Protein AF-A0A7R8WWC3-F1 (afdb_monomer)

Sequence (445 aa):
MGGKGGFPLTADELEEKLATRLFAPCGGEQRESSGWVAPLGREAEALVHSVNGYILLTMAHQERLLPASVIKDELDERVAEIQERESRKVGGKEKKDLREQIEFELLPRAFTRTRKLDAWIDLNDQWLIINTSSPTQAERFTGQLRKTIDSLPVVTPETDSSPVSLMTQWLSEGVLPLPFELGEECELLSQDEAQSVAVFKKHELMAEEVQSNLSHGKLVSKLQLIWDDKISFVLTEDLQIKRLKFLDVFDDQLDEHDPQSHAEKMDIEFTLMTGEVSNLLTNLFDCFKSQEEDMKFLTGLCAAALLTAGSAVLADEVWDSNTGRVVYEAEMGPTAVWTYGSAQDPGVIYVPGLAKVYQNRGSYRGYWAKDKAKKACATQRPGVVGRMTNYWGYFDITFIDKDFPSRWEARWSYCDGEYEELKVEAKPVLGGQPAQATPAPAPAK

Nearest PDB structures (foldseek):
  2owy-assembly1_B  TM=9.518E-01  e=1.307E-26  Pseudomonas aeruginosa PAO1
  2owl-assembly1_B  TM=9.299E-01  e=2.965E-26  Escherichia coli

pLDDT: mean 85.16, std 18.26, range [25.27, 98.56]

Foldseek 3Di:
DPDDPFPPDDLVRLQVLLVVFAWDDADLQGQKTKGWDPPLDDPDPGQWDDDPQKIKHKMKMKGFPDDPVNLVVVLVVVQVVCCVVVVDHQDPVNSVVSSVVSCSVCSSVTDMDMDMKMWMARRVVGDIGTPDLDPVVVCVVQVRSCVRVVDDPDDQDDFQDQPQVLLLCCLLVVDDPPPKHFDFWWWWFAPDPVRDIDITHNHDSNDPVNNVSVVVRTITQKTWMDHPVFWIFIAGSSRGTHPIDGDDVLVVQLVVVPDPDSSSSVVSVCVVVVVVVVVVVVVVRVSRYDPPPVVVVVVPPVVPPPDDDDDDDDFPWWKQKPQGIKTQDDDDVQWTKIWGDDPVWIKIKIWGNCPPQFAQFFKTKIKMATQDDPDFAPAWFQIDVGDTGSWMWMKIKGWPDGGPPTKIKIWIDTHDDDTDPDIMTIDIDDDDDDDDDDDDDDDDD

Radius of gyration: 31.36 Å; Cα contacts (8 Å, |Δi|>4): 712; chains: 1; bounding box: 75×52×105 Å

Organism: NCBI:txid163714

InterPro domains:
  IPR007476 Putative exonuclease, RdgC [NF001464] (7-294)
  IPR007476 Putative exonuclease, RdgC [PF04381] (7-289)
  IPR007476 Putative exonuclease, RdgC [PTHR38103] (9-293)

Secondary structure (DSSP, 8-state):
----------HHHHHHHHHTTB--PPPTT-SEEEEEE-TT-SS---SEEEETTEEEEEEEEEEE---HHHHHHHHHHHHHHHHHHHSSPPPHHHHHHHHHHHHHHHGGGSPEEEEEEEEEEETTTTEEEES-S-HHHHHHHHHHHHHHHS-----PPP-SS-HHHHHHHHHHHT---TTEEEEEEEEEEESSTT--EEEEESS-TTSHHHHHHHHTTEEEEEEEEEETTTEEEEEETT--EEEEEE-THHHHHHHHT--SSHHHHHHHHHHHHHHHHHHHHHHHHHTTS-TTGGGTTHHHHTTSSSS---------EEEEETTEEEEEEEEETTEEEEEEEETTEEEEEEEET-TT--SS--EEEEEEEESS-SS--SS-EE-GGG-EESEEEEEEEEESSSSSS--EEEEEBSBTSPBPS--EEEEE-----PPPPPPPPPPP-

Structure (mmCIF, N/CA/C/O backbone):
data_AF-A0A7R8WWC3-F1
#
_entry.id   AF-A0A7R8WWC3-F1
#
loop_
_atom_site.group_PDB
_atom_site.id
_atom_site.type_symbol
_atom_site.label_atom_id
_atom_site.label_alt_id
_atom_site.label_comp_id
_atom_site.label_asym_id
_atom_site.label_entity_id
_atom_site.label_seq_id
_atom_site.pdbx_PDB_ins_code
_atom_site.Cartn_x
_atom_site.Cartn_y
_atom_site.Cartn_z
_atom_site.occupancy
_atom_site.B_iso_or_equiv
_atom_site.auth_seq_id
_atom_site.auth_comp_id
_atom_site.auth_asym_id
_atom_site.auth_atom_id
_atom_site.pdbx_PDB_model_num
ATOM 1 N N . MET A 1 1 ? 19.901 -17.961 -3.941 1.00 35.88 1 MET A N 1
ATOM 2 C CA . MET A 1 1 ? 19.300 -19.249 -3.513 1.00 35.88 1 MET A CA 1
ATOM 3 C C . MET A 1 1 ? 19.283 -19.305 -1.988 1.00 35.88 1 MET A C 1
ATOM 5 O O . MET A 1 1 ? 20.239 -19.771 -1.383 1.00 35.88 1 MET A O 1
ATOM 9 N N . GLY A 1 2 ? 18.206 -18.795 -1.391 1.00 29.70 2 GLY A N 1
ATOM 10 C CA . GLY A 1 2 ? 17.779 -19.009 -0.005 1.00 29.70 2 GLY A CA 1
ATOM 11 C C . GLY A 1 2 ? 16.299 -19.414 -0.059 1.00 29.70 2 GLY A C 1
ATOM 12 O O . GLY A 1 2 ? 15.600 -18.971 -0.964 1.00 29.70 2 GLY A O 1
ATOM 13 N N . GLY A 1 3 ? 15.881 -20.357 0.787 1.00 31.77 3 GLY A N 1
ATOM 14 C CA . GLY A 1 3 ? 14.695 -21.220 0.641 1.00 31.77 3 GLY A CA 1
ATOM 15 C C . GLY A 1 3 ? 13.410 -20.595 0.077 1.00 31.77 3 GLY A C 1
ATOM 16 O O . GLY A 1 3 ? 12.758 -19.803 0.746 1.00 31.77 3 GLY A O 1
ATOM 17 N N . LYS A 1 4 ? 12.986 -21.059 -1.109 1.00 42.94 4 LYS A N 1
ATOM 18 C CA . LYS A 1 4 ? 11.622 -20.876 -1.632 1.00 42.94 4 LYS A CA 1
ATOM 19 C C . LYS A 1 4 ? 10.654 -21.767 -0.843 1.00 42.94 4 LYS A C 1
ATOM 21 O O . LYS A 1 4 ? 10.415 -22.910 -1.223 1.00 42.94 4 LYS A O 1
ATOM 26 N N . GLY A 1 5 ? 10.136 -21.264 0.271 1.00 52.03 5 GLY A N 1
ATOM 27 C CA . GLY A 1 5 ? 8.898 -21.770 0.857 1.00 52.03 5 GLY A CA 1
ATOM 28 C C . GLY A 1 5 ? 7.745 -21.000 0.234 1.00 52.03 5 GLY A C 1
ATOM 29 O O . GLY A 1 5 ? 7.438 -19.913 0.706 1.00 52.03 5 GLY A O 1
ATOM 30 N N . GLY A 1 6 ? 7.176 -21.513 -0.859 1.00 70.81 6 GLY A N 1
ATOM 31 C CA . GLY A 1 6 ? 5.965 -20.923 -1.429 1.00 70.81 6 GLY A CA 1
ATOM 32 C C . GLY A 1 6 ? 4.787 -21.028 -0.454 1.00 70.81 6 GLY A C 1
ATOM 33 O O . GLY A 1 6 ? 4.840 -21.819 0.493 1.00 70.81 6 GLY A O 1
ATOM 34 N N . PHE A 1 7 ? 3.731 -20.246 -0.675 1.00 85.94 7 PHE A N 1
ATOM 35 C CA . PHE A 1 7 ? 2.501 -20.332 0.101 1.00 85.94 7 PHE A CA 1
ATOM 36 C C . PHE A 1 7 ? 2.025 -21.796 0.132 1.00 85.94 7 PHE A C 1
ATOM 38 O O . PHE A 1 7 ? 1.838 -22.398 -0.926 1.00 85.94 7 PHE A O 1
ATOM 45 N N . PRO A 1 8 ? 1.903 -22.410 1.322 1.00 84.12 8 PRO A N 1
ATOM 46 C CA . PRO A 1 8 ? 1.924 -23.866 1.431 1.00 84.12 8 PRO A CA 1
ATOM 47 C C . PRO A 1 8 ? 0.564 -24.527 1.203 1.00 84.12 8 PRO A C 1
ATOM 49 O O . PRO A 1 8 ? 0.500 -25.752 1.225 1.00 84.12 8 PRO A O 1
ATOM 52 N N . LEU A 1 9 ? -0.508 -23.744 1.054 1.00 90.19 9 LEU A N 1
ATOM 53 C CA . LEU A 1 9 ? -1.877 -24.247 0.959 1.00 90.19 9 LEU A CA 1
ATOM 54 C C . LEU A 1 9 ? -2.425 -24.063 -0.452 1.00 90.19 9 LEU A C 1
ATOM 56 O O . LEU A 1 9 ? -2.251 -23.012 -1.070 1.00 90.19 9 LEU A O 1
ATOM 60 N N . THR A 1 10 ? -3.142 -25.076 -0.919 1.00 91.81 10 THR A N 1
ATOM 61 C CA . THR A 1 10 ? -4.015 -24.975 -2.091 1.00 91.81 10 THR A CA 1
ATOM 62 C C . THR A 1 10 ? -5.259 -24.133 -1.781 1.00 91.81 10 THR A C 1
ATOM 64 O O . THR A 1 10 ? -5.566 -23.860 -0.619 1.00 91.81 10 THR A O 1
ATOM 67 N N . ALA A 1 11 ? -5.995 -23.720 -2.820 1.00 92.88 11 ALA A N 1
ATOM 68 C CA . ALA A 1 11 ? -7.245 -22.976 -2.653 1.00 92.88 11 ALA A CA 1
ATOM 69 C C . ALA A 1 11 ? -8.277 -23.755 -1.813 1.00 92.88 11 ALA A C 1
ATOM 71 O O . ALA A 1 11 ? -8.872 -23.174 -0.911 1.00 92.88 11 ALA A O 1
ATOM 72 N N . ASP A 1 12 ? -8.415 -25.065 -2.041 1.00 94.25 12 ASP A N 1
ATOM 73 C CA . ASP A 1 12 ? -9.359 -25.923 -1.310 1.00 94.25 12 ASP A CA 1
ATOM 74 C C . ASP A 1 12 ? -8.968 -26.082 0.170 1.00 94.25 12 ASP A C 1
ATOM 76 O O . ASP A 1 12 ? -9.800 -25.934 1.063 1.00 94.25 12 ASP A O 1
ATOM 80 N N . GLU A 1 13 ? -7.685 -26.315 0.467 1.00 95.62 13 GLU A N 1
ATOM 81 C CA . GLU A 1 13 ? -7.206 -26.388 1.857 1.00 95.62 13 GLU A CA 1
ATOM 82 C C . GLU A 1 13 ? -7.369 -25.046 2.580 1.00 95.62 13 GLU A C 1
ATOM 84 O O . GLU A 1 13 ? -7.665 -24.996 3.777 1.00 95.62 13 GLU A O 1
ATOM 89 N N . LEU A 1 14 ? -7.159 -23.940 1.862 1.00 96.38 14 LEU A N 1
ATOM 90 C CA . LEU A 1 14 ? -7.368 -22.609 2.403 1.00 96.38 14 LEU A CA 1
ATOM 91 C C . LEU A 1 14 ? -8.855 -22.366 2.690 1.00 96.38 14 LEU A C 1
ATOM 93 O O . LEU A 1 14 ? -9.165 -21.910 3.787 1.00 96.38 14 LEU A O 1
ATOM 97 N N . GLU A 1 15 ? -9.759 -22.727 1.777 1.00 97.00 15 GLU A N 1
ATOM 98 C CA . GLU A 1 15 ? -11.217 -22.668 1.962 1.00 97.00 15 GLU A CA 1
ATOM 99 C C . GLU A 1 15 ? -11.642 -23.382 3.255 1.00 97.00 15 GLU A C 1
ATOM 101 O O . GLU A 1 15 ? -12.293 -22.784 4.119 1.00 97.00 15 GLU A O 1
ATOM 106 N N . GLU A 1 16 ? -11.190 -24.627 3.450 1.00 97.25 16 GLU A N 1
ATOM 107 C CA . GLU A 1 16 ? -11.473 -25.409 4.659 1.00 97.25 16 GLU A CA 1
ATOM 108 C C . GLU A 1 16 ? -10.988 -24.702 5.931 1.00 97.25 16 GLU A C 1
ATOM 110 O O . GLU A 1 16 ? -11.708 -24.633 6.934 1.00 97.25 16 GLU A O 1
ATOM 115 N N . LYS A 1 17 ? -9.777 -24.130 5.903 1.00 97.44 17 LYS A N 1
ATOM 116 C CA . LYS A 1 17 ? -9.239 -23.391 7.050 1.00 97.44 17 LYS A CA 1
ATOM 117 C C . LYS A 1 17 ? -10.018 -22.104 7.318 1.00 97.44 17 LYS A C 1
ATOM 119 O O . LYS A 1 17 ? -10.328 -21.828 8.481 1.00 97.44 17 LYS A O 1
ATOM 124 N N . LEU A 1 18 ? -10.369 -21.327 6.292 1.00 97.44 18 LEU A N 1
ATOM 125 C CA . LEU A 1 18 ? -11.155 -20.093 6.434 1.00 97.44 18 LEU A CA 1
ATOM 126 C C . LEU A 1 18 ? -12.541 -20.375 7.026 1.00 97.44 18 LEU A C 1
ATOM 128 O O . LEU A 1 18 ? -12.992 -19.624 7.899 1.00 97.44 18 LEU A O 1
ATOM 132 N N . ALA A 1 19 ? -13.172 -21.491 6.647 1.00 97.00 19 ALA A N 1
ATOM 133 C CA . ALA A 1 19 ? -14.474 -21.908 7.167 1.00 97.00 19 ALA A CA 1
ATOM 134 C C . ALA A 1 19 ? -14.482 -22.121 8.695 1.00 97.00 19 ALA A C 1
ATOM 136 O O . ALA A 1 19 ? -15.516 -21.960 9.345 1.00 97.00 19 ALA A O 1
ATOM 137 N N . THR A 1 20 ? -13.326 -22.390 9.316 1.00 97.00 20 THR A N 1
ATOM 138 C CA . THR A 1 20 ? -13.211 -22.499 10.785 1.00 97.00 20 THR A CA 1
ATOM 139 C C . THR A 1 20 ? -13.344 -21.158 11.518 1.00 97.00 20 THR A C 1
ATOM 141 O O . THR A 1 20 ? -13.541 -21.129 12.736 1.00 97.00 20 THR A O 1
ATOM 144 N N . ARG A 1 21 ? -13.220 -20.032 10.801 1.00 96.75 21 ARG A N 1
ATOM 145 C CA . ARG A 1 21 ? -13.187 -18.669 11.358 1.00 96.75 21 ARG A CA 1
ATOM 146 C C . ARG A 1 21 ? -14.040 -17.688 10.553 1.00 96.75 21 ARG A C 1
ATOM 148 O O . ARG A 1 21 ? -13.626 -16.554 10.291 1.00 96.75 21 ARG A O 1
ATOM 155 N N . LEU A 1 22 ? -15.245 -18.121 10.193 1.00 97.06 22 LEU A N 1
ATOM 156 C CA . LEU A 1 22 ? -16.264 -17.264 9.591 1.00 97.06 22 LEU A CA 1
ATOM 157 C C . LEU A 1 22 ? -16.529 -16.017 10.438 1.00 97.06 22 LEU A C 1
ATOM 159 O O . LEU A 1 22 ? -16.466 -16.040 11.670 1.00 97.06 22 LEU A O 1
ATOM 163 N N . PHE A 1 23 ? -16.848 -14.915 9.766 1.00 97.00 23 PHE A N 1
ATOM 164 C CA . PHE A 1 23 ? -17.241 -13.690 10.443 1.00 97.00 23 PHE A CA 1
ATOM 165 C C . PHE A 1 23 ? -18.514 -13.895 11.270 1.00 97.00 23 PHE A C 1
ATOM 167 O O . PHE A 1 23 ? -19.577 -14.226 10.746 1.00 97.00 23 PHE A O 1
ATOM 174 N N . ALA A 1 24 ? -18.405 -13.607 12.566 1.00 95.50 24 ALA A N 1
ATOM 175 C CA . ALA A 1 24 ? -19.530 -13.489 13.478 1.00 95.50 24 ALA A CA 1
ATOM 176 C C . ALA A 1 24 ? -19.627 -12.038 13.984 1.00 95.50 24 ALA A C 1
ATOM 178 O O . ALA A 1 24 ? -18.604 -11.466 14.379 1.00 95.50 24 ALA A O 1
ATOM 179 N N . PRO A 1 25 ? -20.824 -11.423 14.004 1.00 94.00 25 PRO A N 1
ATOM 180 C CA . PRO A 1 25 ? -21.018 -10.106 14.605 1.00 94.00 25 PRO A CA 1
ATOM 181 C C . PRO A 1 25 ? -20.564 -10.053 16.071 1.00 94.00 25 PRO A C 1
ATOM 183 O O . PRO A 1 25 ? -20.620 -11.054 16.785 1.00 94.00 25 PRO A O 1
ATOM 186 N N . CYS A 1 26 ? -20.157 -8.872 16.539 1.00 91.31 26 CYS A N 1
ATOM 187 C CA . CYS A 1 26 ? -19.734 -8.648 17.916 1.00 91.31 26 CYS A CA 1
ATOM 188 C C . CYS A 1 26 ? -20.839 -9.027 18.910 1.00 91.31 26 CYS A C 1
ATOM 190 O O . CYS A 1 26 ? -21.939 -8.461 18.883 1.00 91.31 26 CYS A O 1
ATOM 192 N N . GLY A 1 27 ? -20.503 -9.888 19.872 1.00 88.38 27 GLY A N 1
ATOM 193 C CA . GLY A 1 27 ? -21.319 -10.101 21.066 1.00 88.38 27 GLY A CA 1
ATOM 194 C C . GLY A 1 27 ? -21.540 -8.807 21.865 1.00 88.38 27 GLY A C 1
ATOM 195 O O . GLY A 1 27 ? -20.892 -7.783 21.625 1.00 88.38 27 GLY A O 1
ATOM 196 N N . GLY A 1 28 ? -22.469 -8.831 22.827 1.00 85.38 28 GLY A N 1
ATOM 197 C CA . GLY A 1 28 ? -22.802 -7.660 23.659 1.00 85.38 28 GLY A CA 1
ATOM 198 C C . GLY A 1 28 ? -21.597 -7.067 24.399 1.00 85.38 28 GLY A C 1
ATOM 199 O O . GLY A 1 28 ? -21.472 -5.853 24.498 1.00 85.38 28 GLY A O 1
ATOM 200 N N . GLU A 1 29 ? -20.678 -7.927 24.833 1.00 87.25 29 GLU A N 1
ATOM 201 C CA . GLU A 1 29 ? -19.484 -7.564 25.609 1.00 87.25 29 GLU A CA 1
ATOM 202 C C . GLU A 1 29 ? -18.213 -7.446 24.747 1.00 87.25 29 GLU A C 1
ATOM 204 O O . GLU A 1 29 ? -17.140 -7.108 25.241 1.00 87.25 29 GLU A O 1
ATOM 209 N N . GLN A 1 30 ? -18.302 -7.727 23.443 1.00 91.69 30 GLN A N 1
ATOM 210 C CA . GLN A 1 30 ? -17.151 -7.690 22.541 1.00 91.69 30 GLN A CA 1
ATOM 211 C C . GLN A 1 30 ? -17.024 -6.317 21.886 1.00 91.69 30 GLN A C 1
ATOM 213 O O . GLN A 1 30 ? -17.929 -5.868 21.182 1.00 91.69 30 GLN A O 1
ATOM 218 N N . ARG A 1 31 ? -15.870 -5.665 22.076 1.00 93.12 31 ARG A N 1
ATOM 219 C CA . ARG A 1 31 ? -15.548 -4.383 21.426 1.00 93.12 31 ARG A CA 1
ATOM 220 C C . ARG A 1 31 ? -15.381 -4.515 19.920 1.00 93.12 31 ARG A C 1
ATOM 222 O O . ARG A 1 31 ? -15.815 -3.634 19.185 1.00 93.12 31 ARG A O 1
ATOM 229 N N . GLU A 1 32 ? -14.768 -5.599 19.473 1.00 95.19 32 GLU A N 1
ATOM 230 C CA . GLU A 1 32 ? -14.536 -5.870 18.062 1.00 95.19 32 GLU A CA 1
ATOM 231 C C . GLU A 1 32 ? -14.588 -7.372 17.761 1.00 95.19 32 GLU A C 1
ATOM 233 O O . GLU A 1 32 ? -14.400 -8.201 18.652 1.00 95.19 32 GLU A O 1
ATOM 238 N N . SER A 1 33 ? -14.848 -7.705 16.499 1.00 96.06 33 SER A N 1
ATOM 239 C CA . SER A 1 33 ? -14.859 -9.063 15.962 1.00 96.06 33 SER A CA 1
ATOM 240 C C . SER A 1 33 ? -14.347 -9.048 14.523 1.00 96.06 33 SER A C 1
ATOM 242 O O . SER A 1 33 ? -14.650 -8.127 13.762 1.00 96.06 33 SER A O 1
ATOM 244 N N . SER A 1 34 ? -13.582 -10.071 14.143 1.00 97.31 34 SER A N 1
ATOM 245 C CA . SER A 1 34 ? -13.063 -10.257 12.785 1.00 97.31 34 SER A CA 1
ATOM 246 C C . SER A 1 34 ? -13.270 -11.696 12.330 1.00 97.31 34 SER A C 1
ATOM 248 O O . SER A 1 34 ? -13.085 -12.625 13.117 1.00 97.31 34 SER A O 1
ATOM 250 N N . GLY A 1 35 ? -13.573 -11.888 11.050 1.00 97.62 35 GLY A N 1
ATOM 251 C CA . GLY A 1 35 ? -13.612 -13.211 10.432 1.00 97.62 35 GLY A CA 1
ATOM 252 C C . GLY A 1 35 ? -13.790 -13.152 8.921 1.00 97.62 35 GLY A C 1
ATOM 253 O O . GLY A 1 35 ? -13.853 -12.069 8.335 1.00 97.62 35 GLY A O 1
ATOM 254 N N . TRP A 1 36 ? -13.843 -14.326 8.304 1.00 98.06 36 TRP A N 1
ATOM 255 C CA . TRP A 1 36 ? -13.872 -14.480 6.851 1.00 98.06 36 TRP A CA 1
ATOM 256 C C . TRP A 1 36 ? -15.284 -14.386 6.289 1.00 98.06 36 TRP A C 1
ATOM 258 O O . TRP A 1 36 ? -16.249 -14.825 6.920 1.00 98.06 36 TRP A O 1
ATOM 268 N N . VAL A 1 37 ? -15.393 -13.785 5.108 1.00 97.06 37 VAL A N 1
ATOM 269 C CA . VAL A 1 37 ? -16.621 -13.698 4.314 1.00 97.06 37 VAL A CA 1
ATOM 270 C C . VAL A 1 37 ? -16.280 -13.938 2.849 1.00 97.06 37 VAL A C 1
ATOM 272 O O . VAL A 1 37 ? -15.144 -13.708 2.443 1.00 97.06 37 VAL A O 1
ATOM 275 N N . ALA A 1 38 ? -17.272 -14.343 2.060 1.00 96.25 38 ALA A N 1
ATOM 276 C CA . ALA A 1 38 ? -17.090 -14.525 0.628 1.00 96.25 38 ALA A CA 1
ATOM 277 C C . ALA A 1 38 ? -16.677 -13.205 -0.063 1.00 96.25 38 ALA A C 1
ATOM 279 O O . ALA A 1 38 ? -17.289 -12.155 0.214 1.00 96.25 38 ALA A O 1
ATOM 280 N N . PRO A 1 39 ? -15.658 -13.238 -0.946 1.00 94.06 39 PRO A N 1
ATOM 281 C CA . PRO A 1 39 ? -15.167 -12.050 -1.635 1.00 94.06 39 PRO A CA 1
ATOM 282 C C . PRO A 1 39 ? -16.114 -11.571 -2.740 1.00 94.06 39 PRO A C 1
ATOM 284 O O . PRO A 1 39 ? -16.317 -10.369 -2.881 1.00 94.06 39 PRO A O 1
ATOM 287 N N . LEU A 1 40 ? -16.795 -12.486 -3.442 1.00 92.12 40 LEU A N 1
ATOM 288 C CA . LEU A 1 40 ? -17.671 -12.173 -4.586 1.00 92.12 40 LEU A CA 1
ATOM 289 C C . LEU A 1 40 ? -19.091 -11.708 -4.202 1.00 92.12 40 LEU A C 1
ATOM 291 O O . LEU A 1 40 ? -20.057 -11.868 -4.949 1.00 92.12 40 LEU A O 1
ATOM 295 N N . GLY A 1 41 ? -19.248 -11.142 -3.006 1.00 83.50 41 GLY A N 1
ATOM 296 C CA . GLY A 1 41 ? -20.519 -10.602 -2.530 1.00 83.50 41 GLY A CA 1
ATOM 297 C C . GLY A 1 41 ? -21.304 -11.543 -1.614 1.00 83.50 41 GLY A C 1
ATOM 298 O O . GLY A 1 41 ? -20.774 -12.482 -1.034 1.00 83.50 41 GLY A O 1
ATOM 299 N N . ARG A 1 42 ? -22.579 -11.210 -1.375 1.00 78.56 42 ARG A N 1
ATOM 300 C CA . ARG A 1 42 ? -23.404 -11.862 -0.334 1.00 78.56 42 ARG A CA 1
ATOM 301 C C . ARG A 1 42 ? -24.007 -13.199 -0.753 1.00 78.56 42 ARG A C 1
ATOM 303 O O . ARG A 1 42 ? -24.394 -13.963 0.121 1.00 78.56 42 ARG A O 1
ATOM 310 N N . GLU A 1 43 ? -24.154 -13.415 -2.053 1.00 81.69 43 GLU A N 1
ATOM 311 C CA . GLU A 1 43 ? -24.742 -14.634 -2.621 1.00 81.69 43 GLU A CA 1
ATOM 312 C C . GLU A 1 43 ? -23.684 -15.710 -2.879 1.00 81.69 43 GLU A C 1
ATOM 314 O O . GLU A 1 43 ? -24.024 -16.873 -3.063 1.00 81.69 43 GLU A O 1
ATOM 319 N N . ALA A 1 44 ? -22.404 -15.330 -2.862 1.00 87.00 44 ALA A N 1
ATOM 320 C CA . ALA A 1 44 ? -21.300 -16.264 -2.945 1.00 87.00 44 ALA A CA 1
ATOM 321 C C . ALA A 1 44 ? -21.117 -16.990 -1.605 1.00 87.00 44 ALA A C 1
ATOM 323 O O . ALA A 1 44 ? -21.123 -16.368 -0.540 1.00 87.00 44 ALA A O 1
ATOM 324 N N . GLU A 1 45 ? -20.941 -18.307 -1.671 1.00 88.94 45 GLU A N 1
ATOM 325 C CA . GLU A 1 45 ? -20.668 -19.145 -0.498 1.00 88.94 45 GLU A CA 1
ATOM 326 C C . GLU A 1 45 ? -19.167 -19.386 -0.302 1.00 88.94 45 GLU A C 1
ATOM 328 O O . GLU A 1 45 ? -18.713 -19.479 0.837 1.00 88.94 45 GLU A O 1
ATOM 333 N N . ALA A 1 46 ? -18.404 -19.428 -1.400 1.00 94.25 46 ALA A N 1
ATOM 334 C CA . ALA A 1 46 ? -16.965 -19.662 -1.377 1.00 94.25 46 ALA A CA 1
ATOM 335 C C . ALA A 1 46 ? -16.219 -18.499 -0.703 1.00 94.25 46 ALA A C 1
ATOM 337 O O . ALA A 1 46 ? -16.426 -17.332 -1.047 1.00 94.25 46 ALA A O 1
ATOM 338 N N . LEU A 1 47 ? -15.349 -18.816 0.255 1.00 96.19 47 LEU A N 1
ATOM 339 C CA . LEU A 1 47 ? -14.510 -17.863 0.992 1.00 96.19 47 LEU A CA 1
ATOM 340 C C . LEU A 1 47 ? -13.212 -17.526 0.252 1.00 96.19 47 LEU A C 1
ATOM 342 O O . LEU A 1 47 ? -12.585 -16.504 0.539 1.00 96.19 47 LEU A O 1
ATOM 346 N N . VAL A 1 48 ? -12.838 -18.374 -0.698 1.00 96.56 48 VAL A N 1
ATOM 347 C CA . VAL A 1 48 ? -11.733 -18.225 -1.630 1.00 96.56 48 VAL A CA 1
ATOM 348 C C . VAL A 1 48 ? -12.284 -18.021 -3.032 1.00 96.56 48 VAL A C 1
ATOM 350 O O . VAL A 1 48 ? -13.136 -18.768 -3.508 1.00 96.56 48 VAL A O 1
ATOM 353 N N . HIS A 1 49 ? -11.728 -17.043 -3.736 1.00 95.56 49 HIS A N 1
ATOM 354 C CA . HIS A 1 49 ? -11.873 -16.936 -5.179 1.00 95.56 49 HIS A CA 1
ATOM 355 C C . HIS A 1 49 ? -10.489 -17.006 -5.823 1.00 95.56 49 HIS A C 1
ATOM 357 O O . HIS A 1 49 ? -9.618 -16.211 -5.481 1.00 95.56 49 HIS A O 1
ATOM 363 N N . SER A 1 50 ? -10.256 -17.981 -6.707 1.00 94.44 50 SER A N 1
ATOM 364 C CA . SER A 1 50 ? -8.945 -18.189 -7.326 1.00 94.44 50 SER A CA 1
ATOM 365 C C . SER A 1 50 ? -9.011 -18.118 -8.842 1.00 94.44 50 SER A C 1
ATOM 367 O O . SER A 1 50 ? -9.821 -18.805 -9.461 1.00 94.44 50 SER A O 1
ATOM 369 N N . VAL A 1 51 ? -8.124 -17.309 -9.423 1.00 92.38 51 VAL A N 1
ATOM 370 C CA . VAL A 1 51 ? -7.995 -17.094 -10.869 1.00 92.38 51 VAL A CA 1
ATOM 371 C C . VAL A 1 51 ? -6.521 -16.866 -11.196 1.00 92.38 51 VAL A C 1
ATOM 373 O O . VAL A 1 51 ? -5.849 -16.123 -10.493 1.00 92.38 51 VAL A O 1
ATOM 376 N N . ASN A 1 52 ? -5.994 -17.515 -12.240 1.00 89.94 52 ASN A N 1
ATOM 377 C CA . ASN A 1 52 ? -4.640 -17.290 -12.784 1.00 89.94 52 ASN A CA 1
ATOM 378 C C . ASN A 1 52 ? -3.472 -17.333 -11.770 1.00 89.94 52 ASN A C 1
ATOM 380 O O . ASN A 1 52 ? -2.466 -16.648 -11.934 1.00 89.94 52 ASN A O 1
ATOM 384 N N . GLY A 1 53 ? -3.574 -18.166 -10.729 1.00 91.25 53 GLY A N 1
ATOM 385 C CA . GLY A 1 53 ? -2.546 -18.255 -9.681 1.00 91.25 53 GLY A CA 1
ATOM 386 C C . GLY A 1 53 ? -2.665 -17.180 -8.596 1.00 91.25 53 GLY A C 1
ATOM 387 O O . GLY A 1 53 ? -1.817 -17.113 -7.710 1.00 91.25 53 GLY A O 1
ATOM 388 N N . TYR A 1 54 ? -3.734 -16.388 -8.615 1.00 95.31 54 TYR A N 1
ATOM 389 C CA . TYR A 1 54 ? -4.111 -15.480 -7.542 1.00 95.31 54 TYR A CA 1
ATOM 390 C C . TYR A 1 54 ? -5.223 -16.092 -6.687 1.00 95.31 54 TYR A C 1
ATOM 392 O O . TYR A 1 54 ? -6.061 -16.853 -7.178 1.00 95.31 54 TYR A O 1
ATOM 400 N N . ILE A 1 55 ? -5.235 -15.761 -5.398 1.00 96.25 55 ILE A N 1
ATOM 401 C CA . ILE A 1 55 ? -6.271 -16.159 -4.437 1.00 96.25 55 ILE A CA 1
ATOM 402 C C . ILE A 1 55 ? -6.784 -14.900 -3.740 1.00 96.25 55 ILE A C 1
ATOM 404 O O . ILE A 1 55 ? -6.067 -14.327 -2.923 1.00 96.25 55 ILE A O 1
ATOM 408 N N . LEU A 1 56 ? -8.017 -14.491 -4.025 1.00 97.38 56 LEU A N 1
ATOM 409 C CA . LEU A 1 56 ? -8.721 -13.390 -3.371 1.00 97.38 56 LEU A CA 1
ATOM 410 C C . LEU A 1 56 ? -9.407 -13.856 -2.083 1.00 97.38 56 LEU A C 1
ATOM 412 O O . LEU A 1 56 ? -10.100 -14.875 -2.063 1.00 97.38 56 LEU A O 1
ATOM 416 N N . LEU A 1 57 ? -9.246 -13.056 -1.029 1.00 97.38 57 LEU A N 1
ATOM 417 C CA . LEU A 1 57 ? -9.791 -13.253 0.309 1.00 97.38 57 LEU A CA 1
ATOM 418 C C . LEU A 1 57 ? -10.418 -11.955 0.822 1.00 97.38 57 LEU A C 1
ATOM 420 O O . LEU A 1 57 ? -9.859 -10.874 0.631 1.00 97.38 57 LEU A O 1
ATOM 424 N N . THR A 1 58 ? -11.495 -12.066 1.600 1.00 98.00 58 THR A N 1
ATOM 425 C CA . THR A 1 58 ? -12.102 -10.908 2.269 1.00 98.00 58 THR A CA 1
ATOM 426 C C . THR A 1 58 ? -12.277 -11.146 3.761 1.00 98.00 58 THR A C 1
ATOM 428 O O . THR A 1 58 ? -12.958 -12.072 4.207 1.00 98.00 58 THR A O 1
ATOM 431 N N . MET A 1 59 ? -11.716 -10.241 4.564 1.00 98.12 59 MET A N 1
ATOM 432 C CA . MET A 1 59 ? -11.959 -10.184 6.001 1.00 98.12 59 MET A CA 1
ATOM 433 C C . MET A 1 59 ? -13.037 -9.142 6.300 1.00 98.12 59 MET A C 1
ATOM 435 O O . MET A 1 59 ? -12.905 -7.970 5.948 1.00 98.12 59 MET A O 1
ATOM 439 N N . ALA A 1 60 ? -14.082 -9.535 7.024 1.00 97.69 60 ALA A N 1
ATOM 440 C CA . ALA A 1 60 ? -14.992 -8.595 7.661 1.00 97.69 60 ALA A CA 1
ATOM 441 C C . ALA A 1 60 ? -14.520 -8.307 9.089 1.00 97.69 60 ALA A C 1
ATOM 443 O O . ALA A 1 60 ? -14.193 -9.214 9.855 1.00 97.69 60 ALA A O 1
ATOM 444 N N . HIS A 1 61 ? -14.515 -7.031 9.453 1.00 97.12 61 HIS A N 1
ATOM 445 C CA . HIS A 1 61 ? -14.201 -6.550 10.786 1.00 97.12 61 HIS A CA 1
ATOM 446 C C . HIS A 1 61 ? -15.319 -5.642 11.283 1.00 97.12 61 HIS A C 1
ATOM 448 O O . HIS A 1 61 ? -15.664 -4.656 10.630 1.00 97.12 61 HIS A O 1
ATOM 454 N N . GLN A 1 62 ? -15.869 -5.957 12.447 1.00 96.56 62 GLN A N 1
ATOM 455 C CA . GLN A 1 62 ? -16.884 -5.159 13.110 1.00 96.56 62 GLN A CA 1
ATOM 456 C C . GLN A 1 62 ? -16.340 -4.600 14.419 1.00 96.56 62 GLN A C 1
ATOM 458 O O . GLN A 1 62 ? -15.716 -5.317 15.191 1.00 96.56 62 GLN A O 1
ATOM 463 N N . GLU A 1 63 ? -16.619 -3.330 14.685 1.00 95.44 63 GLU A N 1
ATOM 464 C CA . GLU A 1 63 ? -16.272 -2.656 15.936 1.00 95.44 63 GLU A CA 1
ATOM 465 C C . GLU A 1 63 ? -17.506 -1.975 16.536 1.00 95.44 63 GLU A C 1
ATOM 467 O O . GLU A 1 63 ? -18.393 -1.510 15.812 1.00 95.44 63 GLU A O 1
ATOM 472 N N . ARG A 1 64 ? -17.567 -1.897 17.865 1.00 93.44 64 ARG A N 1
ATOM 473 C CA . ARG A 1 64 ? -18.571 -1.122 18.595 1.00 93.44 64 ARG A CA 1
ATOM 474 C C . ARG A 1 64 ? -18.114 0.325 18.731 1.00 93.44 64 ARG A C 1
ATOM 476 O O . ARG A 1 64 ? -17.051 0.622 19.273 1.00 93.44 64 ARG A O 1
ATOM 483 N N . LEU A 1 65 ? -18.952 1.237 18.258 1.00 94.44 65 LEU A N 1
ATOM 484 C CA . LEU A 1 65 ? -18.738 2.674 18.301 1.00 94.44 65 LEU A CA 1
ATOM 485 C C . LEU A 1 65 ? -19.098 3.203 19.690 1.00 94.44 65 LEU A C 1
ATOM 487 O O . LEU A 1 65 ? -20.210 3.675 19.920 1.00 94.44 65 LEU A O 1
ATOM 491 N N . LEU A 1 66 ? -18.137 3.139 20.610 1.00 92.88 66 LEU A N 1
ATOM 492 C CA . LEU A 1 66 ? -18.232 3.756 21.931 1.00 92.88 66 LEU A CA 1
ATOM 493 C C . LEU A 1 66 ? -17.116 4.804 22.091 1.00 92.88 66 LEU A C 1
ATOM 495 O O . LEU A 1 66 ? -16.028 4.480 22.579 1.00 92.88 66 LEU A O 1
ATOM 499 N N . PRO A 1 67 ? -17.336 6.050 21.624 1.00 93.44 67 PRO A N 1
ATOM 500 C CA . PRO A 1 67 ? -16.337 7.107 21.705 1.00 93.44 67 PRO A CA 1
ATOM 501 C C . PRO A 1 67 ? -15.938 7.416 23.150 1.00 93.44 67 PRO A C 1
ATOM 503 O O . PRO A 1 67 ? -16.769 7.419 24.058 1.00 93.44 67 PRO A O 1
ATOM 506 N N . ALA A 1 68 ? -14.667 7.766 23.354 1.00 93.56 68 ALA A N 1
ATOM 507 C CA . ALA A 1 68 ? -14.151 8.115 24.677 1.00 93.56 68 ALA A CA 1
ATOM 508 C C . ALA A 1 68 ? -14.846 9.341 25.300 1.00 93.56 68 ALA A C 1
ATOM 510 O O . ALA A 1 68 ? -14.862 9.453 26.525 1.00 93.56 68 ALA A O 1
ATOM 511 N N . SER A 1 69 ? -15.413 10.232 24.476 1.00 96.12 69 SER A N 1
ATOM 512 C CA . SER A 1 69 ? -16.216 11.372 24.929 1.00 96.12 69 SER A CA 1
ATOM 513 C C . SER A 1 69 ? -17.501 10.924 25.622 1.00 96.12 69 SER A C 1
ATOM 515 O O . SER A 1 69 ? -17.763 11.383 26.720 1.00 96.12 69 SER A O 1
ATOM 517 N N . VAL A 1 70 ? -18.225 9.950 25.061 1.00 95.00 70 VAL A N 1
ATOM 518 C CA . VAL A 1 70 ? -19.467 9.422 25.658 1.00 95.00 70 VAL A CA 1
ATOM 519 C C . VAL A 1 70 ? -19.194 8.805 27.031 1.00 95.00 70 VAL A C 1
ATOM 521 O O . VAL A 1 70 ? -19.914 9.067 27.985 1.00 95.00 70 VAL A O 1
ATOM 524 N N . ILE A 1 71 ? -18.106 8.035 27.153 1.00 95.62 71 ILE A N 1
ATOM 525 C CA . ILE A 1 71 ? -17.684 7.454 28.439 1.00 95.62 71 ILE A CA 1
ATOM 526 C C . ILE A 1 71 ? -17.324 8.556 29.443 1.00 95.62 71 ILE A C 1
ATOM 528 O O . ILE A 1 71 ? -17.572 8.414 30.637 1.00 95.62 71 ILE A O 1
ATOM 532 N N . LYS A 1 72 ? -16.682 9.631 28.976 1.00 96.88 72 LYS A N 1
ATOM 533 C CA . LYS A 1 72 ? -16.270 10.743 29.832 1.00 96.88 72 LYS A CA 1
ATOM 534 C C . LYS A 1 72 ? -17.478 11.524 30.349 1.00 96.88 72 LYS A C 1
ATOM 536 O O . LYS A 1 72 ? -17.515 11.788 31.543 1.00 96.88 72 LYS A O 1
ATOM 541 N N . ASP A 1 73 ? -18.430 11.851 29.484 1.00 97.31 73 ASP A N 1
ATOM 542 C CA . ASP A 1 73 ? -19.611 12.634 29.854 1.00 97.31 73 ASP A CA 1
ATOM 543 C C . ASP A 1 73 ? -20.456 11.882 30.899 1.00 97.31 73 ASP A C 1
ATOM 545 O O . ASP A 1 73 ? -20.763 12.435 31.952 1.00 97.31 73 ASP A O 1
ATOM 549 N N . GLU A 1 74 ? -20.709 10.584 30.683 1.00 97.00 74 GLU A N 1
ATOM 550 C CA . GLU A 1 74 ? -21.402 9.716 31.652 1.00 97.00 74 GLU A CA 1
ATOM 551 C C . GLU A 1 74 ? -20.618 9.577 32.973 1.00 97.00 74 GLU A C 1
ATOM 553 O O . GLU A 1 74 ? -21.195 9.559 34.061 1.00 97.00 74 GLU A O 1
ATOM 558 N N . LEU A 1 75 ? -19.284 9.490 32.907 1.00 97.88 75 LEU A N 1
ATOM 559 C CA . LEU A 1 75 ? -18.442 9.430 34.104 1.00 97.88 75 LEU A CA 1
ATOM 560 C C . LEU A 1 75 ? -18.524 10.727 34.908 1.00 97.88 75 LEU A C 1
ATOM 562 O O . LEU A 1 75 ? -18.607 10.673 36.134 1.00 97.88 75 LEU A O 1
ATOM 566 N N . ASP A 1 76 ? -18.474 11.874 34.236 1.00 97.38 76 ASP A N 1
ATOM 567 C CA . ASP A 1 76 ? -18.551 13.182 34.877 1.00 97.38 76 ASP A CA 1
ATOM 568 C C . ASP A 1 76 ? -19.933 13.387 35.533 1.00 97.38 76 ASP A C 1
ATOM 570 O O . ASP A 1 76 ? -19.991 13.891 36.658 1.00 97.38 76 ASP A O 1
ATOM 574 N N . GLU A 1 77 ? -21.015 12.901 34.911 1.00 97.50 77 GLU A N 1
ATOM 575 C CA . GLU A 1 77 ? -22.372 12.887 35.482 1.00 97.50 77 GLU A CA 1
ATOM 576 C C . GLU A 1 77 ? -22.456 12.017 36.748 1.00 97.50 77 GLU A C 1
ATOM 578 O O . GLU A 1 77 ? -22.783 12.526 37.822 1.00 97.50 77 GLU A O 1
ATOM 583 N N . ARG A 1 78 ? -22.038 10.742 36.691 1.00 96.88 78 ARG A N 1
ATOM 584 C CA . ARG A 1 78 ? -22.048 9.854 37.876 1.00 96.88 78 ARG A CA 1
ATOM 585 C C . ARG A 1 78 ? -21.154 10.359 39.002 1.00 96.88 78 ARG A C 1
ATOM 587 O O . ARG A 1 78 ? -21.475 10.206 40.181 1.00 96.88 78 ARG A O 1
ATOM 594 N N . VAL A 1 79 ? -20.012 10.959 38.662 1.00 97.19 79 VAL A N 1
ATOM 595 C CA . VAL A 1 79 ? -19.133 11.592 39.648 1.00 97.19 79 VAL A CA 1
ATOM 596 C C . VAL A 1 79 ? -19.851 12.762 40.315 1.00 97.19 79 VAL A C 1
ATOM 598 O O . VAL A 1 79 ? -19.808 12.851 41.540 1.00 97.19 79 VAL A O 1
ATOM 601 N N . ALA A 1 80 ? -20.522 13.634 39.558 1.00 96.50 80 ALA A N 1
ATOM 602 C CA . ALA A 1 80 ? -21.272 14.754 40.123 1.00 96.50 80 ALA A CA 1
ATOM 603 C C . ALA A 1 80 ? -22.374 14.276 41.084 1.00 96.50 80 ALA A C 1
ATOM 605 O O . ALA A 1 80 ? -22.444 14.773 42.210 1.00 96.50 80 ALA A O 1
ATOM 606 N N . GLU A 1 81 ? -23.141 13.251 40.702 1.00 96.25 81 GLU A N 1
ATOM 607 C CA . GLU A 1 81 ? -24.190 12.657 41.543 1.00 96.25 81 GLU A CA 1
ATOM 608 C C . GLU A 1 81 ? -23.650 12.095 42.868 1.00 96.25 81 GLU A C 1
ATOM 610 O O . GLU A 1 81 ? -24.214 12.341 43.938 1.00 96.25 81 GLU A O 1
ATOM 615 N N . ILE A 1 82 ? -22.534 11.354 42.830 1.00 95.31 82 ILE A N 1
ATOM 616 C CA . ILE A 1 82 ? -21.898 10.811 44.043 1.00 95.31 82 ILE A CA 1
ATOM 617 C C . ILE A 1 82 ? -21.414 11.950 44.942 1.00 95.31 82 ILE A C 1
ATOM 619 O O . ILE A 1 82 ? -21.600 11.904 46.160 1.00 95.31 82 ILE A O 1
ATOM 623 N N . GLN A 1 83 ? -20.803 12.985 44.358 1.00 95.31 83 GLN A N 1
ATOM 624 C CA . GLN A 1 83 ? -20.296 14.121 45.123 1.00 95.31 83 GLN A CA 1
ATOM 625 C C . GLN A 1 83 ? -21.419 14.925 45.790 1.00 95.31 83 GLN A C 1
ATOM 627 O O . GLN A 1 83 ? -21.241 15.363 46.927 1.00 95.31 83 GLN A O 1
ATOM 632 N N . GLU A 1 84 ? -22.560 15.099 45.120 1.00 96.25 84 GLU A N 1
ATOM 633 C CA . GLU A 1 84 ? -23.737 15.770 45.680 1.00 96.25 84 GLU A CA 1
ATOM 634 C C . GLU A 1 84 ? -24.363 14.947 46.814 1.00 96.25 84 GLU A C 1
ATOM 636 O O . GLU A 1 84 ? -24.587 15.463 47.910 1.00 96.25 84 GLU A O 1
ATOM 641 N N . ARG A 1 85 ? -24.568 13.643 46.593 1.00 96.50 85 ARG A N 1
ATOM 642 C CA . ARG A 1 85 ? -25.206 12.748 47.569 1.00 96.50 85 ARG A CA 1
ATOM 643 C C . ARG A 1 85 ? -24.359 12.514 48.820 1.00 96.50 85 ARG A C 1
ATOM 645 O O . ARG A 1 85 ? -24.900 12.427 49.919 1.00 96.50 85 ARG A O 1
ATOM 652 N N . GLU A 1 86 ? -23.046 12.370 48.665 1.00 95.19 86 GLU A N 1
ATOM 653 C CA . GLU A 1 86 ? -22.144 11.944 49.746 1.00 95.19 86 GLU A CA 1
ATOM 654 C C . GLU A 1 86 ? -21.286 13.087 50.305 1.00 95.19 86 GLU A C 1
ATOM 656 O O . GLU A 1 86 ? -20.536 12.881 51.259 1.00 95.19 86 GLU A O 1
ATOM 661 N N . SER A 1 87 ? -21.383 14.296 49.733 1.00 93.62 87 SER A N 1
ATOM 662 C CA . SER A 1 87 ? -20.619 15.485 50.153 1.00 93.62 87 SER A CA 1
ATOM 663 C C . SER A 1 87 ? -19.102 15.241 50.266 1.00 93.62 87 SER A C 1
ATOM 665 O O . SER A 1 87 ? -18.414 15.825 51.106 1.00 93.62 87 SER A O 1
ATOM 667 N N . ARG A 1 88 ? -18.555 14.375 49.405 1.00 94.44 88 ARG A N 1
ATOM 668 C CA . ARG A 1 88 ? -17.122 14.042 49.318 1.00 94.44 88 ARG A CA 1
ATOM 669 C C . ARG A 1 88 ? -16.635 14.116 47.877 1.00 94.44 88 ARG A C 1
ATOM 671 O O . ARG A 1 88 ? -17.439 14.173 46.961 1.00 94.44 88 ARG A O 1
ATOM 678 N N . LYS A 1 89 ? -15.318 14.054 47.659 1.00 93.31 89 LYS A N 1
ATOM 679 C CA . LYS A 1 89 ? -14.733 13.893 46.315 1.00 93.31 89 LYS A CA 1
ATOM 680 C C . LYS A 1 89 ? -14.613 12.412 45.942 1.00 93.31 89 LYS A C 1
ATOM 682 O O . LYS A 1 89 ? -14.283 11.587 46.796 1.00 93.31 89 LYS A O 1
ATOM 687 N N . VAL A 1 90 ? -14.813 12.098 44.662 1.00 94.06 90 VAL A N 1
ATOM 688 C CA . VAL A 1 90 ? -14.567 10.756 44.105 1.00 94.06 90 VAL A CA 1
ATOM 689 C C . VAL A 1 90 ? -13.073 10.593 43.816 1.00 94.06 90 VAL A C 1
ATOM 691 O O . VAL A 1 90 ? -12.472 11.409 43.110 1.00 94.06 90 VAL A O 1
ATOM 694 N N . GLY A 1 91 ? -12.464 9.554 44.390 1.00 95.38 91 GLY A N 1
ATOM 695 C CA . GLY A 1 91 ? -11.032 9.275 44.251 1.00 95.38 91 GLY A CA 1
ATOM 696 C C . GLY A 1 91 ? -10.663 8.693 42.882 1.00 95.38 91 GLY A C 1
ATOM 697 O O . GLY A 1 91 ? -11.508 8.170 42.165 1.00 95.38 91 GLY A O 1
ATOM 698 N N . GLY A 1 92 ? -9.377 8.733 42.514 1.00 96.56 92 GLY A N 1
ATOM 699 C CA . GLY A 1 92 ? -8.916 8.256 41.199 1.00 96.56 92 GLY A CA 1
ATOM 700 C C . GLY A 1 92 ? -9.194 6.771 40.927 1.00 96.56 92 GLY A C 1
ATOM 701 O O . GLY A 1 92 ? -9.592 6.422 39.820 1.00 96.56 92 GLY A O 1
ATOM 702 N N . LYS A 1 93 ? -9.040 5.906 41.942 1.00 96.56 93 LYS A N 1
ATOM 703 C CA . LYS A 1 93 ? -9.378 4.475 41.837 1.00 96.56 93 LYS A CA 1
ATOM 704 C C . LYS A 1 93 ? -10.868 4.276 41.553 1.00 96.56 93 LYS A C 1
ATOM 706 O O . LYS A 1 93 ? -11.220 3.605 40.599 1.00 96.56 93 LYS A O 1
ATOM 711 N N . GLU A 1 94 ? -11.718 4.940 42.323 1.00 96.44 94 GLU A N 1
ATOM 712 C CA . GLU A 1 94 ? -13.171 4.859 42.168 1.00 96.44 94 GLU A CA 1
ATOM 713 C C . GLU A 1 94 ? -13.635 5.393 40.805 1.00 96.44 94 GLU A C 1
ATOM 715 O O . GLU A 1 94 ? -14.461 4.767 40.156 1.00 96.44 94 GLU A O 1
ATOM 720 N N . LYS A 1 95 ? -13.046 6.488 40.299 1.00 96.44 95 LYS A N 1
ATOM 721 C CA . LYS A 1 95 ? -13.318 6.964 38.930 1.00 96.44 95 LYS A CA 1
ATOM 722 C C . LYS A 1 95 ? -12.943 5.938 37.863 1.00 96.44 95 LYS A C 1
ATOM 724 O O . LYS A 1 95 ? -13.627 5.845 36.849 1.00 96.44 95 LYS A O 1
ATOM 729 N N . LYS A 1 96 ? -11.846 5.201 38.062 1.00 96.94 96 LYS A N 1
ATOM 730 C CA . LYS A 1 96 ? -11.433 4.133 37.148 1.00 96.94 96 LYS A CA 1
ATOM 731 C C . LYS A 1 96 ? -12.450 2.989 37.166 1.00 96.94 96 LYS A C 1
ATOM 733 O O . LYS A 1 96 ? -12.900 2.589 36.099 1.00 96.94 96 LYS A O 1
ATOM 738 N N . ASP A 1 97 ? -12.848 2.544 38.353 1.00 97.44 97 ASP A N 1
ATOM 739 C CA . ASP A 1 97 ? -13.830 1.469 38.524 1.00 97.44 97 ASP A CA 1
ATOM 740 C C . ASP A 1 97 ? -15.197 1.875 37.920 1.00 97.44 97 ASP A C 1
ATOM 742 O O . ASP A 1 97 ? -15.799 1.113 37.166 1.00 97.44 97 ASP A O 1
ATOM 746 N N . LEU A 1 98 ? -15.639 3.123 38.141 1.00 97.12 98 LEU A N 1
ATOM 747 C CA . LEU A 1 98 ? -16.842 3.692 37.514 1.00 97.12 98 LEU A CA 1
ATOM 748 C C . LEU A 1 98 ? -16.738 3.731 35.989 1.00 97.12 98 LEU A C 1
ATOM 750 O O . LEU A 1 98 ? -17.702 3.418 35.299 1.00 97.12 98 LEU A O 1
ATOM 754 N N . ARG A 1 99 ? -15.574 4.103 35.446 1.00 96.75 99 ARG A N 1
ATOM 755 C CA . ARG A 1 99 ? -15.344 4.133 33.998 1.00 96.75 99 ARG A CA 1
ATOM 756 C C . ARG A 1 99 ? -15.472 2.740 33.378 1.00 96.75 99 ARG A C 1
ATOM 758 O O . ARG A 1 99 ? -16.093 2.616 32.328 1.00 96.75 99 ARG A O 1
ATOM 765 N N . GLU A 1 100 ? -14.894 1.720 34.010 1.00 95.38 100 GLU A N 1
ATOM 766 C CA . GLU A 1 100 ? -14.994 0.323 33.562 1.00 95.38 100 GLU A CA 1
ATOM 767 C C . GLU A 1 100 ? -16.446 -0.179 33.625 1.00 95.38 100 GLU A C 1
ATOM 769 O O . GLU A 1 100 ? -16.923 -0.813 32.684 1.00 95.38 100 GLU A O 1
ATOM 774 N N . GLN A 1 101 ? -17.182 0.178 34.681 1.00 95.94 101 GLN A N 1
ATOM 775 C CA . GLN A 1 101 ? -18.604 -0.140 34.807 1.00 95.94 101 GLN A CA 1
ATOM 776 C C . GLN A 1 101 ? -19.450 0.537 33.715 1.00 95.94 101 GLN A C 1
ATOM 778 O O . GLN A 1 101 ? -20.260 -0.121 33.064 1.00 95.94 101 GLN A O 1
ATOM 783 N N . ILE A 1 102 ? -19.249 1.838 33.490 1.00 96.00 102 ILE A N 1
ATOM 784 C CA . ILE A 1 102 ? -19.925 2.598 32.429 1.00 96.00 102 ILE A CA 1
ATOM 785 C C . ILE A 1 102 ? -19.667 1.950 31.074 1.00 96.00 102 ILE A C 1
ATOM 787 O O . ILE A 1 102 ? -20.582 1.776 30.273 1.00 96.00 102 ILE A O 1
ATOM 791 N N . GLU A 1 103 ? -18.419 1.576 30.808 1.00 93.75 103 GLU A N 1
ATOM 792 C CA . GLU A 1 103 ? -18.064 0.904 29.571 1.00 93.75 103 GLU A CA 1
ATOM 793 C C . GLU A 1 103 ? -18.824 -0.414 29.407 1.00 93.75 103 GLU A C 1
ATOM 795 O O . GLU A 1 103 ? -19.428 -0.626 28.358 1.00 93.75 103 GLU A O 1
ATOM 800 N N . PHE A 1 104 ? -18.852 -1.261 30.437 1.00 93.56 104 PHE A N 1
ATOM 801 C CA . PHE A 1 104 ? -19.584 -2.526 30.417 1.00 93.56 104 PHE A CA 1
ATOM 802 C C . PHE A 1 104 ? -21.091 -2.333 30.167 1.00 93.56 104 PHE A C 1
ATOM 804 O O . PHE A 1 104 ? -21.697 -3.086 29.408 1.00 93.56 104 PHE A O 1
ATOM 811 N N . GLU A 1 105 ? -21.697 -1.296 30.748 1.00 93.94 105 GLU A N 1
ATOM 812 C CA . GLU A 1 105 ? -23.122 -0.983 30.585 1.00 93.94 105 GLU A CA 1
ATOM 813 C C . GLU A 1 105 ? -23.460 -0.398 29.203 1.00 93.94 105 GLU A C 1
ATOM 815 O O . GLU A 1 105 ? -24.519 -0.686 28.632 1.00 93.94 105 GLU A O 1
ATOM 820 N N . LEU A 1 106 ? -22.575 0.438 28.654 1.00 94.06 106 LEU A N 1
ATOM 821 C CA . LEU A 1 106 ? -22.803 1.115 27.379 1.00 94.06 106 LEU A CA 1
ATOM 822 C C . LEU A 1 106 ? -22.410 0.261 26.173 1.00 94.06 106 LEU A C 1
ATOM 824 O O . LEU A 1 106 ? -23.006 0.415 25.105 1.00 94.06 106 LEU A O 1
ATOM 828 N N . LEU A 1 107 ? -21.446 -0.650 26.315 1.00 93.19 107 LEU A N 1
ATOM 829 C CA . LEU A 1 107 ? -20.923 -1.438 25.201 1.00 93.19 107 LEU A CA 1
ATOM 830 C C . LEU A 1 107 ? -22.015 -2.247 24.468 1.00 93.19 107 LEU A C 1
ATOM 832 O O . LEU A 1 107 ? -22.108 -2.099 23.246 1.00 93.19 107 LEU A O 1
ATOM 836 N N . PRO A 1 108 ? -22.928 -2.986 25.134 1.00 91.88 108 PRO A N 1
ATOM 837 C CA . PRO A 1 108 ? -24.000 -3.711 24.446 1.00 91.88 108 PRO A CA 1
ATOM 838 C C . PRO A 1 108 ? -24.937 -2.804 23.638 1.00 91.88 108 PRO A C 1
ATOM 840 O O . PRO A 1 108 ? -25.480 -3.232 22.618 1.00 91.88 108 PRO A O 1
ATOM 843 N N . ARG A 1 109 ? -25.099 -1.546 24.073 1.00 91.06 109 ARG A N 1
ATOM 844 C CA . ARG A 1 109 ? -25.968 -0.526 23.461 1.00 91.06 109 ARG A CA 1
ATOM 845 C C . ARG A 1 109 ? -25.279 0.257 22.342 1.00 91.06 109 ARG A C 1
ATOM 847 O O . ARG A 1 109 ? -25.960 0.932 21.575 1.00 91.06 109 ARG A O 1
ATOM 854 N N . ALA A 1 110 ? -23.951 0.194 22.259 1.00 92.56 110 ALA A N 1
ATOM 855 C CA . ALA A 1 110 ? -23.186 0.898 21.243 1.00 92.56 110 ALA A CA 1
ATOM 856 C C . ALA A 1 110 ? -23.529 0.379 19.840 1.00 92.56 110 ALA A C 1
ATOM 858 O O . ALA A 1 110 ? -23.600 -0.832 19.609 1.00 92.56 110 ALA A O 1
ATOM 859 N N . PHE A 1 111 ? -23.696 1.302 18.891 1.00 94.06 111 PHE A N 1
ATOM 860 C CA . PHE A 1 111 ? -23.845 0.951 17.481 1.00 94.06 111 PHE A CA 1
ATOM 861 C C . PHE A 1 111 ? -22.597 0.231 16.976 1.00 94.06 111 PHE A C 1
ATOM 863 O O . PHE A 1 111 ? -21.486 0.494 17.432 1.00 94.06 111 PHE A O 1
ATOM 870 N N . THR A 1 112 ? -22.765 -0.658 16.006 1.00 95.00 112 THR A N 1
ATOM 871 C CA . THR A 1 112 ? -21.653 -1.363 15.373 1.00 95.00 112 THR A CA 1
ATOM 872 C C . THR A 1 112 ? -21.338 -0.771 14.006 1.00 95.00 112 THR A C 1
ATOM 874 O O . THR A 1 112 ? -22.214 -0.275 13.298 1.00 95.00 112 THR A O 1
ATOM 877 N N . ARG A 1 113 ? -20.066 -0.836 13.619 1.00 95.31 113 ARG A N 1
ATOM 878 C CA . ARG A 1 113 ? -19.592 -0.505 12.277 1.00 95.31 113 ARG A CA 1
ATOM 879 C C . ARG A 1 113 ? -18.836 -1.694 11.719 1.00 95.31 113 ARG A C 1
ATOM 881 O O . ARG A 1 113 ? -17.838 -2.099 12.302 1.00 95.31 113 ARG A O 1
ATOM 888 N N . THR A 1 114 ? -19.293 -2.216 10.586 1.00 95.75 114 THR A N 1
ATOM 889 C CA . THR A 1 114 ? -18.600 -3.285 9.860 1.00 95.75 114 THR A CA 1
ATOM 890 C C . THR A 1 114 ? -17.846 -2.700 8.674 1.00 95.75 114 THR A C 1
ATOM 892 O O . THR A 1 114 ? -18.393 -1.902 7.916 1.00 95.75 114 THR A O 1
ATOM 895 N N . ARG A 1 115 ? -16.592 -3.109 8.507 1.00 95.44 115 ARG A N 1
ATOM 896 C CA . ARG A 1 115 ? -15.743 -2.824 7.350 1.00 95.44 115 ARG A CA 1
ATOM 897 C C . ARG A 1 115 ? -15.274 -4.143 6.758 1.00 95.44 115 ARG A C 1
ATOM 899 O O . ARG A 1 115 ? -14.997 -5.079 7.502 1.00 95.44 115 ARG A O 1
ATOM 906 N N . LYS A 1 116 ? -15.194 -4.206 5.436 1.00 96.25 116 LYS A N 1
ATOM 907 C CA . LYS A 1 116 ? -14.543 -5.305 4.727 1.00 96.25 116 LYS A CA 1
ATOM 908 C C . LYS A 1 116 ? -13.156 -4.854 4.289 1.00 96.25 116 LYS A C 1
ATOM 910 O O . LYS A 1 116 ? -12.955 -3.665 4.042 1.00 96.25 116 LYS A O 1
ATOM 915 N N . LEU A 1 117 ? -12.224 -5.792 4.260 1.00 97.44 117 LEU A N 1
ATOM 916 C CA . LEU A 1 117 ? -10.872 -5.597 3.773 1.00 97.44 117 LEU A CA 1
ATOM 917 C C . LEU A 1 117 ? -10.505 -6.787 2.898 1.00 97.44 117 LEU A C 1
ATOM 919 O O . LEU A 1 117 ? -10.449 -7.918 3.389 1.00 97.44 117 LEU A O 1
ATOM 923 N N . ASP A 1 118 ? -10.267 -6.495 1.629 1.00 97.25 118 ASP A N 1
ATOM 924 C CA . ASP A 1 118 ? -9.862 -7.479 0.637 1.00 97.25 118 ASP A CA 1
ATOM 925 C C . ASP A 1 118 ? -8.339 -7.595 0.606 1.00 97.25 118 ASP A C 1
ATOM 927 O O . ASP A 1 118 ? -7.607 -6.629 0.855 1.00 97.25 118 ASP A O 1
ATOM 931 N N . ALA A 1 119 ? -7.863 -8.791 0.305 1.00 97.50 119 ALA A N 1
ATOM 932 C CA . ALA A 1 119 ? -6.466 -9.069 0.034 1.00 97.50 119 ALA A CA 1
ATOM 933 C C . ALA A 1 119 ? -6.376 -10.200 -0.981 1.00 97.50 119 ALA A C 1
ATOM 935 O O . ALA A 1 119 ? -7.255 -11.061 -1.012 1.00 97.50 119 ALA A O 1
ATOM 936 N N . TRP A 1 120 ? -5.296 -10.252 -1.749 1.00 97.06 120 TRP A N 1
ATOM 937 C CA . TRP A 1 120 ? -5.002 -11.433 -2.544 1.00 97.06 120 TRP A CA 1
ATOM 938 C C . TRP A 1 120 ? -3.597 -11.960 -2.305 1.00 97.06 120 TRP A C 1
ATOM 940 O O . TRP A 1 120 ? -2.679 -11.227 -1.931 1.00 97.06 120 TRP A O 1
ATOM 950 N N . ILE A 1 121 ? -3.457 -13.264 -2.504 1.00 96.25 121 ILE A N 1
ATOM 951 C CA . ILE A 1 121 ? -2.186 -13.975 -2.496 1.00 96.25 121 ILE A CA 1
ATOM 952 C C . ILE A 1 121 ? -1.810 -14.225 -3.950 1.00 96.25 121 ILE A C 1
ATOM 954 O O . ILE A 1 121 ? -2.582 -14.830 -4.689 1.00 96.25 121 ILE A O 1
ATOM 958 N N . ASP A 1 122 ? -0.638 -13.755 -4.347 1.00 94.50 122 ASP A N 1
ATOM 959 C CA . ASP A 1 122 ? -0.002 -14.081 -5.616 1.00 94.50 122 ASP A CA 1
ATOM 960 C C . ASP A 1 122 ? 0.862 -15.331 -5.416 1.00 94.50 122 ASP A C 1
ATOM 962 O O . ASP A 1 122 ? 1.892 -15.288 -4.740 1.00 94.50 122 ASP A O 1
ATOM 966 N N . LEU A 1 123 ? 0.432 -16.471 -5.959 1.00 91.62 123 LEU A N 1
ATOM 967 C CA . LEU A 1 123 ? 1.175 -17.727 -5.844 1.00 91.62 123 LEU A CA 1
ATOM 968 C C . LEU A 1 123 ? 2.382 -17.785 -6.788 1.00 91.62 123 LEU A C 1
ATOM 970 O O . LEU A 1 123 ? 3.265 -18.622 -6.587 1.00 91.62 123 LEU A O 1
ATOM 974 N N . ASN A 1 124 ? 2.440 -16.922 -7.802 1.00 89.31 124 ASN A N 1
ATOM 975 C CA . ASN A 1 124 ? 3.537 -16.895 -8.762 1.00 89.31 124 ASN A CA 1
ATOM 976 C C . ASN A 1 124 ? 4.734 -16.160 -8.152 1.00 89.31 124 ASN A C 1
ATOM 978 O O . ASN A 1 124 ? 5.818 -16.738 -8.023 1.00 89.31 124 ASN A O 1
ATOM 982 N N . ASP A 1 125 ? 4.496 -14.935 -7.681 1.00 88.44 125 ASP A N 1
ATOM 983 C CA . ASP A 1 125 ? 5.532 -14.040 -7.157 1.00 88.44 125 ASP A CA 1
ATOM 984 C C . ASP A 1 125 ? 5.597 -13.999 -5.623 1.00 88.44 125 ASP A C 1
ATOM 986 O O . ASP A 1 125 ? 6.476 -13.358 -5.049 1.00 88.44 125 ASP A O 1
ATOM 990 N N . GLN A 1 126 ? 4.729 -14.759 -4.945 1.00 90.62 126 GLN A N 1
ATOM 991 C CA . GLN A 1 126 ? 4.727 -14.953 -3.488 1.00 90.62 126 GLN A CA 1
ATOM 992 C C . GLN A 1 126 ? 4.429 -13.680 -2.688 1.00 90.62 126 GLN A C 1
ATOM 994 O O . GLN A 1 126 ? 4.900 -13.504 -1.562 1.00 90.62 126 GLN A O 1
ATOM 999 N N . TRP A 1 127 ? 3.592 -12.810 -3.249 1.00 93.44 127 TRP A N 1
ATOM 1000 C CA . TRP A 1 127 ? 3.118 -11.608 -2.578 1.00 93.44 127 TRP A CA 1
ATOM 1001 C C . TRP A 1 127 ? 1.804 -11.846 -1.833 1.00 93.44 127 TRP A C 1
ATOM 1003 O O . TRP A 1 127 ? 0.908 -12.539 -2.309 1.00 93.44 127 TRP A O 1
ATOM 1013 N N . LEU A 1 128 ? 1.659 -11.201 -0.675 1.00 95.88 128 LEU A N 1
ATOM 1014 C CA . LEU A 1 128 ? 0.365 -10.968 -0.035 1.00 95.88 128 LEU A CA 1
ATOM 1015 C C . LEU A 1 128 ? 0.037 -9.479 -0.167 1.00 95.88 128 LEU A C 1
ATOM 1017 O O . LEU A 1 128 ? 0.632 -8.647 0.518 1.00 95.88 128 LEU A O 1
ATOM 1021 N N . ILE A 1 129 ? -0.915 -9.151 -1.036 1.00 96.44 129 ILE A N 1
ATOM 1022 C CA . ILE A 1 129 ? -1.344 -7.781 -1.307 1.00 96.44 129 ILE A CA 1
ATOM 1023 C C . ILE A 1 129 ? -2.598 -7.527 -0.487 1.00 96.44 129 ILE A C 1
ATOM 1025 O O . ILE A 1 129 ? -3.594 -8.224 -0.644 1.00 96.44 129 ILE A O 1
ATOM 1029 N N . ILE A 1 130 ? -2.570 -6.524 0.387 1.00 97.38 130 ILE A N 1
ATOM 1030 C CA . ILE A 1 130 ? -3.707 -6.164 1.241 1.00 97.38 130 ILE A CA 1
ATOM 1031 C C . ILE A 1 130 ? -4.203 -4.791 0.801 1.00 97.38 130 ILE A C 1
ATOM 1033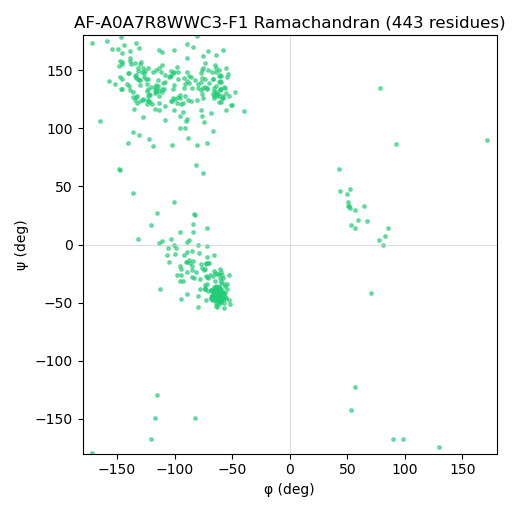 O O . ILE A 1 130 ? -3.417 -3.846 0.755 1.00 97.38 130 ILE A O 1
ATOM 1037 N N . ASN A 1 131 ? -5.501 -4.661 0.518 1.00 96.44 131 ASN A N 1
ATOM 1038 C CA . ASN A 1 131 ? -6.110 -3.432 0.007 1.00 96.44 131 ASN A CA 1
ATOM 1039 C C . ASN A 1 131 ? -6.273 -2.359 1.105 1.00 96.44 131 ASN A C 1
ATOM 1041 O O . ASN A 1 131 ? -7.374 -1.960 1.490 1.00 96.44 131 ASN A O 1
ATOM 1045 N N . THR A 1 132 ? -5.157 -1.926 1.689 1.00 95.69 132 THR A N 1
ATOM 1046 C CA . THR A 1 132 ? -5.111 -0.882 2.708 1.00 95.69 132 THR A CA 1
ATOM 1047 C C . THR A 1 132 ? -3.739 -0.235 2.773 1.00 95.69 132 THR A C 1
ATOM 1049 O O . THR A 1 132 ? -2.710 -0.899 2.768 1.00 95.69 132 THR A O 1
ATOM 1052 N N . SER A 1 133 ? -3.726 1.081 2.958 1.00 92.56 133 SER A N 1
ATOM 1053 C CA . SER A 1 133 ? -2.508 1.817 3.290 1.00 92.56 133 SER A CA 1
ATOM 1054 C C . SER A 1 133 ? -2.333 2.033 4.799 1.00 92.56 133 SER A C 1
ATOM 1056 O O . SER A 1 133 ? -1.557 2.892 5.211 1.00 92.56 133 SER A O 1
ATOM 1058 N N . SER A 1 134 ? -3.139 1.371 5.637 1.00 93.94 134 SER A N 1
ATOM 1059 C CA . SER A 1 134 ? -3.074 1.475 7.098 1.00 93.94 134 SER A CA 1
ATOM 1060 C C . SER A 1 134 ? -2.332 0.266 7.675 1.00 93.94 134 SER A C 1
ATOM 1062 O O . SER A 1 134 ? -2.883 -0.838 7.624 1.00 93.94 134 SER A O 1
ATOM 1064 N N . PRO A 1 135 ? -1.159 0.458 8.313 1.00 92.62 135 PRO A N 1
ATOM 1065 C CA . PRO A 1 135 ? -0.422 -0.630 8.959 1.00 92.62 135 PRO A CA 1
ATOM 1066 C C . PRO A 1 135 ? -1.267 -1.403 9.973 1.00 92.62 135 PRO A C 1
ATOM 1068 O O . PRO A 1 135 ? -1.217 -2.624 10.032 1.00 92.62 135 PRO A O 1
ATOM 1071 N N . THR A 1 136 ? -2.115 -0.705 10.734 1.00 94.62 136 THR A N 1
ATOM 1072 C CA . THR A 1 136 ? -3.007 -1.331 11.719 1.00 94.62 136 THR A CA 1
ATOM 1073 C C . THR A 1 136 ? -4.030 -2.263 11.072 1.00 94.62 136 THR A C 1
ATOM 1075 O O . THR A 1 136 ? -4.328 -3.320 11.622 1.00 94.62 136 THR A O 1
ATOM 1078 N N . GLN A 1 137 ? -4.585 -1.891 9.914 1.00 95.94 137 GLN A N 1
ATOM 1079 C CA . GLN A 1 137 ? -5.526 -2.759 9.199 1.00 95.94 137 GLN A CA 1
ATOM 1080 C C . GLN A 1 137 ? -4.806 -3.940 8.539 1.00 95.94 137 GLN A C 1
ATOM 1082 O O . GLN A 1 137 ? -5.322 -5.053 8.593 1.00 95.94 137 GLN A O 1
ATOM 1087 N N . ALA A 1 138 ? -3.610 -3.715 7.985 1.00 95.62 138 ALA A N 1
ATOM 1088 C CA . ALA A 1 138 ? -2.774 -4.779 7.437 1.00 95.62 138 ALA A CA 1
ATOM 1089 C C . ALA A 1 138 ? -2.400 -5.809 8.517 1.00 95.62 138 ALA A C 1
ATOM 1091 O O . ALA A 1 138 ? -2.647 -6.995 8.326 1.00 95.62 138 ALA A O 1
ATOM 1092 N N . GLU A 1 139 ? -1.927 -5.368 9.689 1.00 95.31 139 GLU A N 1
ATOM 1093 C CA . GLU A 1 139 ? -1.590 -6.268 10.805 1.00 95.31 139 GLU A CA 1
ATOM 1094 C C . GLU A 1 139 ? -2.818 -7.011 11.342 1.00 95.31 139 GLU A C 1
ATOM 1096 O O . GLU A 1 139 ? -2.750 -8.180 11.717 1.00 95.31 139 GLU A O 1
ATOM 1101 N N . ARG A 1 140 ? -3.985 -6.361 11.353 1.00 96.06 140 ARG A N 1
ATOM 1102 C CA . ARG A 1 140 ? -5.234 -7.033 11.718 1.00 9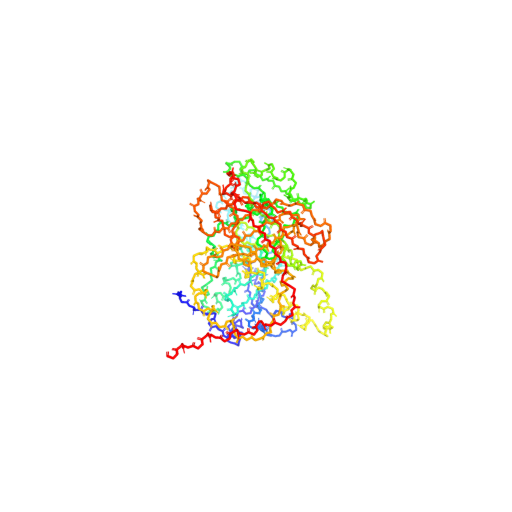6.06 140 ARG A CA 1
ATOM 1103 C C . ARG A 1 140 ? -5.569 -8.157 10.734 1.00 96.06 140 ARG A C 1
ATOM 1105 O O . ARG A 1 140 ? -5.957 -9.238 11.177 1.00 96.06 140 ARG A O 1
ATOM 1112 N N . PHE A 1 141 ? -5.413 -7.910 9.434 1.00 97.94 141 PHE A N 1
ATOM 1113 C CA . PHE A 1 141 ? -5.641 -8.909 8.393 1.00 97.94 141 PHE A CA 1
ATOM 1114 C C . PHE A 1 141 ? -4.646 -10.070 8.503 1.00 97.94 141 PHE A C 1
ATOM 1116 O O . PHE A 1 141 ? -5.061 -11.223 8.621 1.00 97.94 141 PHE A O 1
ATOM 1123 N N . THR A 1 142 ? -3.340 -9.786 8.542 1.00 96.75 142 THR A N 1
ATOM 1124 C CA . THR A 1 142 ? -2.295 -10.818 8.658 1.00 96.75 142 THR A CA 1
ATOM 1125 C C . THR A 1 142 ? -2.413 -11.589 9.969 1.00 96.75 142 THR A C 1
ATOM 1127 O O . THR A 1 142 ? -2.249 -12.806 9.982 1.00 96.75 142 THR A O 1
ATOM 1130 N N . GLY A 1 143 ? -2.773 -10.922 11.068 1.00 96.62 143 GLY A N 1
ATOM 1131 C CA . GLY A 1 143 ? -3.047 -11.548 12.356 1.00 96.62 143 GLY A CA 1
ATOM 1132 C C . GLY A 1 143 ? -4.243 -12.501 12.309 1.00 96.62 143 GLY A C 1
ATOM 1133 O O . GLY A 1 143 ? -4.177 -13.590 12.884 1.00 96.62 143 GLY A O 1
ATOM 1134 N N . GLN A 1 144 ? -5.322 -12.138 11.609 1.00 97.44 144 GLN A N 1
ATOM 1135 C CA . GLN A 1 144 ? -6.466 -13.028 11.397 1.00 97.44 144 GLN A CA 1
ATOM 1136 C C . GLN A 1 144 ? -6.094 -14.214 10.500 1.00 97.44 144 GLN A C 1
ATOM 1138 O O . GLN A 1 144 ? -6.427 -15.354 10.831 1.00 97.44 144 GLN A O 1
ATOM 1143 N N . LEU A 1 145 ? -5.362 -13.977 9.409 1.00 97.06 145 LEU A N 1
ATOM 1144 C CA . LEU A 1 145 ? -4.890 -15.032 8.512 1.00 97.06 145 LEU A CA 1
ATOM 1145 C C . LEU A 1 145 ? -3.974 -16.008 9.246 1.00 97.06 145 LEU A C 1
ATOM 1147 O O . LEU A 1 145 ? -4.259 -17.200 9.262 1.00 97.06 145 LEU A O 1
ATOM 1151 N N . ARG A 1 146 ? -2.987 -15.516 9.999 1.00 96.06 146 ARG A N 1
ATOM 1152 C CA . ARG A 1 146 ? -2.094 -16.331 10.837 1.00 96.06 146 ARG A CA 1
ATOM 1153 C C . ARG A 1 146 ? -2.852 -17.183 11.858 1.00 96.06 146 ARG A C 1
ATOM 1155 O O . ARG A 1 146 ? -2.532 -18.350 12.026 1.00 96.06 146 ARG A O 1
ATOM 1162 N N . LYS A 1 147 ? -3.890 -16.640 12.507 1.00 95.75 147 LYS A N 1
ATOM 1163 C CA . LYS A 1 147 ? -4.765 -17.409 13.419 1.00 95.75 147 LYS A CA 1
ATOM 1164 C C . LYS A 1 147 ? -5.563 -18.509 12.713 1.00 95.75 147 LYS A C 1
ATOM 1166 O O . LYS A 1 147 ? -6.032 -19.428 13.382 1.00 95.75 147 LYS A O 1
ATOM 1171 N N . THR A 1 148 ? -5.789 -18.361 11.412 1.00 96.94 148 THR A N 1
ATOM 1172 C CA . THR A 1 148 ? -6.595 -19.272 10.595 1.00 96.94 148 THR A CA 1
ATOM 1173 C C . THR A 1 148 ? -5.750 -20.389 10.001 1.00 96.94 148 THR A C 1
ATOM 1175 O O . THR A 1 148 ? -6.161 -21.541 10.034 1.00 96.94 148 THR A O 1
ATOM 1178 N N . ILE A 1 149 ? -4.559 -20.057 9.498 1.00 95.00 149 ILE A N 1
ATOM 1179 C CA . ILE A 1 149 ? -3.678 -21.010 8.813 1.00 95.00 149 ILE A CA 1
ATOM 1180 C C . ILE A 1 149 ? -2.501 -21.502 9.665 1.00 95.00 149 ILE A C 1
ATOM 1182 O O . ILE A 1 149 ? -1.674 -22.265 9.172 1.00 95.00 149 ILE A O 1
ATOM 1186 N N . ASP A 1 150 ? -2.454 -21.098 10.937 1.00 89.56 150 ASP A N 1
ATOM 1187 C CA . ASP A 1 150 ? -1.453 -21.405 11.972 1.00 89.56 150 ASP A CA 1
ATOM 1188 C C . ASP A 1 150 ? -0.078 -20.751 11.765 1.00 89.56 150 ASP A C 1
ATOM 1190 O O . ASP A 1 150 ? 0.515 -20.236 12.714 1.00 89.56 150 ASP A O 1
ATOM 1194 N N . SER A 1 151 ? 0.425 -20.721 10.530 1.00 88.62 151 SER A N 1
ATOM 1195 C CA . SER A 1 151 ? 1.710 -20.112 10.180 1.00 88.62 151 SER A CA 1
ATOM 1196 C C . SER A 1 151 ? 1.578 -19.230 8.945 1.00 88.62 151 SER A C 1
ATOM 1198 O O . SER A 1 151 ? 1.105 -19.673 7.904 1.00 88.62 151 SER A O 1
ATOM 1200 N N . LEU A 1 152 ? 2.020 -17.978 9.064 1.00 92.12 152 LEU A N 1
ATOM 1201 C CA . LEU A 1 152 ? 2.064 -17.012 7.968 1.00 92.12 152 LEU A CA 1
ATOM 1202 C C . LEU A 1 152 ? 3.360 -16.190 8.088 1.00 92.12 152 LEU A C 1
ATOM 1204 O O . LEU A 1 152 ? 3.357 -15.153 8.767 1.00 92.12 152 LEU A O 1
ATOM 1208 N N . PRO A 1 153 ? 4.476 -16.671 7.508 1.00 88.56 153 PRO A N 1
ATOM 1209 C CA . PRO A 1 153 ? 5.771 -16.002 7.560 1.00 88.56 153 PRO A CA 1
ATOM 1210 C C . PRO A 1 153 ? 5.844 -14.889 6.504 1.00 88.56 153 PRO A C 1
ATOM 1212 O O . PRO A 1 153 ? 6.559 -15.001 5.517 1.00 88.56 153 PRO A O 1
ATOM 1215 N N . VAL A 1 154 ? 5.067 -13.825 6.702 1.00 90.94 154 VAL A N 1
ATOM 1216 C CA . VAL A 1 154 ? 5.094 -12.636 5.838 1.00 90.94 154 VAL A CA 1
ATOM 1217 C C . VAL A 1 154 ? 5.983 -11.559 6.440 1.00 90.94 154 VAL A C 1
ATOM 1219 O O . VAL A 1 154 ? 5.987 -11.352 7.655 1.00 90.94 154 VAL A O 1
ATOM 1222 N N . VAL A 1 155 ? 6.705 -10.863 5.572 1.00 89.50 155 VAL A N 1
ATOM 1223 C CA . VAL A 1 155 ? 7.511 -9.687 5.896 1.00 89.50 155 VAL A CA 1
ATOM 1224 C C . VAL A 1 155 ? 7.174 -8.580 4.909 1.00 89.50 155 VAL A C 1
ATOM 1226 O O . VAL A 1 155 ? 6.687 -8.845 3.809 1.00 89.50 155 VAL A O 1
ATOM 1229 N N . THR A 1 156 ? 7.396 -7.333 5.309 1.00 87.81 156 THR A N 1
ATOM 1230 C CA . THR A 1 156 ? 7.364 -6.218 4.362 1.00 87.81 156 THR A CA 1
ATOM 1231 C C . THR A 1 156 ? 8.494 -6.377 3.342 1.00 87.81 156 THR A C 1
ATOM 1233 O O . THR A 1 156 ? 9.541 -6.907 3.715 1.00 87.81 156 THR A O 1
ATOM 1236 N N . PRO A 1 157 ? 8.310 -5.914 2.092 1.00 86.62 157 PRO A N 1
ATOM 1237 C CA . PRO A 1 157 ? 9.381 -5.893 1.104 1.00 86.62 157 PRO A CA 1
ATOM 1238 C C . PRO A 1 157 ? 10.670 -5.296 1.670 1.00 86.62 157 PRO A C 1
ATOM 1240 O O . PRO A 1 157 ? 10.644 -4.214 2.259 1.00 86.62 157 PRO A O 1
ATOM 1243 N N . GLU A 1 158 ? 11.786 -5.985 1.462 1.00 80.62 158 GLU A N 1
ATOM 1244 C CA . GLU A 1 158 ? 13.112 -5.417 1.680 1.00 80.62 158 GLU A CA 1
ATOM 1245 C C . GLU A 1 158 ? 13.593 -4.780 0.375 1.00 80.62 158 GLU A C 1
ATOM 1247 O O . GLU A 1 158 ? 13.395 -5.325 -0.713 1.00 80.62 158 GLU A O 1
ATOM 1252 N N . THR A 1 159 ? 14.198 -3.603 0.487 1.00 86.19 159 THR A N 1
ATOM 1253 C CA . THR A 1 159 ? 14.743 -2.845 -0.638 1.00 86.19 159 THR A CA 1
ATOM 1254 C C . THR A 1 159 ? 16.211 -2.566 -0.395 1.00 86.19 159 THR A C 1
ATOM 1256 O O . THR A 1 159 ? 16.587 -2.164 0.707 1.00 86.19 159 THR A O 1
ATOM 1259 N N . ASP A 1 160 ? 17.032 -2.704 -1.430 1.00 83.38 160 ASP A N 1
ATOM 1260 C CA . ASP A 1 160 ? 18.467 -2.454 -1.304 1.00 83.38 160 ASP A CA 1
ATOM 1261 C C . ASP A 1 160 ? 18.788 -0.955 -1.306 1.00 83.38 160 ASP A C 1
ATOM 1263 O O . ASP A 1 160 ? 19.756 -0.509 -0.688 1.00 83.38 160 ASP A O 1
ATOM 1267 N N . SER A 1 161 ? 17.954 -0.167 -1.988 1.00 83.00 161 SER A N 1
ATOM 1268 C CA . SER A 1 161 ? 18.015 1.295 -1.988 1.00 83.00 161 SER A CA 1
ATOM 1269 C C . SER A 1 161 ? 16.934 1.901 -1.096 1.00 83.00 161 SER A C 1
ATOM 1271 O O . SER A 1 161 ? 15.814 1.403 -1.024 1.00 83.00 161 SER A O 1
ATOM 1273 N N . SER A 1 162 ? 17.258 3.020 -0.442 1.00 89.06 162 SER A N 1
ATOM 1274 C CA . SER A 1 162 ? 16.296 3.778 0.368 1.00 89.06 162 SER A CA 1
ATOM 1275 C C . SER A 1 162 ? 15.190 4.381 -0.512 1.00 89.06 162 SER A C 1
ATOM 1277 O O . SER A 1 162 ? 15.516 5.146 -1.429 1.00 89.06 162 SER A O 1
ATOM 1279 N N . PRO A 1 163 ? 13.898 4.137 -0.208 1.00 91.25 163 PRO A N 1
ATOM 1280 C CA . PRO A 1 163 ? 12.783 4.735 -0.940 1.00 91.25 163 PRO A CA 1
ATOM 1281 C C . PRO A 1 163 ? 12.824 6.260 -0.968 1.00 91.25 163 PRO A C 1
ATOM 1283 O O . PRO A 1 163 ? 12.631 6.870 -2.017 1.00 91.25 163 PRO A O 1
ATOM 1286 N N . VAL A 1 164 ? 13.161 6.879 0.166 1.00 92.56 164 VAL A N 1
ATOM 1287 C CA . VAL A 1 164 ? 13.307 8.336 0.290 1.00 92.56 164 VAL A CA 1
ATOM 1288 C C . VAL A 1 164 ? 14.388 8.858 -0.651 1.00 92.56 164 VAL A C 1
ATOM 1290 O O . VAL A 1 164 ? 14.180 9.844 -1.358 1.00 92.56 164 VAL A O 1
ATOM 1293 N N . SER A 1 165 ? 15.550 8.200 -0.674 1.00 88.06 165 SER A N 1
ATOM 1294 C CA . SER A 1 165 ? 16.677 8.623 -1.508 1.00 88.06 165 SER A CA 1
ATOM 1295 C C . SER A 1 165 ? 16.344 8.508 -2.990 1.00 88.06 165 SER A C 1
ATOM 1297 O O . SER A 1 165 ? 16.586 9.455 -3.735 1.00 88.06 165 SER A O 1
ATOM 1299 N N . LEU A 1 166 ? 15.740 7.391 -3.401 1.00 89.44 166 LEU A N 1
ATOM 1300 C CA . LEU A 1 166 ? 15.414 7.144 -4.800 1.00 89.44 166 LEU A CA 1
ATOM 1301 C C . LEU A 1 166 ? 14.305 8.079 -5.304 1.00 89.44 166 LEU A C 1
ATOM 1303 O O . LEU A 1 166 ? 14.474 8.717 -6.338 1.00 89.44 166 LEU A O 1
ATOM 1307 N N . MET A 1 167 ? 13.224 8.257 -4.535 1.00 94.50 167 MET A N 1
ATOM 1308 C CA . MET A 1 167 ? 12.167 9.218 -4.878 1.00 94.50 167 MET A CA 1
ATOM 1309 C C . MET A 1 167 ? 12.696 10.655 -4.945 1.00 94.50 167 MET A C 1
ATOM 1311 O O . MET A 1 167 ? 12.291 11.426 -5.815 1.00 94.50 167 MET A O 1
ATOM 1315 N N . THR A 1 168 ? 13.615 11.023 -4.046 1.00 91.94 168 THR A N 1
ATOM 1316 C CA . THR A 1 168 ? 14.253 12.347 -4.077 1.00 91.94 168 THR A CA 1
ATOM 1317 C C . THR A 1 168 ? 15.100 12.521 -5.329 1.00 91.94 168 THR A C 1
ATOM 1319 O O . THR A 1 168 ? 15.031 13.577 -5.957 1.00 91.94 168 THR A O 1
ATOM 1322 N N . GLN A 1 169 ? 15.861 11.496 -5.720 1.00 85.25 169 GLN A N 1
ATOM 1323 C CA . GLN A 1 169 ? 16.654 11.523 -6.943 1.00 85.25 169 GLN A CA 1
ATOM 1324 C C . GLN A 1 169 ? 15.757 11.690 -8.173 1.00 85.25 169 GLN A C 1
ATOM 1326 O O . GLN A 1 169 ? 15.972 12.616 -8.950 1.00 85.25 169 GLN A O 1
ATOM 1331 N N . TRP A 1 170 ? 14.717 10.864 -8.304 1.00 90.06 170 TRP A N 1
ATOM 1332 C CA . TRP A 1 170 ? 13.756 10.936 -9.407 1.00 90.06 170 TRP A CA 1
ATOM 1333 C C . TRP A 1 170 ? 13.160 12.327 -9.578 1.00 90.06 170 TRP A C 1
ATOM 1335 O O . TRP A 1 170 ? 13.138 12.861 -10.684 1.00 90.06 170 TRP A O 1
ATOM 1345 N N . LEU A 1 171 ? 12.716 12.935 -8.477 1.00 91.62 171 LEU A N 1
ATOM 1346 C CA . LEU A 1 171 ? 12.123 14.266 -8.508 1.00 91.62 171 LEU A CA 1
ATOM 1347 C C . LEU A 1 171 ? 13.154 15.381 -8.762 1.00 91.62 171 LEU A C 1
ATOM 1349 O O . LEU A 1 171 ? 12.831 16.379 -9.402 1.00 91.62 171 LEU A O 1
ATOM 1353 N N . SER A 1 172 ? 14.386 15.236 -8.270 1.00 82.00 172 SER A N 1
ATOM 1354 C CA . SER A 1 172 ? 15.444 16.239 -8.476 1.00 82.00 172 SER A CA 1
ATOM 1355 C C . SER A 1 172 ? 15.982 16.218 -9.908 1.00 82.00 172 SER A C 1
ATOM 1357 O O . SER A 1 172 ? 16.298 17.259 -10.476 1.00 82.00 172 SER A O 1
ATOM 1359 N N . GLU A 1 173 ? 16.111 15.028 -10.494 1.00 81.31 173 GLU A N 1
ATOM 1360 C CA . GLU A 1 173 ? 16.671 14.843 -11.835 1.00 81.31 173 GLU A CA 1
ATOM 1361 C C . GLU A 1 173 ? 15.595 14.929 -12.924 1.00 81.31 173 GLU A C 1
ATOM 1363 O O . GLU A 1 173 ? 15.912 15.234 -14.073 1.00 81.31 173 GLU A O 1
ATOM 1368 N N . GLY A 1 174 ? 14.329 14.667 -12.582 1.00 77.06 174 GLY A N 1
ATOM 1369 C CA . GLY A 1 174 ? 13.246 14.514 -13.554 1.00 77.06 174 GLY A CA 1
ATOM 1370 C C . GLY A 1 174 ? 13.411 13.273 -14.433 1.00 77.06 174 GLY A C 1
ATOM 1371 O O . GLY A 1 174 ? 12.860 13.217 -15.530 1.00 77.06 174 GLY A O 1
ATOM 1372 N N . VAL A 1 175 ? 14.206 12.298 -13.981 1.00 72.44 175 VAL A N 1
ATOM 1373 C CA . VAL A 1 175 ? 14.514 11.063 -14.706 1.00 72.44 175 VAL A CA 1
ATOM 1374 C C . VAL A 1 175 ? 14.090 9.879 -13.851 1.00 72.44 175 VAL A C 1
ATOM 1376 O O . VAL A 1 175 ? 14.548 9.719 -12.721 1.00 72.44 175 VAL A O 1
ATOM 1379 N N . LEU A 1 176 ? 13.219 9.043 -14.410 1.00 84.38 176 LEU A N 1
ATOM 1380 C CA . LEU A 1 176 ? 12.700 7.837 -13.779 1.00 84.38 176 LEU A CA 1
ATOM 1381 C C . LEU A 1 176 ? 12.951 6.637 -14.697 1.00 84.38 176 LEU A C 1
ATOM 1383 O O . LEU A 1 176 ? 12.969 6.800 -15.921 1.00 84.38 176 LEU A O 1
ATOM 1387 N N . PRO A 1 177 ? 13.151 5.431 -14.141 1.00 76.19 177 PRO A N 1
ATOM 1388 C CA . PRO A 1 177 ? 13.128 4.210 -14.928 1.00 76.19 177 PRO A CA 1
ATOM 1389 C C . PRO A 1 177 ? 11.791 4.072 -15.658 1.00 76.19 177 PRO A C 1
ATOM 1391 O O . PRO A 1 177 ? 10.729 4.272 -15.068 1.00 76.19 177 PRO A O 1
ATOM 1394 N N . LEU A 1 178 ? 11.834 3.698 -16.937 1.00 68.19 178 LEU A N 1
ATOM 1395 C CA . LEU A 1 178 ? 10.613 3.340 -17.652 1.00 68.19 178 LEU A CA 1
ATOM 1396 C C . LEU A 1 178 ? 9.950 2.126 -16.972 1.00 68.19 178 LEU A C 1
ATOM 1398 O O . LEU A 1 178 ? 10.667 1.241 -16.499 1.00 68.19 178 LEU A O 1
ATOM 1402 N N . PRO A 1 179 ? 8.609 2.053 -16.943 1.00 87.62 179 PRO A N 1
ATOM 1403 C CA . PRO A 1 179 ? 7.644 2.965 -17.566 1.00 87.62 179 PRO A CA 1
ATOM 1404 C C . PRO A 1 179 ? 7.039 3.977 -16.565 1.00 87.62 179 PRO A C 1
ATOM 1406 O O . PRO A 1 179 ? 5.844 4.260 -16.624 1.00 87.62 179 PRO A O 1
ATOM 1409 N N . PHE A 1 180 ? 7.818 4.469 -15.593 1.00 87.62 180 PHE A N 1
ATOM 1410 C CA . PHE A 1 180 ? 7.321 5.414 -14.590 1.00 87.62 180 PHE A CA 1
ATOM 1411 C C . PHE A 1 180 ? 7.469 6.872 -15.023 1.00 87.62 180 PHE A C 1
ATOM 1413 O O . PHE A 1 180 ? 8.507 7.287 -15.535 1.00 87.62 180 PHE A O 1
ATOM 1420 N N . GLU A 1 181 ? 6.457 7.668 -14.696 1.00 92.44 181 GLU A N 1
ATOM 1421 C CA . GLU A 1 181 ? 6.429 9.116 -14.880 1.00 92.44 181 GLU A CA 1
ATOM 1422 C C . GLU A 1 181 ? 6.022 9.830 -13.585 1.00 92.44 181 GLU A C 1
ATOM 1424 O O . GLU A 1 181 ? 5.371 9.256 -12.704 1.00 92.44 181 GLU A O 1
ATOM 1429 N N . LEU A 1 182 ? 6.407 11.104 -13.458 1.00 95.06 182 LEU A N 1
ATOM 1430 C CA . LEU A 1 182 ? 5.987 11.947 -12.338 1.00 95.06 182 LEU A CA 1
ATOM 1431 C C . LEU A 1 182 ? 4.517 12.344 -12.488 1.00 95.06 182 LEU A C 1
ATOM 1433 O O . LEU A 1 182 ? 4.085 12.786 -13.548 1.00 95.06 182 LEU A O 1
ATOM 1437 N N . GLY A 1 183 ? 3.768 12.249 -11.392 1.00 95.75 183 GLY A N 1
ATOM 1438 C CA . GLY A 1 183 ? 2.445 12.856 -11.288 1.00 95.75 183 GLY A CA 1
ATOM 1439 C C . GLY A 1 183 ? 2.507 14.341 -10.916 1.00 95.75 183 GLY A C 1
ATOM 1440 O O . GLY A 1 183 ? 3.472 15.045 -11.201 1.00 95.75 183 GLY A O 1
ATOM 1441 N N . GLU A 1 184 ? 1.478 14.811 -10.210 1.00 96.50 184 GLU A N 1
ATOM 1442 C CA . GLU A 1 184 ? 1.301 16.227 -9.852 1.00 96.50 184 GLU A CA 1
ATOM 1443 C C . GLU A 1 184 ? 1.247 16.461 -8.331 1.00 96.50 184 GLU A C 1
ATOM 1445 O O . GLU A 1 184 ? 0.738 17.481 -7.846 1.00 96.50 184 GLU A O 1
ATOM 1450 N N . GLU A 1 185 ? 1.696 15.484 -7.542 1.00 98.00 185 GLU A N 1
ATOM 1451 C CA . GLU A 1 185 ? 1.672 15.549 -6.085 1.00 98.00 185 GLU A CA 1
ATOM 1452 C C . GLU A 1 185 ? 2.948 14.986 -5.457 1.00 98.00 185 GLU A C 1
ATOM 1454 O O . GLU A 1 185 ? 3.387 13.881 -5.770 1.00 98.00 185 GLU A O 1
ATOM 1459 N N . CYS A 1 186 ? 3.509 15.737 -4.509 1.00 98.31 186 CYS A N 1
ATOM 1460 C CA . CYS A 1 186 ? 4.595 15.272 -3.658 1.00 98.31 186 CYS A CA 1
ATOM 1461 C C . CYS A 1 186 ? 4.495 15.861 -2.243 1.00 98.31 186 CYS A C 1
ATOM 1463 O O . CYS A 1 186 ? 3.873 16.903 -2.005 1.00 98.31 186 CYS A O 1
ATOM 1465 N N . GLU A 1 187 ? 5.116 15.174 -1.291 1.00 98.44 187 GLU A N 1
ATOM 1466 C CA . GLU A 1 187 ? 5.348 15.655 0.068 1.00 98.44 187 GLU A CA 1
ATOM 1467 C C . GLU A 1 187 ? 6.850 15.652 0.335 1.00 98.44 187 GLU A C 1
ATOM 1469 O O . GLU A 1 187 ? 7.526 14.650 0.098 1.00 98.44 187 GLU A O 1
ATOM 1474 N N . LEU A 1 188 ? 7.358 16.789 0.809 1.00 97.81 188 LEU A N 1
ATOM 1475 C CA . LEU A 1 188 ? 8.763 17.005 1.124 1.00 97.81 188 LEU A CA 1
ATOM 1476 C C . LEU A 1 188 ? 8.920 17.271 2.622 1.00 97.81 188 LEU A C 1
ATOM 1478 O O . LEU A 1 188 ? 8.235 18.141 3.168 1.00 97.81 188 LEU A O 1
ATOM 1482 N N . LEU A 1 189 ? 9.854 16.577 3.265 1.00 95.44 189 LEU A N 1
ATOM 1483 C CA . LEU A 1 189 ? 10.153 16.679 4.692 1.00 95.44 189 LEU A CA 1
ATOM 1484 C C . LEU A 1 189 ? 11.582 17.194 4.901 1.00 95.44 189 LEU A C 1
ATOM 1486 O O . LEU A 1 189 ? 12.513 16.722 4.247 1.00 95.44 189 LEU A O 1
ATOM 1490 N N . SER A 1 190 ? 11.786 18.141 5.818 1.00 92.06 190 SER A N 1
ATOM 1491 C CA . SER A 1 190 ? 13.140 18.491 6.267 1.00 92.06 190 SER A CA 1
ATOM 1492 C C . SER A 1 190 ? 13.701 17.448 7.237 1.00 92.06 190 SER A C 1
ATOM 1494 O O . SER A 1 190 ? 12.970 16.815 7.995 1.00 92.06 190 SER A O 1
ATOM 1496 N N . GLN A 1 191 ? 15.025 17.287 7.225 1.00 84.62 191 GLN A N 1
ATOM 1497 C CA . GLN A 1 191 ? 15.740 16.375 8.128 1.00 84.62 191 GLN A CA 1
ATOM 1498 C C . GLN A 1 191 ? 16.123 17.005 9.481 1.00 84.62 191 GLN A C 1
ATOM 1500 O O . GLN A 1 191 ? 16.822 16.380 10.276 1.00 84.62 191 GLN A O 1
ATOM 1505 N N . ASP A 1 192 ? 15.720 18.249 9.738 1.00 83.38 192 ASP A N 1
ATOM 1506 C CA . ASP A 1 192 ? 16.001 18.950 10.990 1.00 83.38 192 ASP A CA 1
ATOM 1507 C C . ASP A 1 192 ? 14.979 18.610 12.090 1.00 83.38 192 ASP A C 1
ATOM 1509 O O . ASP A 1 192 ? 13.936 18.004 11.846 1.00 83.38 192 ASP A O 1
ATOM 1513 N N . GLU A 1 193 ? 15.259 19.027 13.330 1.00 76.81 193 GLU A N 1
ATOM 1514 C CA . GLU A 1 193 ? 14.369 18.784 14.480 1.00 76.81 193 GLU A CA 1
ATOM 1515 C C . GLU A 1 193 ? 12.975 19.409 14.312 1.00 76.81 193 GLU A C 1
ATOM 1517 O O . GLU A 1 193 ? 12.021 18.989 14.965 1.00 76.81 193 GLU A O 1
ATOM 1522 N N . ALA A 1 194 ? 12.848 20.411 13.438 1.00 76.50 194 ALA A N 1
ATOM 1523 C CA . ALA A 1 194 ? 11.584 21.070 13.155 1.00 76.50 194 ALA A CA 1
ATOM 1524 C C . ALA A 1 194 ? 10.653 20.231 12.260 1.00 76.50 194 ALA A C 1
ATOM 1526 O O . ALA A 1 194 ? 9.452 20.500 12.260 1.00 76.50 194 ALA A O 1
ATOM 1527 N N . GLN A 1 195 ? 11.185 19.250 11.511 1.00 83.56 195 GLN A N 1
ATOM 1528 C CA . GLN A 1 195 ? 10.441 18.370 10.595 1.00 83.56 195 GLN A CA 1
ATOM 1529 C C . GLN A 1 195 ? 9.421 19.133 9.734 1.00 83.56 195 GLN A C 1
ATOM 1531 O O . GLN A 1 195 ? 8.252 18.760 9.616 1.00 83.56 195 GLN A O 1
ATOM 1536 N N . SER A 1 196 ? 9.849 20.259 9.163 1.00 91.56 196 SER A N 1
ATOM 1537 C CA . SER A 1 196 ? 9.006 21.079 8.302 1.00 91.56 196 SER A CA 1
ATOM 1538 C C . SER A 1 196 ? 8.521 20.278 7.090 1.00 91.56 196 SER A C 1
ATOM 1540 O O . SER A 1 196 ? 9.297 19.598 6.418 1.00 91.56 196 SER A O 1
ATOM 1542 N N . VAL A 1 197 ? 7.225 20.392 6.797 1.00 95.81 197 VAL A N 1
ATOM 1543 C CA . VAL A 1 197 ? 6.561 19.684 5.694 1.00 95.81 197 VAL A CA 1
ATOM 1544 C C . VAL A 1 197 ? 6.164 20.690 4.616 1.00 95.81 197 VAL A C 1
ATOM 1546 O O . VAL A 1 197 ? 5.539 21.709 4.916 1.00 95.81 197 VAL A O 1
ATOM 1549 N N . ALA A 1 198 ? 6.486 20.402 3.356 1.00 96.56 198 ALA A N 1
ATOM 1550 C CA . ALA A 1 198 ? 5.880 21.051 2.194 1.00 96.56 198 ALA A CA 1
ATOM 1551 C C . ALA A 1 198 ? 5.060 20.026 1.405 1.00 96.56 198 ALA A C 1
ATOM 1553 O O . ALA A 1 198 ? 5.539 18.931 1.130 1.00 96.56 198 ALA A O 1
ATOM 1554 N N . VAL A 1 199 ? 3.828 20.384 1.043 1.00 98.00 199 VAL A N 1
ATOM 1555 C CA . VAL A 1 199 ? 2.930 19.519 0.266 1.00 98.00 199 VAL A CA 1
ATOM 1556 C C . VAL A 1 199 ? 2.523 20.253 -1.000 1.00 98.00 199 VAL A C 1
ATOM 1558 O O . VAL A 1 199 ? 1.940 21.335 -0.920 1.00 98.00 199 VAL A O 1
ATOM 1561 N N . PHE A 1 200 ? 2.779 19.638 -2.148 1.00 97.88 200 PHE A N 1
ATOM 1562 C CA . PHE A 1 200 ? 2.347 20.121 -3.455 1.00 97.88 200 PHE A CA 1
ATOM 1563 C C . PHE A 1 200 ? 1.255 19.196 -3.984 1.00 97.88 200 PHE A C 1
ATOM 1565 O O . PHE A 1 200 ? 1.376 17.979 -3.883 1.00 97.88 200 PHE A O 1
ATOM 1572 N N . LYS A 1 201 ? 0.164 19.762 -4.507 1.00 96.75 201 LYS A N 1
ATOM 1573 C CA . LYS A 1 201 ? -0.958 19.007 -5.084 1.00 96.75 201 LYS A CA 1
ATOM 1574 C C . LYS A 1 201 ? -1.441 19.700 -6.341 1.00 96.75 201 LYS A C 1
ATOM 1576 O O . LYS A 1 201 ? -1.652 20.911 -6.290 1.00 96.75 201 LYS A O 1
ATOM 1581 N N . LYS A 1 202 ? -1.709 18.927 -7.398 1.00 95.88 202 LYS A N 1
ATOM 1582 C CA . LYS A 1 202 ? -2.116 19.458 -8.710 1.00 95.88 202 LYS A CA 1
ATOM 1583 C C . LYS A 1 202 ? -1.127 20.523 -9.193 1.00 95.88 202 LYS A C 1
ATOM 1585 O O . LYS A 1 202 ? -1.512 21.650 -9.503 1.00 95.88 202 LYS A O 1
ATOM 1590 N N . HIS A 1 203 ? 0.158 20.194 -9.103 1.00 95.31 203 HIS A N 1
ATOM 1591 C CA . HIS A 1 203 ? 1.260 21.100 -9.375 1.00 95.31 203 HIS A CA 1
ATOM 1592 C C . HIS A 1 203 ? 2.312 20.418 -10.247 1.00 95.31 203 HIS A C 1
ATOM 1594 O O . HIS A 1 203 ? 2.570 19.228 -10.083 1.00 95.31 203 HIS A O 1
ATOM 1600 N N . GLU A 1 204 ? 2.942 21.183 -11.135 1.00 94.88 204 GLU A N 1
ATOM 1601 C CA . GLU A 1 204 ? 4.054 20.699 -11.947 1.00 94.88 204 GLU A CA 1
ATOM 1602 C C . GLU A 1 204 ? 5.271 20.444 -11.052 1.00 94.88 204 GLU A C 1
ATOM 1604 O O . GLU A 1 204 ? 5.847 21.361 -10.470 1.00 94.88 204 GLU A O 1
ATOM 1609 N N . LEU A 1 205 ? 5.658 19.177 -10.912 1.00 93.44 205 LEU A N 1
ATOM 1610 C CA . LEU A 1 205 ? 6.668 18.775 -9.933 1.00 93.44 205 LEU A CA 1
ATOM 1611 C C . LEU A 1 205 ? 8.103 19.198 -10.306 1.00 93.44 205 LEU A C 1
ATOM 1613 O O . LEU A 1 205 ? 8.974 19.250 -9.439 1.00 93.44 205 LEU A O 1
ATOM 1617 N N . MET A 1 206 ? 8.338 19.569 -11.566 1.00 90.44 206 MET A N 1
ATOM 1618 C CA . MET A 1 206 ? 9.619 20.109 -12.042 1.00 90.44 206 MET A CA 1
ATOM 1619 C C . MET A 1 206 ? 9.723 21.639 -11.926 1.00 90.44 206 MET A C 1
ATOM 1621 O O . MET A 1 206 ? 10.743 22.209 -12.313 1.00 90.44 206 MET A O 1
ATOM 1625 N N . ALA A 1 207 ? 8.702 22.310 -11.382 1.00 92.00 207 ALA A N 1
ATOM 1626 C CA . ALA A 1 207 ? 8.703 23.758 -11.192 1.00 92.00 207 ALA A CA 1
ATOM 1627 C C . ALA A 1 207 ? 9.770 24.227 -10.180 1.00 92.00 207 ALA A C 1
ATOM 1629 O O . ALA A 1 207 ? 10.175 23.492 -9.270 1.00 92.00 207 ALA A O 1
ATOM 1630 N N . GLU A 1 208 ? 10.212 25.483 -10.320 1.00 92.88 208 GLU A N 1
ATOM 1631 C CA . GLU A 1 208 ? 11.295 26.078 -9.522 1.00 92.88 208 GLU A CA 1
ATOM 1632 C C . GLU A 1 208 ? 11.002 26.029 -8.015 1.00 92.88 208 GLU A C 1
ATOM 1634 O O . GLU A 1 208 ? 11.906 25.810 -7.211 1.00 92.88 208 GLU A O 1
ATOM 1639 N N . GLU A 1 209 ? 9.740 26.160 -7.608 1.00 95.00 209 GLU A N 1
ATOM 1640 C CA . GLU A 1 209 ? 9.317 26.116 -6.210 1.00 95.00 209 GLU A CA 1
ATOM 1641 C C . GLU A 1 209 ? 9.581 24.751 -5.560 1.00 95.00 209 GLU A C 1
ATOM 1643 O O . GLU A 1 209 ? 10.013 24.681 -4.402 1.00 95.00 209 GLU A O 1
ATOM 1648 N N . VAL A 1 210 ? 9.352 23.662 -6.298 1.00 94.75 210 VAL A N 1
ATOM 1649 C CA . VAL A 1 210 ? 9.606 22.294 -5.825 1.00 94.75 210 VAL A CA 1
ATOM 1650 C C . VAL A 1 210 ? 11.1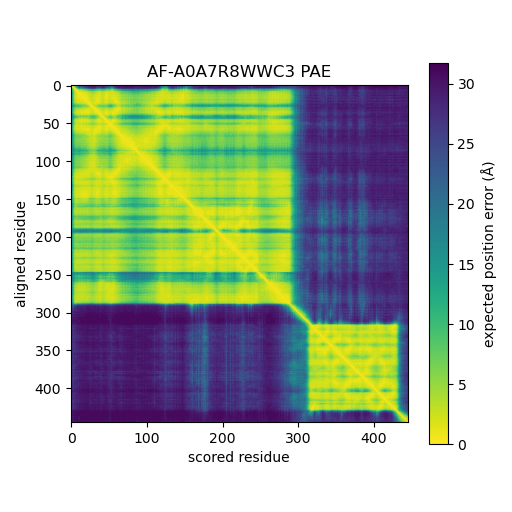11 22.042 -5.774 1.00 94.75 210 VAL A C 1
ATOM 1652 O O . VAL A 1 210 ? 11.633 21.638 -4.732 1.00 94.75 210 VAL A O 1
ATOM 1655 N N . GLN A 1 211 ? 11.825 22.389 -6.848 1.00 92.81 211 GLN A N 1
ATOM 1656 C CA . GLN A 1 211 ? 13.281 22.236 -6.940 1.00 92.81 211 GLN A CA 1
ATOM 1657 C C . GLN A 1 211 ? 14.015 23.065 -5.875 1.00 92.81 211 GLN A C 1
ATOM 1659 O O . GLN A 1 211 ? 14.977 22.601 -5.261 1.00 92.81 211 GLN A O 1
ATOM 1664 N N . SER A 1 212 ? 13.510 24.259 -5.557 1.00 93.50 212 SER A N 1
ATOM 1665 C CA . SER A 1 212 ? 14.036 25.090 -4.477 1.00 93.50 212 SER A CA 1
ATOM 1666 C C . SER A 1 212 ? 13.918 24.388 -3.122 1.00 93.50 212 SER A C 1
ATOM 1668 O O . SER A 1 212 ? 14.881 24.374 -2.356 1.00 93.50 212 SER A O 1
ATOM 1670 N N . ASN A 1 213 ? 12.788 23.739 -2.817 1.00 93.75 213 ASN A N 1
ATOM 1671 C CA . ASN A 1 213 ? 12.631 22.993 -1.562 1.00 93.75 213 ASN A CA 1
ATOM 1672 C C . ASN A 1 213 ? 13.622 21.819 -1.454 1.00 93.75 213 ASN A C 1
ATOM 1674 O O . ASN A 1 213 ? 14.170 21.601 -0.372 1.00 93.75 213 ASN A O 1
ATOM 1678 N N . LEU A 1 214 ? 13.889 21.117 -2.559 1.00 90.38 214 LEU A N 1
ATOM 1679 C CA . LEU A 1 214 ? 14.890 20.043 -2.619 1.00 90.38 214 LEU A CA 1
ATOM 1680 C C . LEU A 1 214 ? 16.310 20.584 -2.422 1.00 90.38 214 LEU A C 1
ATOM 1682 O O . LEU A 1 214 ? 17.071 20.052 -1.617 1.00 90.38 214 LEU A O 1
ATOM 1686 N N . SER A 1 215 ? 16.651 21.701 -3.075 1.00 88.88 215 SER A N 1
ATOM 1687 C CA . SER A 1 215 ? 17.968 22.341 -2.935 1.00 88.88 215 SER A CA 1
ATOM 1688 C C . SER A 1 215 ? 18.256 22.837 -1.509 1.00 88.88 215 SER A C 1
ATOM 1690 O O . SER A 1 215 ? 19.412 22.904 -1.095 1.00 88.88 215 SER A O 1
ATOM 1692 N N . HIS A 1 216 ? 17.207 23.124 -0.728 1.00 88.19 216 HIS A N 1
ATOM 1693 C CA . HIS A 1 216 ? 17.292 23.456 0.696 1.00 88.19 216 HIS A CA 1
ATOM 1694 C C . HIS A 1 216 ? 17.347 22.222 1.619 1.00 88.19 216 HIS A C 1
ATOM 1696 O O . HIS A 1 216 ? 17.231 22.363 2.836 1.00 88.19 216 HIS A O 1
ATOM 1702 N N . GLY A 1 217 ? 17.530 21.018 1.069 1.00 86.44 217 GLY A N 1
ATOM 1703 C CA . GLY A 1 217 ? 17.758 19.795 1.839 1.00 86.44 217 GLY A CA 1
ATOM 1704 C C . GLY A 1 217 ? 16.494 19.084 2.322 1.00 86.44 217 GLY A C 1
ATOM 1705 O O . GLY A 1 217 ? 16.592 18.217 3.191 1.00 86.44 217 GLY A O 1
ATOM 1706 N N . LYS A 1 218 ? 15.308 19.423 1.794 1.00 94.12 218 LYS A N 1
ATOM 1707 C CA . LYS A 1 218 ? 14.116 18.593 2.018 1.00 94.12 218 LYS A CA 1
ATOM 1708 C C . LYS A 1 218 ? 14.177 17.342 1.149 1.00 94.12 218 LYS A C 1
ATOM 1710 O O . LYS A 1 218 ? 14.605 17.405 0.001 1.00 94.12 218 LYS A O 1
ATOM 1715 N N . LEU A 1 219 ? 13.706 16.226 1.690 1.00 95.25 219 LEU A N 1
ATOM 1716 C CA . LEU A 1 219 ? 13.630 14.943 0.998 1.00 95.25 219 LEU A CA 1
ATOM 1717 C C . LEU A 1 219 ? 12.184 14.554 0.724 1.00 95.25 219 LEU A C 1
ATOM 1719 O O . LEU A 1 219 ? 11.275 14.966 1.441 1.00 95.25 219 LEU A O 1
ATOM 1723 N N . VAL A 1 220 ? 11.978 13.739 -0.303 1.00 97.38 220 VAL A N 1
ATOM 1724 C CA . VAL A 1 220 ? 10.652 13.268 -0.705 1.00 97.38 220 VAL A CA 1
ATOM 1725 C C . VAL A 1 220 ? 10.178 12.161 0.238 1.00 97.38 220 VAL A C 1
ATOM 1727 O O . VAL A 1 220 ? 10.760 11.079 0.262 1.00 97.38 220 VAL A O 1
ATOM 1730 N N . SER A 1 221 ? 9.097 12.411 0.980 1.00 97.06 221 SER A N 1
ATOM 1731 C CA . SER A 1 221 ? 8.418 11.400 1.808 1.00 97.06 221 SER A CA 1
ATOM 1732 C C . SER A 1 221 ? 7.249 10.736 1.073 1.00 97.06 221 SER A C 1
ATOM 1734 O O . SER A 1 221 ? 6.884 9.594 1.371 1.00 97.06 221 SER A O 1
ATOM 1736 N N . LYS A 1 222 ? 6.643 11.440 0.104 1.00 98.44 222 LYS A N 1
ATOM 1737 C CA . LYS A 1 222 ? 5.589 10.913 -0.778 1.00 98.44 222 LYS A CA 1
ATOM 1738 C C . LYS A 1 222 ? 5.752 11.439 -2.193 1.00 98.44 222 LYS A C 1
ATOM 1740 O O . LYS A 1 222 ? 5.951 12.640 -2.371 1.00 98.44 222 LYS A O 1
ATOM 1745 N N . LEU A 1 223 ? 5.568 10.572 -3.182 1.00 98.44 223 LEU A N 1
ATOM 1746 C CA . LEU A 1 223 ? 5.640 10.929 -4.596 1.00 98.44 223 LEU A CA 1
ATOM 1747 C C . LEU A 1 223 ? 4.491 10.291 -5.369 1.00 98.44 223 LEU A C 1
ATOM 1749 O O . LEU A 1 223 ? 4.283 9.080 -5.284 1.00 98.44 223 LEU A O 1
ATOM 1753 N N . GLN A 1 224 ? 3.733 11.100 -6.105 1.00 98.56 224 GLN A N 1
ATOM 1754 C CA . GLN A 1 224 ? 2.787 10.583 -7.081 1.00 98.56 224 GLN A CA 1
ATOM 1755 C C . GLN A 1 224 ? 3.538 10.124 -8.326 1.00 98.56 224 GLN A C 1
ATOM 1757 O O . GLN A 1 224 ? 4.327 10.878 -8.894 1.00 98.56 224 GLN A O 1
ATOM 1762 N N . LEU A 1 225 ? 3.241 8.901 -8.748 1.00 98.06 225 LEU A N 1
ATOM 1763 C CA . LEU A 1 225 ? 3.777 8.272 -9.940 1.00 98.06 225 LEU A CA 1
ATOM 1764 C C . LEU A 1 225 ? 2.628 7.846 -10.854 1.00 98.06 225 LEU A C 1
ATOM 1766 O O . LEU A 1 225 ? 1.511 7.563 -10.398 1.00 98.06 225 LEU A O 1
ATOM 1770 N N . ILE A 1 226 ? 2.923 7.811 -12.144 1.00 96.44 226 ILE A N 1
ATOM 1771 C CA . ILE A 1 226 ? 2.092 7.208 -13.181 1.00 96.44 226 ILE A CA 1
ATOM 1772 C C . ILE A 1 226 ? 2.914 6.070 -13.778 1.00 96.44 226 ILE A C 1
ATOM 1774 O O . ILE A 1 226 ? 4.093 6.247 -14.065 1.00 96.44 226 ILE A O 1
ATOM 1778 N N . TRP A 1 227 ? 2.321 4.890 -13.895 1.00 95.19 227 TRP A N 1
ATOM 1779 C CA . TRP A 1 227 ? 2.959 3.712 -14.470 1.00 95.19 227 TRP A CA 1
ATOM 1780 C C . TRP A 1 227 ? 2.256 3.336 -15.769 1.00 95.19 227 TRP A C 1
ATOM 1782 O O . TRP A 1 227 ? 1.046 3.087 -15.750 1.00 95.19 227 TRP A O 1
ATOM 1792 N N . ASP A 1 228 ? 3.027 3.300 -16.861 1.00 90.88 228 ASP A N 1
ATOM 1793 C CA . ASP A 1 228 ? 2.613 2.818 -18.190 1.00 90.88 228 ASP A CA 1
ATOM 1794 C C . ASP A 1 228 ? 1.322 3.474 -18.719 1.00 90.88 228 ASP A C 1
ATOM 1796 O O . ASP A 1 228 ? 0.517 2.818 -19.368 1.00 90.88 228 ASP A O 1
ATOM 1800 N N . ASP A 1 229 ? 1.057 4.737 -18.356 1.00 89.06 229 ASP A N 1
ATOM 1801 C CA . ASP A 1 229 ? -0.211 5.446 -18.624 1.00 89.06 229 ASP A CA 1
ATOM 1802 C C . ASP A 1 229 ? -1.488 4.709 -18.159 1.00 89.06 229 ASP A C 1
ATOM 1804 O O . ASP A 1 229 ? -2.607 5.060 -18.537 1.00 89.06 229 ASP A O 1
ATOM 1808 N N . LYS A 1 230 ? -1.347 3.709 -17.280 1.00 89.38 230 LYS A N 1
ATOM 1809 C CA . LYS A 1 230 ? -2.435 2.831 -16.824 1.00 89.38 230 LYS A CA 1
ATOM 1810 C C . LYS A 1 230 ? -2.795 3.008 -15.366 1.00 89.38 230 LYS A C 1
ATOM 1812 O O . LYS A 1 230 ? -3.966 2.908 -15.015 1.00 89.38 230 LYS A O 1
ATOM 1817 N N . ILE A 1 231 ? -1.813 3.221 -14.492 1.00 94.69 231 ILE A N 1
ATOM 1818 C CA . ILE A 1 231 ? -2.052 3.298 -13.046 1.00 94.69 231 ILE A CA 1
ATOM 1819 C C . ILE A 1 231 ? -1.394 4.547 -12.483 1.00 94.69 231 ILE A C 1
ATOM 1821 O O . ILE A 1 231 ? -0.181 4.714 -12.565 1.00 94.69 231 ILE A O 1
ATOM 1825 N N . SER A 1 232 ? -2.186 5.397 -11.831 1.00 96.62 232 SER A N 1
ATOM 1826 C CA . SER A 1 232 ? -1.669 6.470 -10.983 1.00 96.62 232 SER A CA 1
ATOM 1827 C C . SER A 1 232 ? -1.739 6.070 -9.516 1.00 96.62 232 SER A C 1
ATOM 1829 O O . SER A 1 232 ? -2.741 5.523 -9.056 1.00 96.62 232 SER A O 1
ATOM 1831 N N . PHE A 1 233 ? -0.687 6.356 -8.758 1.00 98.25 233 PHE A N 1
ATOM 1832 C CA . PHE A 1 233 ? -0.635 6.082 -7.326 1.00 98.25 233 PHE A CA 1
ATOM 1833 C C . PHE A 1 233 ? 0.331 7.033 -6.620 1.00 98.25 233 PHE A C 1
ATOM 1835 O O . PHE A 1 233 ? 1.106 7.745 -7.248 1.00 98.25 233 PHE A O 1
ATOM 1842 N N . VAL A 1 234 ? 0.286 7.054 -5.290 1.00 98.50 234 VAL A N 1
ATOM 1843 C CA . VAL A 1 234 ? 1.249 7.768 -4.450 1.00 98.50 234 VAL A CA 1
ATOM 1844 C C . VAL A 1 234 ? 2.056 6.768 -3.649 1.00 98.50 234 VAL A C 1
ATOM 1846 O O . VAL A 1 234 ? 1.506 6.079 -2.790 1.00 98.50 234 VAL A O 1
ATOM 1849 N N . LEU A 1 235 ? 3.355 6.723 -3.920 1.00 98.00 235 LEU A N 1
ATOM 1850 C CA . LEU A 1 235 ? 4.321 5.956 -3.152 1.00 98.00 235 LEU A CA 1
ATOM 1851 C C . LEU A 1 235 ? 4.735 6.740 -1.908 1.00 98.00 235 LEU A C 1
ATOM 1853 O O . LEU A 1 235 ? 4.878 7.963 -1.957 1.00 98.00 235 LEU A O 1
ATOM 1857 N N . THR A 1 236 ? 4.919 6.047 -0.790 1.00 97.12 236 THR A N 1
ATOM 1858 C CA . THR A 1 236 ? 5.452 6.631 0.447 1.00 97.12 236 THR A CA 1
ATOM 1859 C C . THR A 1 236 ? 6.844 6.102 0.762 1.00 97.12 236 THR A C 1
ATOM 1861 O O . THR A 1 236 ? 7.226 5.041 0.280 1.00 97.12 236 THR A O 1
ATOM 1864 N N . GLU A 1 237 ? 7.543 6.767 1.676 1.00 93.50 237 GLU A N 1
ATOM 1865 C CA . GLU A 1 237 ? 8.820 6.299 2.233 1.00 93.50 237 GLU A CA 1
ATOM 1866 C C . GLU A 1 237 ? 8.767 4.879 2.825 1.00 93.50 237 GLU A C 1
ATOM 1868 O O . GLU A 1 237 ? 9.712 4.118 2.654 1.00 93.50 237 GLU A O 1
ATOM 1873 N N . ASP A 1 238 ? 7.631 4.482 3.410 1.00 92.06 238 ASP A N 1
ATOM 1874 C CA . ASP A 1 238 ? 7.397 3.123 3.930 1.00 92.06 238 ASP A CA 1
ATOM 1875 C C . ASP A 1 238 ? 6.918 2.113 2.861 1.00 92.06 238 ASP A C 1
ATOM 1877 O O . ASP A 1 238 ? 6.299 1.103 3.196 1.00 92.06 238 ASP A O 1
ATOM 1881 N N . LEU A 1 239 ? 7.102 2.413 1.568 1.00 93.62 239 LEU A N 1
ATOM 1882 C CA . LEU A 1 239 ? 6.671 1.585 0.425 1.00 93.62 239 LEU A CA 1
ATOM 1883 C C . LEU A 1 239 ? 5.157 1.304 0.357 1.00 93.62 239 LEU A C 1
ATOM 1885 O O . LEU A 1 239 ? 4.709 0.372 -0.310 1.00 93.62 239 LEU A O 1
ATOM 1889 N N . GLN A 1 240 ? 4.333 2.125 1.012 1.00 95.56 240 GLN A N 1
ATOM 1890 C CA . GLN A 1 240 ? 2.881 2.034 0.883 1.00 95.56 240 GLN A CA 1
ATOM 1891 C C . GLN A 1 240 ? 2.439 2.648 -0.443 1.00 95.56 240 GLN A C 1
ATOM 1893 O O . GLN A 1 240 ? 2.789 3.785 -0.760 1.00 95.56 240 GLN A O 1
ATOM 1898 N N . ILE A 1 241 ? 1.582 1.930 -1.164 1.00 96.62 241 ILE A N 1
ATOM 1899 C CA . ILE A 1 241 ? 0.914 2.429 -2.364 1.00 96.62 241 ILE A CA 1
ATOM 1900 C C . ILE A 1 241 ? -0.437 3.019 -1.948 1.00 96.62 241 ILE A C 1
ATOM 1902 O O . ILE A 1 241 ? -1.321 2.325 -1.444 1.00 96.62 241 ILE A O 1
ATOM 1906 N N . LYS A 1 242 ? -0.591 4.336 -2.104 1.00 96.94 242 LYS A N 1
ATOM 1907 C CA . LYS A 1 242 ? -1.790 5.094 -1.717 1.00 96.94 242 LYS A CA 1
ATOM 1908 C C . LYS A 1 242 ? -2.512 5.622 -2.940 1.00 96.94 242 LYS A C 1
ATOM 1910 O O . LYS A 1 242 ? -1.880 6.018 -3.908 1.00 96.94 242 LYS A O 1
ATOM 1915 N N . ARG A 1 243 ? -3.842 5.733 -2.840 1.00 95.38 243 ARG A N 1
ATOM 1916 C CA . ARG A 1 243 ? -4.697 6.309 -3.895 1.00 95.38 243 ARG A CA 1
ATOM 1917 C C . ARG A 1 243 ? -4.412 5.706 -5.274 1.00 95.38 243 ARG A C 1
ATOM 1919 O O . ARG A 1 243 ? -4.311 6.440 -6.250 1.00 95.38 243 ARG A O 1
ATOM 1926 N N . LEU A 1 244 ? -4.262 4.384 -5.318 1.00 95.38 244 LEU A N 1
ATOM 1927 C CA . LEU A 1 244 ? -4.164 3.660 -6.575 1.00 95.38 244 LEU A CA 1
ATOM 1928 C C . LEU A 1 244 ? -5.433 3.929 -7.387 1.00 95.38 244 LEU A C 1
ATOM 1930 O O . LEU A 1 244 ? -6.545 3.767 -6.880 1.00 95.38 244 LEU A O 1
ATOM 1934 N N . LYS A 1 245 ? -5.249 4.381 -8.621 1.00 94.12 245 LYS A N 1
ATOM 1935 C CA . LYS A 1 245 ? -6.306 4.665 -9.578 1.00 94.12 245 LYS A CA 1
ATOM 1936 C C . LYS A 1 245 ? -5.906 4.074 -10.926 1.00 94.12 245 LYS A C 1
ATOM 1938 O O . LYS A 1 245 ? -4.862 4.442 -11.459 1.00 94.12 245 LYS A O 1
ATOM 1943 N N . PHE A 1 246 ? -6.765 3.222 -11.470 1.00 91.38 246 PHE A N 1
ATOM 1944 C CA . PHE A 1 246 ? -6.694 2.814 -12.868 1.00 91.38 246 PHE A CA 1
ATOM 1945 C C . PHE A 1 246 ? -7.137 3.980 -13.763 1.00 91.38 246 PHE A C 1
ATOM 1947 O O . PHE A 1 246 ? -8.086 4.701 -13.438 1.00 91.38 246 PHE A O 1
ATOM 1954 N N . LEU A 1 247 ? -6.381 4.223 -14.825 1.00 88.44 247 LEU A N 1
ATOM 1955 C CA . LEU A 1 247 ? -6.649 5.227 -15.848 1.00 88.44 247 LEU A CA 1
ATOM 1956 C C . LEU A 1 247 ? -7.509 4.610 -16.964 1.00 88.44 247 LEU A C 1
ATOM 1958 O O . LEU A 1 247 ? -7.767 3.407 -16.960 1.00 88.44 247 LEU A O 1
ATOM 1962 N N . ASP A 1 248 ? -7.970 5.451 -17.888 1.00 75.88 248 ASP A N 1
ATOM 1963 C CA . ASP A 1 248 ? -9.140 5.213 -18.750 1.00 75.88 248 ASP A CA 1
ATOM 1964 C C . ASP A 1 248 ? -9.123 3.882 -19.539 1.00 75.88 248 ASP A C 1
ATOM 1966 O O . ASP A 1 248 ? -10.179 3.313 -19.795 1.00 75.88 248 ASP A O 1
ATOM 1970 N N . VAL A 1 249 ? -7.945 3.319 -19.835 1.00 67.69 249 VAL A N 1
ATOM 1971 C CA . VAL A 1 249 ? -7.792 2.022 -20.529 1.00 67.69 249 VAL A CA 1
ATOM 1972 C C . VAL A 1 249 ? -8.481 0.860 -19.793 1.00 67.69 249 VAL A C 1
ATOM 1974 O O . VAL A 1 249 ? -8.901 -0.106 -20.424 1.00 67.69 249 VAL A O 1
ATOM 1977 N N . PHE A 1 250 ? -8.602 0.931 -18.467 1.00 69.31 250 PHE A N 1
ATOM 1978 C CA . PHE A 1 250 ? -9.191 -0.143 -17.663 1.00 69.31 250 PHE A CA 1
ATOM 1979 C C . PHE A 1 250 ? -10.724 -0.173 -17.726 1.00 69.31 250 PHE A C 1
ATOM 1981 O O . PHE A 1 250 ? -11.316 -1.251 -17.765 1.00 69.31 250 PHE A O 1
ATOM 1988 N N . ASP A 1 251 ? -11.366 0.998 -17.751 1.00 70.12 251 ASP A N 1
ATOM 1989 C CA . ASP A 1 251 ? -12.829 1.096 -17.788 1.00 70.12 251 ASP A CA 1
ATOM 1990 C C . ASP A 1 251 ? -13.369 0.595 -19.140 1.00 70.12 251 ASP A C 1
ATOM 1992 O O . ASP A 1 251 ? -14.341 -0.160 -19.171 1.00 70.12 251 ASP A O 1
ATOM 1996 N N . ASP A 1 252 ? -12.673 0.907 -20.239 1.00 73.38 252 ASP A N 1
ATOM 1997 C CA . ASP A 1 252 ? -13.019 0.416 -21.579 1.00 73.38 252 ASP A CA 1
ATOM 1998 C C . ASP A 1 252 ? -12.973 -1.124 -21.656 1.00 73.38 252 ASP A C 1
ATOM 2000 O O . ASP A 1 252 ? -13.876 -1.749 -22.212 1.00 73.38 252 ASP A O 1
ATOM 2004 N N . GLN A 1 253 ? -11.960 -1.759 -21.049 1.00 72.62 253 GLN A N 1
ATOM 2005 C CA . GLN A 1 253 ? -11.841 -3.224 -21.013 1.00 72.62 253 GLN A CA 1
ATOM 2006 C C . GLN A 1 253 ? -12.969 -3.882 -20.214 1.00 72.62 253 GLN A C 1
ATOM 2008 O O . GLN A 1 253 ? -13.472 -4.932 -20.607 1.00 72.62 253 GLN A O 1
ATOM 2013 N N . LEU A 1 254 ? -13.386 -3.278 -19.098 1.00 71.19 254 LEU A N 1
ATOM 2014 C CA . LEU A 1 254 ? -14.505 -3.789 -18.307 1.00 71.19 254 LEU A CA 1
ATOM 2015 C C . LEU A 1 254 ? -15.830 -3.728 -19.073 1.00 71.19 254 LEU A C 1
ATOM 2017 O O . LEU A 1 254 ? -16.619 -4.674 -19.001 1.00 71.19 254 LEU A O 1
ATOM 2021 N N . ASP A 1 255 ? -16.061 -2.641 -19.810 1.00 75.88 255 ASP A N 1
ATOM 2022 C CA . ASP A 1 255 ? -17.284 -2.440 -20.588 1.00 75.88 255 ASP A CA 1
ATOM 2023 C C . ASP A 1 255 ? -17.384 -3.402 -21.790 1.00 75.88 255 ASP A C 1
ATOM 2025 O O . ASP A 1 255 ? -18.491 -3.769 -22.192 1.00 75.88 255 ASP A O 1
ATOM 2029 N N . GLU A 1 256 ? -16.258 -3.889 -22.329 1.00 81.94 256 GLU A N 1
ATOM 2030 C CA . GLU A 1 256 ? -16.237 -4.897 -23.404 1.00 81.94 256 GLU A CA 1
ATOM 2031 C C . GLU A 1 256 ? -16.768 -6.277 -22.973 1.00 81.94 256 GLU A C 1
ATOM 2033 O O . GLU A 1 256 ? -17.278 -7.028 -23.810 1.00 81.94 256 GLU A O 1
ATOM 2038 N N . HIS A 1 257 ? -16.665 -6.629 -21.687 1.00 81.44 257 HIS A N 1
ATOM 2039 C CA . HIS A 1 257 ? -16.998 -7.972 -21.201 1.00 81.44 257 HIS A CA 1
ATOM 2040 C C . HIS A 1 257 ? -18.498 -8.208 -20.914 1.00 81.44 257 HIS A C 1
ATOM 2042 O O . HIS A 1 257 ? -18.888 -9.367 -20.785 1.00 81.44 25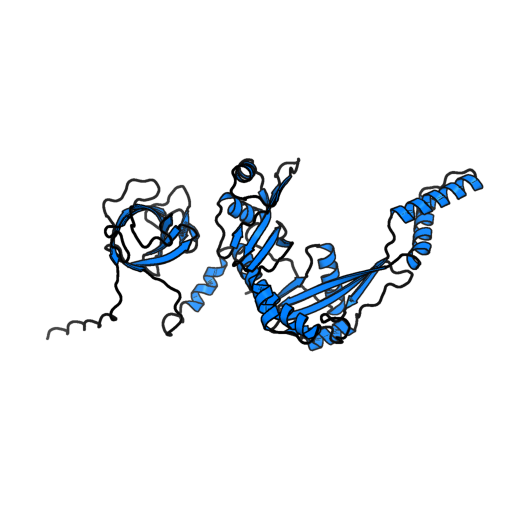7 HIS A O 1
ATOM 2048 N N . ASP A 1 258 ? -19.331 -7.159 -20.833 1.00 82.56 258 ASP A N 1
ATOM 2049 C CA . ASP A 1 258 ? -20.789 -7.217 -20.567 1.00 82.56 258 ASP A CA 1
ATOM 2050 C C . ASP A 1 258 ? -21.198 -8.221 -19.452 1.00 82.56 258 ASP A C 1
ATOM 2052 O O . ASP A 1 258 ? -21.874 -9.224 -19.719 1.00 82.56 258 ASP A O 1
ATOM 2056 N N . PRO A 1 259 ? -20.782 -8.002 -18.185 1.00 85.38 259 PRO A N 1
ATOM 2057 C CA . PRO A 1 259 ? -21.028 -8.950 -17.099 1.00 85.38 259 PRO A CA 1
ATOM 2058 C C . PRO A 1 259 ? -22.522 -9.096 -16.776 1.00 85.38 259 PRO A C 1
ATOM 2060 O O . PRO A 1 259 ? -23.232 -8.118 -16.537 1.00 85.38 259 PRO A O 1
ATOM 2063 N N . GLN A 1 260 ? -22.992 -10.337 -16.657 1.00 88.19 260 GLN A N 1
ATOM 2064 C CA . GLN A 1 260 ? -24.400 -10.679 -16.425 1.00 88.19 260 GLN A CA 1
ATOM 2065 C C . GLN A 1 260 ? -24.753 -10.817 -14.937 1.00 88.19 260 GLN A C 1
ATOM 2067 O O . GLN A 1 260 ? -25.926 -10.936 -14.571 1.00 88.19 260 GLN A O 1
ATOM 2072 N N . SER A 1 261 ? -23.756 -10.806 -14.048 1.00 87.31 261 SER A N 1
ATOM 2073 C CA . SER A 1 261 ? -23.953 -10.874 -12.599 1.00 87.31 261 SER A CA 1
ATOM 2074 C C . SER A 1 261 ? -22.909 -10.067 -11.824 1.00 87.31 261 SER A C 1
ATOM 2076 O O . SER A 1 261 ? -21.855 -9.704 -12.341 1.00 87.31 261 SER A O 1
ATOM 2078 N N . HIS A 1 262 ? -23.182 -9.807 -10.541 1.00 86.19 262 HIS A N 1
ATOM 2079 C CA . HIS A 1 262 ? -22.223 -9.133 -9.661 1.00 86.19 262 HIS A CA 1
ATOM 2080 C C . HIS A 1 262 ? -20.938 -9.947 -9.454 1.00 86.19 262 HIS A C 1
ATOM 2082 O O . HIS A 1 262 ? -19.853 -9.373 -9.436 1.00 86.19 262 HIS A O 1
ATOM 2088 N N . ALA A 1 263 ? -21.068 -11.269 -9.318 1.00 87.50 263 ALA A N 1
ATOM 2089 C CA . ALA A 1 263 ? -19.930 -12.165 -9.143 1.00 87.50 263 ALA A CA 1
ATOM 2090 C C . ALA A 1 263 ? -19.043 -12.199 -10.396 1.00 87.50 263 ALA A C 1
ATOM 2092 O O . ALA A 1 263 ? -17.828 -12.126 -10.274 1.00 87.50 263 ALA A O 1
ATOM 2093 N N . GLU A 1 264 ? -19.652 -12.234 -11.584 1.00 88.38 264 GLU A N 1
ATOM 2094 C CA . GLU A 1 264 ? -18.934 -12.177 -12.864 1.00 88.38 264 GLU A CA 1
ATOM 2095 C C . GLU A 1 264 ? -18.213 -10.840 -13.052 1.00 88.38 264 GLU A C 1
ATOM 2097 O O . GLU A 1 264 ? -17.044 -10.816 -13.418 1.00 88.38 264 GLU A O 1
ATOM 2102 N N . LYS A 1 265 ? -18.863 -9.720 -12.709 1.00 88.44 265 LYS A N 1
ATOM 2103 C CA . LYS A 1 265 ? -18.206 -8.410 -12.728 1.00 88.44 265 LYS A CA 1
ATOM 2104 C C . LYS A 1 265 ? -16.965 -8.379 -11.825 1.00 88.44 265 LYS A C 1
ATOM 2106 O O . LYS A 1 265 ? -15.922 -7.902 -12.252 1.00 88.44 265 LYS A O 1
ATOM 2111 N N . MET A 1 266 ? -17.072 -8.895 -10.599 1.00 88.25 266 MET A N 1
ATOM 2112 C CA . MET A 1 266 ? -15.943 -8.951 -9.663 1.00 88.25 266 MET A CA 1
ATOM 2113 C C . MET A 1 266 ? -14.821 -9.885 -10.132 1.00 88.25 266 MET A C 1
ATOM 2115 O O . MET A 1 266 ? -13.658 -9.565 -9.917 1.00 88.25 266 MET A O 1
ATOM 2119 N N . ASP A 1 267 ? -15.153 -11.014 -10.763 1.00 89.56 267 ASP A N 1
ATOM 2120 C CA . ASP A 1 267 ? -14.184 -11.949 -11.354 1.00 89.56 267 ASP A CA 1
ATOM 2121 C C . ASP A 1 267 ? -13.367 -11.287 -12.477 1.00 89.56 267 ASP A C 1
ATOM 2123 O O . ASP A 1 267 ? -12.133 -11.349 -12.475 1.00 89.56 267 ASP A O 1
ATOM 2127 N N . ILE A 1 268 ? -14.038 -10.565 -13.381 1.00 89.56 268 ILE A N 1
ATOM 2128 C CA . ILE A 1 268 ? -13.384 -9.810 -14.458 1.00 89.56 268 ILE A CA 1
ATOM 2129 C C . ILE A 1 268 ? -12.516 -8.687 -13.874 1.00 89.56 268 ILE A C 1
ATOM 2131 O O . ILE A 1 268 ? -11.332 -8.595 -14.202 1.00 89.56 268 ILE A O 1
ATOM 2135 N N . GLU A 1 269 ? -13.072 -7.866 -12.973 1.00 89.44 269 GLU A N 1
ATOM 2136 C CA . GLU A 1 269 ? -12.334 -6.787 -12.300 1.00 89.44 269 GLU A CA 1
ATOM 2137 C C . GLU A 1 269 ? -11.088 -7.326 -11.591 1.00 89.44 269 GLU A C 1
ATOM 2139 O O . GLU A 1 269 ? -10.002 -6.766 -11.739 1.00 89.44 269 GLU A O 1
ATOM 2144 N N . PHE A 1 270 ? -11.217 -8.435 -10.858 1.00 92.44 270 PHE A N 1
ATOM 2145 C CA . PHE A 1 270 ? -10.105 -9.070 -10.159 1.00 92.44 270 PHE A CA 1
ATOM 2146 C C . PHE A 1 270 ? -9.035 -9.581 -11.126 1.00 92.44 270 PHE A C 1
ATOM 2148 O O . PHE A 1 270 ? -7.844 -9.347 -10.906 1.00 92.44 270 PHE A O 1
ATOM 2155 N N . THR A 1 271 ? -9.440 -10.231 -12.216 1.00 91.00 271 THR A N 1
ATOM 2156 C CA . THR A 1 271 ? -8.524 -10.760 -13.233 1.00 91.00 271 THR A CA 1
ATOM 2157 C C . THR A 1 271 ? -7.705 -9.656 -13.899 1.00 91.00 271 THR A C 1
ATOM 2159 O O . THR A 1 271 ? -6.482 -9.766 -13.985 1.00 91.00 271 THR A O 1
ATOM 2162 N N . LEU A 1 272 ? -8.357 -8.578 -14.341 1.00 89.06 272 LEU A N 1
ATOM 2163 C CA . LEU A 1 272 ? -7.674 -7.452 -14.983 1.00 89.06 272 LEU A CA 1
ATOM 2164 C C . LEU A 1 272 ? -6.772 -6.711 -13.984 1.00 89.06 272 LEU A C 1
ATOM 2166 O O . LEU A 1 272 ? -5.605 -6.439 -14.266 1.00 89.06 272 LEU A O 1
ATOM 2170 N N . MET A 1 273 ? -7.293 -6.430 -12.785 1.00 91.62 273 MET A N 1
ATOM 2171 C CA . MET A 1 273 ? -6.572 -5.702 -11.739 1.00 91.62 273 MET A CA 1
ATOM 2172 C C . MET A 1 273 ? -5.296 -6.437 -11.314 1.00 91.62 273 MET A C 1
ATOM 2174 O O . MET A 1 273 ? -4.243 -5.814 -11.196 1.00 91.62 273 MET A O 1
ATOM 2178 N N . THR A 1 274 ? -5.374 -7.746 -11.059 1.00 92.38 274 THR A N 1
ATOM 2179 C CA . THR A 1 274 ? -4.219 -8.533 -10.594 1.00 92.38 274 THR A CA 1
ATOM 2180 C C . THR A 1 274 ? -3.097 -8.570 -11.626 1.00 92.38 274 THR A C 1
ATOM 2182 O O . THR A 1 274 ? -1.942 -8.386 -11.248 1.00 92.38 274 THR A O 1
ATOM 2185 N N . GLY A 1 275 ? -3.420 -8.703 -12.916 1.00 89.19 275 GLY A N 1
ATOM 2186 C CA . GLY A 1 275 ? -2.428 -8.669 -13.993 1.00 89.19 275 GLY A CA 1
ATOM 2187 C C . GLY A 1 275 ? -1.649 -7.352 -14.050 1.00 89.19 275 GLY A C 1
ATOM 2188 O O . GLY A 1 275 ? -0.417 -7.355 -14.054 1.00 89.19 275 GLY A O 1
ATOM 2189 N N . GLU A 1 276 ? -2.347 -6.215 -14.037 1.00 91.06 276 GLU A N 1
ATOM 2190 C CA . GLU A 1 276 ? -1.694 -4.901 -14.101 1.00 91.06 276 GLU A CA 1
ATOM 2191 C C . GLU A 1 276 ? -0.950 -4.558 -12.799 1.00 91.06 276 GLU A C 1
ATOM 2193 O O . GLU A 1 276 ? 0.173 -4.055 -12.840 1.00 91.06 276 GLU A O 1
ATOM 2198 N N . VAL A 1 277 ? -1.516 -4.881 -11.628 1.00 93.69 277 VAL A N 1
ATOM 2199 C CA . VAL A 1 277 ? -0.856 -4.604 -10.342 1.00 93.69 277 VAL A CA 1
ATOM 2200 C C . VAL A 1 277 ? 0.383 -5.476 -10.141 1.00 93.69 277 VAL A C 1
ATOM 2202 O O . VAL A 1 277 ? 1.391 -4.959 -9.665 1.00 93.69 277 VAL A O 1
ATOM 2205 N N . SER A 1 278 ? 0.372 -6.758 -10.523 1.00 91.81 278 SER A N 1
ATOM 2206 C CA . SER A 1 278 ? 1.582 -7.593 -10.454 1.00 91.81 278 SER A CA 1
ATOM 2207 C C . SER A 1 278 ? 2.702 -7.028 -11.337 1.00 91.81 278 SER A C 1
ATOM 2209 O O . SER A 1 278 ? 3.843 -6.927 -10.886 1.00 91.81 278 SER A O 1
ATOM 2211 N N . ASN A 1 279 ? 2.387 -6.565 -12.553 1.00 91.69 279 ASN A N 1
ATOM 2212 C CA . ASN A 1 279 ? 3.370 -5.923 -13.434 1.00 91.69 279 ASN A CA 1
ATOM 2213 C C . ASN A 1 279 ? 3.902 -4.602 -12.857 1.00 91.69 279 ASN A C 1
ATOM 2215 O O . ASN A 1 279 ? 5.110 -4.348 -12.894 1.00 91.69 279 ASN A O 1
ATOM 2219 N N . LEU A 1 280 ? 3.021 -3.773 -12.292 1.00 94.75 280 LEU A N 1
ATOM 2220 C CA . LEU A 1 280 ? 3.400 -2.554 -11.581 1.00 94.75 280 LEU A CA 1
ATOM 2221 C C . LEU A 1 280 ? 4.366 -2.861 -10.430 1.00 94.75 280 LEU A C 1
ATOM 2223 O O . LEU A 1 280 ? 5.407 -2.216 -10.323 1.00 94.75 280 LEU A O 1
ATOM 2227 N N . LEU A 1 281 ? 4.032 -3.830 -9.571 1.00 94.12 281 LEU A N 1
ATOM 2228 C CA . LEU A 1 281 ? 4.850 -4.189 -8.413 1.00 94.12 281 LEU A CA 1
ATOM 2229 C C . LEU A 1 281 ? 6.224 -4.704 -8.842 1.00 94.12 281 LEU A C 1
ATOM 2231 O O . LEU A 1 281 ? 7.223 -4.259 -8.285 1.00 94.12 281 LEU A O 1
ATOM 2235 N N . THR A 1 282 ? 6.291 -5.574 -9.851 1.00 91.00 282 THR A N 1
ATOM 2236 C CA . THR A 1 282 ? 7.562 -6.070 -10.398 1.00 91.00 282 THR A CA 1
ATOM 2237 C C . THR A 1 282 ? 8.450 -4.918 -10.865 1.00 91.00 282 THR A C 1
ATOM 2239 O O . THR A 1 282 ? 9.552 -4.751 -10.343 1.00 91.00 282 THR A O 1
ATOM 2242 N N . ASN A 1 283 ? 7.942 -4.051 -11.747 1.00 90.38 283 ASN A N 1
ATOM 2243 C CA . ASN A 1 283 ? 8.699 -2.903 -12.257 1.00 90.38 283 ASN A CA 1
ATOM 2244 C C . ASN A 1 283 ? 9.108 -1.929 -11.140 1.00 90.38 283 ASN A C 1
ATOM 2246 O O . ASN A 1 283 ? 10.215 -1.389 -11.144 1.00 90.38 283 ASN A O 1
ATOM 2250 N N . LEU A 1 284 ? 8.221 -1.699 -10.167 1.00 93.44 284 LEU A N 1
ATOM 2251 C CA . LEU A 1 284 ? 8.484 -0.800 -9.048 1.00 93.44 284 LEU A CA 1
ATOM 2252 C C . LEU A 1 284 ? 9.591 -1.346 -8.145 1.00 93.44 284 LEU A C 1
ATOM 2254 O O . LEU A 1 284 ? 10.500 -0.609 -7.776 1.00 93.44 284 LEU A O 1
ATOM 2258 N N . PHE A 1 285 ? 9.531 -2.624 -7.776 1.00 90.25 285 PHE A N 1
ATOM 2259 C CA . PHE A 1 285 ? 10.537 -3.224 -6.905 1.00 90.25 285 PHE A CA 1
ATOM 2260 C C . PHE A 1 285 ? 11.869 -3.453 -7.611 1.00 90.25 285 PHE A C 1
ATOM 2262 O O . PHE A 1 285 ? 12.906 -3.362 -6.956 1.00 90.25 285 PHE A O 1
ATOM 2269 N N . ASP A 1 286 ? 11.876 -3.643 -8.930 1.00 88.38 286 ASP A N 1
ATOM 2270 C CA . ASP A 1 286 ? 13.107 -3.664 -9.724 1.00 88.38 286 ASP A CA 1
ATOM 2271 C C . ASP A 1 286 ? 13.888 -2.350 -9.616 1.00 88.38 286 ASP A C 1
ATOM 2273 O O . ASP A 1 286 ? 15.118 -2.363 -9.578 1.00 88.38 286 ASP A O 1
ATOM 2277 N N . CYS A 1 287 ? 13.195 -1.222 -9.439 1.00 87.00 287 CYS A N 1
ATOM 2278 C CA . CYS A 1 287 ? 13.839 0.067 -9.204 1.00 87.00 287 CYS A CA 1
ATOM 2279 C C . CYS A 1 287 ? 14.604 0.138 -7.869 1.00 87.00 287 CYS A C 1
ATOM 2281 O O . CYS A 1 287 ? 15.508 0.960 -7.723 1.00 87.00 287 CYS A O 1
ATOM 2283 N N . PHE A 1 288 ? 14.250 -0.700 -6.891 1.00 83.12 288 PHE A N 1
ATOM 2284 C CA . PHE A 1 288 ? 14.833 -0.701 -5.548 1.00 83.12 288 PHE A CA 1
ATOM 2285 C C . PHE A 1 288 ? 15.901 -1.777 -5.324 1.00 83.12 288 PHE A C 1
ATOM 2287 O O . PHE A 1 288 ? 16.556 -1.762 -4.276 1.00 83.12 288 PHE A O 1
ATOM 2294 N N . LYS A 1 289 ? 16.086 -2.701 -6.273 1.00 79.81 289 LYS A N 1
ATOM 2295 C CA . LYS A 1 289 ? 17.093 -3.767 -6.195 1.00 79.81 289 LYS A CA 1
ATOM 2296 C C . LYS A 1 289 ? 18.504 -3.219 -6.428 1.00 79.81 289 LYS A C 1
ATOM 2298 O O . LYS A 1 289 ? 18.740 -2.346 -7.263 1.00 79.81 289 LYS A O 1
ATOM 2303 N N . SER A 1 290 ? 19.468 -3.754 -5.690 1.00 56.91 290 SER A N 1
ATOM 2304 C CA . SER A 1 290 ? 20.894 -3.532 -5.878 1.00 56.91 290 SER A CA 1
ATOM 2305 C C . SER A 1 290 ? 21.326 -4.257 -7.140 1.00 56.91 290 SER A C 1
ATOM 2307 O O . SER A 1 290 ? 21.021 -5.428 -7.363 1.00 56.91 290 SER A O 1
ATOM 2309 N N . GLN A 1 291 ? 22.096 -3.570 -7.975 1.00 49.88 291 GLN A N 1
ATOM 2310 C CA . GLN A 1 291 ? 22.535 -4.111 -9.262 1.00 49.88 291 GLN A CA 1
ATOM 2311 C C . GLN A 1 291 ? 23.600 -5.226 -9.153 1.00 49.88 291 GLN A C 1
ATOM 2313 O O . GLN A 1 291 ? 24.238 -5.561 -10.151 1.00 49.88 291 GLN A O 1
ATOM 2318 N N . GLU A 1 292 ? 23.825 -5.809 -7.968 1.00 39.44 292 GLU A N 1
ATOM 2319 C CA . GLU A 1 292 ? 24.766 -6.923 -7.790 1.00 39.44 292 GLU A CA 1
ATOM 2320 C C . GLU A 1 292 ? 24.152 -8.291 -8.144 1.00 39.44 292 GLU A C 1
ATOM 2322 O O . GLU A 1 292 ? 24.878 -9.181 -8.600 1.00 39.44 292 GLU A O 1
ATOM 2327 N N . GLU A 1 293 ? 22.834 -8.484 -8.002 1.00 33.19 293 GLU A N 1
ATOM 2328 C CA . GLU A 1 293 ? 22.218 -9.812 -8.181 1.00 33.19 293 GLU A CA 1
ATOM 2329 C C . GLU A 1 293 ? 21.877 -10.180 -9.642 1.00 33.19 293 GLU A C 1
ATOM 2331 O O . GLU A 1 293 ? 21.888 -11.367 -9.992 1.00 33.19 293 GLU A O 1
ATOM 2336 N N . ASP 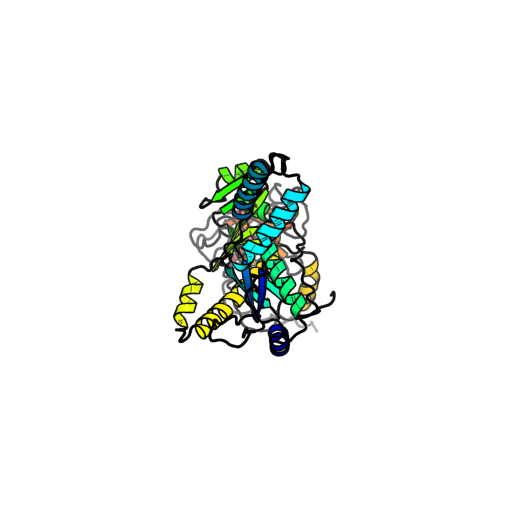A 1 294 ? 21.733 -9.206 -10.546 1.00 36.22 294 ASP A N 1
ATOM 2337 C CA . ASP A 1 294 ? 21.445 -9.461 -11.972 1.00 36.22 294 ASP A CA 1
ATOM 2338 C C . ASP A 1 294 ? 22.628 -10.046 -12.759 1.00 36.22 294 ASP A C 1
ATOM 2340 O O . ASP A 1 294 ? 22.469 -10.584 -13.860 1.00 36.22 294 ASP A O 1
ATOM 2344 N N . MET A 1 295 ? 23.828 -10.059 -12.171 1.00 33.22 295 MET A N 1
ATOM 2345 C CA . MET A 1 295 ? 24.994 -10.706 -12.776 1.00 33.22 295 MET A CA 1
ATOM 2346 C C . MET A 1 295 ? 24.886 -12.247 -12.780 1.00 33.22 295 MET A C 1
ATOM 2348 O O . MET A 1 295 ? 25.603 -12.920 -13.527 1.00 33.22 295 MET A O 1
ATOM 2352 N N . LYS A 1 296 ? 23.968 -12.834 -11.992 1.00 28.98 296 LYS A N 1
ATOM 2353 C CA . LYS A 1 296 ? 23.750 -14.294 -11.940 1.00 28.98 296 LYS A CA 1
ATOM 2354 C C . LYS A 1 296 ? 22.644 -14.801 -12.864 1.00 28.98 296 LYS A C 1
ATOM 2356 O O . LYS A 1 296 ? 22.684 -15.976 -13.219 1.00 28.98 296 LYS A O 1
ATOM 2361 N N . PHE A 1 297 ? 21.707 -13.955 -13.294 1.00 27.88 297 PHE A N 1
ATOM 2362 C CA . PHE A 1 297 ? 20.642 -14.367 -14.218 1.00 27.88 297 PHE A CA 1
ATOM 2363 C C . PHE A 1 297 ? 20.998 -14.131 -15.694 1.00 27.88 297 PHE A C 1
ATOM 2365 O O . PHE A 1 297 ? 20.652 -14.960 -16.539 1.00 27.88 297 PHE A O 1
ATOM 2372 N N . LEU A 1 298 ? 21.797 -13.105 -16.021 1.00 30.22 298 LEU A N 1
ATOM 2373 C CA . LEU A 1 298 ? 22.215 -12.862 -17.411 1.00 30.22 298 LEU A CA 1
ATOM 2374 C C . LEU A 1 298 ? 23.260 -13.853 -17.954 1.00 30.22 298 LEU A C 1
ATOM 2376 O O . LEU A 1 298 ? 23.345 -14.050 -19.165 1.00 30.22 298 LEU A O 1
ATOM 2380 N N . THR A 1 299 ? 24.015 -14.544 -17.096 1.00 30.20 299 THR A N 1
ATOM 2381 C CA . THR A 1 299 ? 24.937 -15.602 -17.557 1.00 30.20 299 THR A CA 1
ATOM 2382 C C . THR A 1 299 ? 24.207 -16.876 -18.008 1.00 30.20 299 THR A C 1
ATOM 2384 O O . THR A 1 299 ? 24.789 -17.677 -18.736 1.00 30.20 299 THR A O 1
ATOM 2387 N N . GLY A 1 300 ? 22.931 -17.049 -17.633 1.00 30.86 300 GLY A N 1
ATOM 2388 C CA . GLY A 1 300 ? 22.129 -18.237 -17.946 1.00 30.86 300 GLY A CA 1
ATOM 2389 C C . GLY A 1 300 ? 21.195 -18.115 -19.157 1.00 30.86 300 GLY A C 1
ATOM 2390 O O . GLY A 1 300 ? 20.909 -19.133 -19.783 1.00 30.86 300 GLY A O 1
ATOM 2391 N N . LEU A 1 301 ? 20.742 -16.908 -19.526 1.00 30.05 301 LEU A N 1
ATOM 2392 C CA . LEU A 1 301 ? 19.767 -16.726 -20.619 1.00 30.05 301 LEU A CA 1
ATOM 2393 C C . LEU A 1 301 ? 20.345 -16.173 -21.934 1.00 30.05 301 LEU A C 1
ATOM 2395 O O . LEU A 1 301 ? 19.732 -16.351 -22.986 1.00 30.05 301 LEU A O 1
ATOM 2399 N N . CYS A 1 302 ? 21.558 -15.611 -21.944 1.00 30.08 302 CYS A N 1
ATOM 2400 C CA . CYS A 1 302 ? 22.196 -15.160 -23.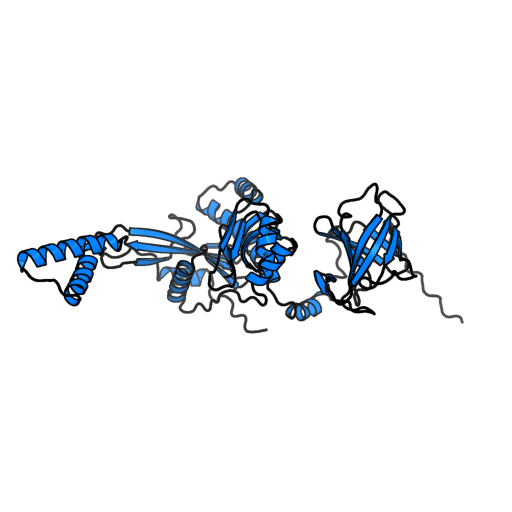191 1.00 30.08 302 CYS A CA 1
ATOM 2401 C C . CYS A 1 302 ? 22.683 -16.304 -24.107 1.00 30.08 302 CYS A C 1
ATOM 2403 O O . CYS A 1 302 ? 23.181 -16.043 -25.200 1.00 30.08 302 CYS A O 1
ATOM 2405 N N . ALA A 1 303 ? 22.516 -17.571 -23.711 1.00 34.84 303 ALA A N 1
ATOM 2406 C CA . ALA A 1 303 ? 22.876 -18.727 -24.534 1.00 34.84 303 ALA A CA 1
ATOM 2407 C C . ALA A 1 303 ? 21.750 -19.233 -25.464 1.00 34.84 303 ALA A C 1
ATOM 2409 O O . ALA A 1 303 ? 22.018 -20.112 -26.280 1.00 34.84 303 ALA A O 1
ATOM 2410 N N . ALA A 1 304 ? 20.517 -18.706 -25.391 1.00 33.19 304 ALA A N 1
ATOM 2411 C CA . ALA A 1 304 ? 19.383 -19.292 -26.129 1.00 33.19 304 ALA A CA 1
ATOM 2412 C C . ALA A 1 304 ? 18.506 -18.323 -26.949 1.00 33.19 304 ALA A C 1
ATOM 2414 O O . ALA A 1 304 ? 17.543 -18.774 -27.561 1.00 33.19 304 ALA A O 1
ATOM 2415 N N . ALA A 1 305 ? 18.844 -17.033 -27.049 1.00 31.47 305 ALA A N 1
ATOM 2416 C CA . ALA A 1 305 ? 18.050 -16.058 -27.816 1.00 31.47 305 ALA A CA 1
ATOM 2417 C C . ALA A 1 305 ? 18.779 -15.456 -29.035 1.00 31.47 305 ALA A C 1
ATOM 2419 O O . ALA A 1 305 ? 18.473 -14.347 -29.454 1.00 31.47 305 ALA A O 1
ATOM 2420 N N . LEU A 1 306 ? 19.736 -16.180 -29.632 1.00 35.16 306 LEU A N 1
ATOM 2421 C CA . LEU A 1 306 ? 20.352 -15.785 -30.913 1.00 35.16 306 LEU A CA 1
ATOM 2422 C C . LEU A 1 306 ? 19.991 -16.688 -32.101 1.00 35.16 306 LEU A C 1
ATOM 2424 O O . LEU A 1 306 ? 20.448 -16.436 -33.210 1.00 35.16 306 LEU A O 1
ATOM 2428 N N . LEU A 1 307 ? 19.134 -17.698 -31.920 1.00 39.84 307 LEU A N 1
ATOM 2429 C CA . LEU A 1 307 ? 18.644 -18.537 -33.021 1.00 39.84 307 LEU A CA 1
ATOM 2430 C C . LEU A 1 307 ? 17.209 -19.027 -32.779 1.00 39.84 307 LEU A C 1
ATOM 2432 O O . LEU A 1 307 ? 16.973 -20.224 -32.687 1.00 39.84 307 LEU A O 1
ATOM 2436 N N . THR A 1 308 ? 16.231 -18.126 -32.724 1.00 30.77 308 THR A N 1
ATOM 2437 C CA . THR A 1 308 ? 14.880 -18.421 -33.231 1.00 30.77 308 THR A CA 1
ATOM 2438 C C . THR A 1 308 ? 14.277 -17.148 -33.812 1.00 30.77 308 THR A C 1
ATOM 2440 O O . THR A 1 308 ? 14.426 -16.055 -33.276 1.00 30.77 308 THR A O 1
ATOM 2443 N N . ALA A 1 309 ? 13.689 -17.293 -34.993 1.00 35.69 309 ALA A N 1
ATOM 2444 C CA . ALA A 1 309 ? 13.081 -16.218 -35.747 1.00 35.69 309 ALA A CA 1
ATOM 2445 C C . ALA A 1 309 ? 11.838 -15.664 -35.035 1.00 35.69 309 ALA A C 1
ATOM 2447 O O . ALA A 1 309 ? 11.023 -16.434 -34.538 1.00 35.69 309 ALA A O 1
ATOM 2448 N N . GLY A 1 310 ? 11.662 -14.343 -35.123 1.00 38.94 310 GLY A N 1
ATOM 2449 C CA . GLY A 1 310 ? 10.361 -13.686 -35.019 1.00 38.94 310 GLY A CA 1
ATOM 2450 C C . GLY A 1 310 ? 9.954 -13.224 -33.625 1.00 38.94 310 GLY A C 1
ATOM 2451 O O . GLY A 1 310 ? 9.200 -13.909 -32.947 1.00 38.94 310 GLY A O 1
ATOM 2452 N N . SER A 1 311 ? 10.374 -12.011 -33.262 1.00 28.47 311 SER A N 1
ATOM 2453 C CA . SER A 1 311 ? 9.585 -11.009 -32.523 1.00 28.47 311 SER A CA 1
ATOM 2454 C C . SER A 1 311 ? 10.311 -9.669 -32.674 1.00 28.47 311 SER A C 1
ATOM 2456 O O . SER A 1 311 ? 11.413 -9.498 -32.164 1.00 28.47 311 SER A O 1
ATOM 2458 N N . ALA A 1 312 ? 9.752 -8.775 -33.487 1.00 31.31 312 ALA A N 1
ATOM 2459 C CA . ALA A 1 312 ? 10.327 -7.476 -33.812 1.00 31.31 312 ALA A CA 1
ATOM 2460 C C . ALA A 1 312 ? 9.869 -6.428 -32.791 1.00 31.31 312 ALA A C 1
ATOM 2462 O O . ALA A 1 312 ? 8.670 -6.208 -32.640 1.00 31.31 312 ALA A O 1
ATOM 2463 N N . VAL A 1 313 ? 10.828 -5.759 -32.155 1.00 30.97 313 VAL A N 1
ATOM 2464 C CA . VAL A 1 313 ? 10.656 -4.415 -31.593 1.00 30.97 313 VAL A CA 1
ATOM 2465 C C . VAL A 1 313 ? 11.622 -3.506 -32.361 1.00 30.97 313 VAL A C 1
ATOM 2467 O O . VAL A 1 313 ? 12.745 -3.899 -32.675 1.00 30.97 313 VAL A O 1
ATOM 2470 N N . LEU A 1 314 ? 11.096 -2.363 -32.787 1.00 34.03 314 LEU A N 1
ATOM 2471 C CA . LEU A 1 314 ? 11.558 -1.477 -33.857 1.00 34.03 314 LEU A CA 1
ATOM 2472 C C . LEU A 1 314 ? 12.906 -0.792 -33.556 1.00 34.03 314 LEU A C 1
ATOM 2474 O O . LEU A 1 314 ? 12.934 0.257 -32.921 1.00 34.03 314 LEU A O 1
ATOM 2478 N N . ALA A 1 315 ? 14.018 -1.330 -34.060 1.00 42.50 315 ALA A N 1
ATOM 2479 C CA . ALA A 1 315 ? 15.228 -0.533 -34.280 1.00 42.50 315 ALA A CA 1
ATOM 2480 C C . ALA A 1 315 ? 15.185 0.025 -35.715 1.00 42.50 315 ALA A C 1
ATOM 2482 O O . ALA A 1 315 ? 15.463 -0.705 -36.669 1.00 42.50 315 ALA A O 1
ATOM 2483 N N . ASP A 1 316 ? 14.796 1.294 -35.878 1.00 60.34 316 ASP A N 1
ATOM 2484 C CA . ASP A 1 316 ? 14.514 1.884 -37.201 1.00 60.34 316 ASP A CA 1
ATOM 2485 C C . ASP A 1 316 ? 15.746 2.485 -37.918 1.00 60.34 316 ASP A C 1
ATOM 2487 O O . ASP A 1 316 ? 15.693 2.702 -39.131 1.00 60.34 316 ASP A O 1
ATOM 2491 N N . GLU A 1 317 ? 16.892 2.696 -37.247 1.00 80.12 317 GLU A N 1
ATOM 2492 C CA . GLU A 1 317 ? 18.120 3.184 -37.909 1.00 80.12 317 GLU A CA 1
ATOM 2493 C C . GLU A 1 317 ? 19.391 2.434 -37.469 1.00 80.12 317 GLU A C 1
ATOM 2495 O O . GLU A 1 317 ? 19.689 2.296 -36.283 1.00 80.12 317 GLU A O 1
ATOM 2500 N N . VAL A 1 318 ? 20.193 1.993 -38.443 1.00 85.12 318 VAL A N 1
ATOM 2501 C CA . VAL A 1 318 ? 21.512 1.376 -38.225 1.00 85.12 318 VAL A CA 1
ATOM 2502 C C . VAL A 1 318 ? 22.531 2.061 -39.127 1.00 85.12 318 VAL A C 1
ATOM 2504 O O . VAL A 1 318 ? 22.260 2.281 -40.308 1.00 85.12 318 VAL A O 1
ATOM 2507 N N . TRP A 1 319 ? 23.723 2.349 -38.607 1.00 91.25 319 TRP A N 1
ATOM 2508 C CA . TRP A 1 319 ? 24.831 2.919 -39.371 1.00 91.25 319 TRP A CA 1
ATOM 2509 C C . TRP A 1 319 ? 26.100 2.078 -39.265 1.00 91.25 319 TRP A C 1
ATOM 2511 O O . TRP A 1 319 ? 26.464 1.600 -38.189 1.00 91.25 319 TRP A O 1
ATOM 2521 N N . ASP A 1 320 ? 26.828 1.980 -40.376 1.00 88.81 320 ASP A N 1
ATOM 2522 C CA . ASP A 1 320 ? 28.221 1.544 -40.372 1.00 88.81 320 ASP A CA 1
ATOM 2523 C C . ASP A 1 320 ? 29.118 2.793 -40.326 1.00 88.81 320 ASP A C 1
ATOM 2525 O O . ASP A 1 320 ? 29.047 3.666 -41.201 1.00 88.81 320 ASP A O 1
ATOM 2529 N N . SER A 1 321 ? 29.953 2.889 -39.287 1.00 91.31 321 SER A N 1
ATOM 2530 C CA . SER A 1 321 ? 30.912 3.982 -39.101 1.00 91.31 321 SER A CA 1
ATOM 2531 C C . SER A 1 321 ? 32.360 3.508 -39.194 1.00 91.31 321 SER A C 1
ATOM 2533 O O . SER A 1 321 ? 32.655 2.312 -39.126 1.00 91.31 321 SER A O 1
ATOM 2535 N N . ASN A 1 322 ? 33.292 4.453 -39.302 1.00 89.69 322 ASN A N 1
ATOM 2536 C CA . ASN A 1 322 ? 34.730 4.172 -39.254 1.00 89.69 322 ASN A CA 1
ATOM 2537 C C . ASN A 1 322 ? 35.230 3.640 -37.891 1.00 89.69 322 ASN A C 1
ATOM 2539 O O . ASN A 1 322 ? 36.373 3.194 -37.813 1.00 89.69 322 ASN A O 1
ATOM 2543 N N . THR A 1 323 ? 34.404 3.656 -36.839 1.00 84.00 323 THR A N 1
ATOM 2544 C CA . THR A 1 323 ? 34.729 3.120 -35.503 1.00 84.00 323 THR A CA 1
ATOM 2545 C C . THR A 1 323 ? 33.893 1.899 -35.109 1.00 84.00 323 THR A C 1
ATOM 2547 O O . THR A 1 323 ? 34.090 1.344 -34.028 1.00 84.00 323 THR A O 1
ATOM 2550 N N . GLY A 1 324 ? 33.003 1.434 -35.988 1.00 84.50 324 GLY A N 1
ATOM 2551 C CA . GLY A 1 324 ? 32.135 0.281 -35.757 1.00 84.50 324 GLY A CA 1
ATOM 2552 C C . GLY A 1 324 ? 30.669 0.569 -36.064 1.00 84.50 324 GLY A C 1
ATOM 2553 O O . GLY A 1 324 ? 30.312 1.625 -36.587 1.00 84.50 324 GLY A O 1
ATOM 2554 N N . ARG A 1 325 ? 29.803 -0.396 -35.759 1.00 85.12 325 ARG A N 1
ATOM 2555 C CA . ARG A 1 325 ? 28.360 -0.247 -35.957 1.00 85.12 325 ARG A CA 1
ATOM 2556 C C . ARG A 1 325 ? 27.749 0.626 -34.862 1.00 85.12 325 ARG A C 1
ATOM 2558 O O . ARG A 1 325 ? 28.122 0.492 -33.698 1.00 85.12 325 ARG A O 1
ATOM 2565 N N . VAL A 1 326 ? 26.809 1.481 -35.259 1.00 90.00 326 VAL A N 1
ATOM 2566 C CA . VAL A 1 326 ? 25.978 2.296 -34.364 1.00 90.00 326 VAL A CA 1
ATOM 2567 C C . VAL A 1 326 ? 24.515 1.988 -34.661 1.00 90.00 326 VAL A C 1
ATOM 2569 O O . VAL A 1 326 ? 24.130 1.929 -35.829 1.00 90.00 326 VAL A O 1
ATOM 2572 N N . VAL A 1 327 ? 23.710 1.769 -33.628 1.00 85.69 327 VAL A N 1
ATOM 2573 C CA . VAL A 1 327 ? 22.291 1.411 -33.751 1.00 85.69 327 VAL A CA 1
ATOM 2574 C C . VAL A 1 327 ? 21.457 2.419 -32.976 1.00 85.69 327 VAL A C 1
ATOM 2576 O O . VAL A 1 327 ? 21.785 2.739 -31.837 1.00 85.69 327 VAL A O 1
ATOM 2579 N N . TYR A 1 328 ? 20.397 2.936 -33.594 1.00 86.69 328 TYR A N 1
ATOM 2580 C CA . TYR A 1 328 ? 19.359 3.681 -32.891 1.00 86.69 328 TYR A CA 1
ATOM 2581 C C . TYR A 1 328 ? 18.506 2.674 -32.122 1.00 86.69 328 TYR A C 1
ATOM 2583 O O . TYR A 1 328 ? 17.741 1.924 -32.723 1.00 86.69 328 TYR A O 1
ATOM 2591 N N . GLU A 1 329 ? 18.683 2.629 -30.806 1.00 79.12 329 GLU A N 1
ATOM 2592 C CA . GLU A 1 329 ? 18.125 1.571 -29.963 1.00 79.12 329 GLU A CA 1
ATOM 2593 C C . GLU A 1 329 ? 16.781 1.980 -29.361 1.00 79.12 329 GLU A C 1
ATOM 2595 O O . GLU A 1 329 ? 15.829 1.208 -29.373 1.00 79.12 329 GLU A O 1
ATOM 2600 N N . ALA A 1 330 ? 16.711 3.194 -28.807 1.00 79.62 330 ALA A N 1
ATOM 2601 C CA . ALA A 1 330 ? 15.574 3.635 -28.008 1.00 79.62 330 ALA A CA 1
ATOM 2602 C C . ALA A 1 330 ? 15.468 5.166 -27.936 1.00 79.62 330 ALA A C 1
ATOM 2604 O O . ALA A 1 330 ? 16.348 5.904 -28.385 1.00 79.62 330 ALA A O 1
ATOM 2605 N N . GLU A 1 331 ? 14.393 5.643 -27.312 1.00 79.50 331 GLU A N 1
ATOM 2606 C CA . GLU A 1 331 ? 14.154 7.052 -27.001 1.00 79.50 331 GLU A CA 1
ATOM 2607 C C . GLU A 1 331 ? 13.846 7.216 -25.508 1.00 79.50 331 GLU A C 1
ATOM 2609 O O . GLU A 1 331 ? 13.199 6.367 -24.901 1.00 79.50 331 GLU A O 1
ATOM 2614 N N . MET A 1 332 ? 14.313 8.313 -24.912 1.00 67.19 332 MET A N 1
ATOM 2615 C CA . MET A 1 332 ? 14.073 8.692 -23.516 1.00 67.19 332 MET A CA 1
ATOM 2616 C C . MET A 1 332 ? 13.624 10.156 -23.476 1.00 67.19 332 MET A C 1
ATOM 2618 O O . MET A 1 332 ? 14.449 11.077 -23.514 1.00 67.19 332 MET A O 1
ATOM 2622 N N . GLY A 1 333 ? 12.309 10.387 -23.472 1.00 77.62 333 GLY A N 1
ATOM 2623 C CA . GLY A 1 333 ? 11.737 11.727 -23.633 1.00 77.62 333 GLY A CA 1
ATOM 2624 C C . GLY A 1 333 ? 12.217 12.382 -24.942 1.00 77.62 333 GLY A C 1
ATOM 2625 O O . GLY A 1 333 ? 12.038 11.797 -26.008 1.00 77.62 333 GLY A O 1
ATOM 2626 N N . PRO A 1 334 ? 12.863 13.566 -24.907 1.00 84.00 334 PRO A N 1
ATOM 2627 C CA . PRO A 1 334 ? 13.423 14.200 -26.104 1.00 84.00 334 PRO A CA 1
ATOM 2628 C C . PRO A 1 334 ? 14.779 13.611 -26.547 1.00 84.00 334 PRO A C 1
ATOM 2630 O O . PRO A 1 334 ? 15.372 14.101 -27.509 1.00 84.00 334 PRO A O 1
ATOM 2633 N N . THR A 1 335 ? 15.323 12.614 -25.845 1.00 85.38 335 THR A N 1
ATOM 2634 C CA . THR A 1 335 ? 16.685 12.099 -26.060 1.00 85.38 335 THR A CA 1
ATOM 2635 C C . THR A 1 335 ? 16.680 10.827 -26.895 1.00 85.38 335 THR A C 1
ATOM 2637 O O . THR A 1 335 ? 16.051 9.844 -26.518 1.00 85.38 335 THR A O 1
ATOM 2640 N N . ALA A 1 336 ? 17.428 10.815 -27.997 1.00 89.44 336 ALA A N 1
ATOM 2641 C CA . ALA A 1 336 ? 17.702 9.588 -28.740 1.00 89.44 336 ALA A CA 1
ATOM 2642 C C . ALA A 1 336 ? 18.828 8.795 -28.056 1.00 89.44 336 ALA A C 1
ATOM 2644 O O . ALA A 1 336 ? 19.826 9.386 -27.630 1.00 89.44 336 ALA A O 1
ATOM 2645 N N . VAL A 1 337 ? 18.678 7.472 -27.963 1.00 89.44 337 VAL A N 1
ATOM 2646 C CA . VAL A 1 337 ? 19.639 6.566 -27.320 1.00 89.44 337 VAL A CA 1
ATOM 2647 C C . VAL A 1 337 ? 20.200 5.607 -28.353 1.00 89.44 337 VAL A C 1
ATOM 2649 O O . VAL A 1 337 ? 19.474 4.804 -28.941 1.00 89.44 337 VAL A O 1
ATOM 2652 N N . TRP A 1 338 ? 21.505 5.699 -28.585 1.00 93.62 338 TRP A N 1
ATOM 2653 C CA . TRP A 1 338 ? 22.198 4.887 -29.577 1.00 93.62 338 TRP A CA 1
ATOM 2654 C C . TRP A 1 338 ? 23.194 3.947 -28.919 1.00 93.62 338 TRP A C 1
ATOM 2656 O O . TRP A 1 338 ? 23.894 4.339 -27.989 1.00 93.62 338 TRP A O 1
ATOM 2666 N N . THR A 1 339 ? 23.312 2.729 -29.429 1.00 90.25 339 THR A N 1
ATOM 2667 C CA . THR A 1 339 ? 24.284 1.735 -28.963 1.00 90.25 339 THR A CA 1
ATOM 2668 C C . THR A 1 339 ? 25.444 1.613 -29.952 1.00 90.25 339 THR A C 1
ATOM 2670 O O . THR A 1 339 ? 25.279 1.769 -31.163 1.00 90.25 339 THR A O 1
ATOM 2673 N N . TYR A 1 340 ? 26.656 1.379 -29.440 1.00 88.56 340 TYR A N 1
ATOM 2674 C CA . TYR A 1 340 ? 27.865 1.163 -30.243 1.00 88.56 340 TYR A CA 1
ATOM 2675 C C . TYR A 1 340 ? 28.846 0.219 -29.535 1.00 88.56 340 TYR A C 1
ATOM 2677 O O . TYR A 1 340 ? 28.717 -0.066 -28.346 1.00 88.56 340 TYR A O 1
ATOM 2685 N N . GLY A 1 341 ? 29.868 -0.253 -30.251 1.00 84.12 341 GLY A N 1
ATOM 2686 C CA . GLY A 1 341 ? 30.860 -1.189 -29.709 1.00 84.12 341 GLY A CA 1
ATOM 2687 C C . GLY A 1 341 ? 30.470 -2.657 -29.901 1.00 84.12 341 GLY A C 1
ATOM 2688 O O . GLY A 1 341 ? 29.607 -2.983 -30.713 1.00 84.12 341 GLY A O 1
ATOM 2689 N N . SER A 1 342 ? 31.167 -3.563 -29.213 1.00 75.50 342 SER A N 1
ATOM 2690 C CA . SER A 1 342 ? 30.916 -5.008 -29.298 1.00 75.50 342 SER A CA 1
ATOM 2691 C C . SER A 1 342 ? 30.092 -5.499 -28.110 1.00 75.50 342 SER A C 1
ATOM 2693 O O . SER A 1 342 ? 29.988 -4.822 -27.092 1.00 75.50 342 SER A O 1
ATOM 2695 N N . ALA A 1 343 ? 29.572 -6.725 -28.197 1.00 57.25 343 ALA A N 1
ATOM 2696 C CA . ALA A 1 343 ? 28.838 -7.350 -27.095 1.00 57.25 343 ALA A CA 1
ATOM 2697 C C . ALA A 1 343 ? 29.669 -7.491 -25.802 1.00 57.25 343 ALA A C 1
ATOM 2699 O O . ALA A 1 343 ? 29.107 -7.550 -24.715 1.00 57.25 343 ALA A O 1
ATOM 2700 N N . GLN A 1 344 ? 31.000 -7.562 -25.909 1.00 67.31 344 GLN A N 1
ATOM 2701 C CA . GLN A 1 344 ? 31.904 -7.677 -24.758 1.00 67.31 344 GLN A CA 1
ATOM 2702 C C . GLN A 1 344 ? 32.367 -6.320 -24.209 1.00 67.31 344 GLN A C 1
ATOM 2704 O O . GLN A 1 344 ? 32.931 -6.277 -23.120 1.00 67.31 344 GLN A O 1
ATOM 2709 N N . ASP A 1 345 ? 32.178 -5.234 -24.961 1.00 77.69 345 ASP A N 1
ATOM 2710 C CA . ASP A 1 345 ? 32.582 -3.880 -24.573 1.00 77.69 345 ASP A CA 1
ATOM 2711 C C . ASP A 1 345 ? 31.609 -2.837 -25.167 1.00 77.69 345 ASP A C 1
ATOM 2713 O O . ASP A 1 345 ? 31.992 -2.051 -26.054 1.00 77.69 345 ASP A O 1
ATOM 2717 N N . PRO A 1 346 ? 30.330 -2.861 -24.735 1.00 86.06 346 PRO A N 1
ATOM 2718 C CA . PRO A 1 346 ? 29.293 -1.999 -25.280 1.00 86.06 346 PRO A CA 1
ATOM 2719 C C . PRO A 1 346 ? 29.462 -0.553 -24.808 1.00 86.06 346 PRO A C 1
ATOM 2721 O O . PRO A 1 346 ? 30.058 -0.259 -23.769 1.00 86.06 346 PRO A O 1
ATOM 2724 N N . GLY A 1 347 ? 28.920 0.370 -25.590 1.00 89.38 347 GLY A N 1
ATOM 2725 C CA . GLY A 1 347 ? 28.796 1.776 -25.249 1.00 89.38 347 GLY A CA 1
ATOM 2726 C C . GLY A 1 347 ? 27.442 2.323 -25.673 1.00 89.38 347 GLY A C 1
ATOM 2727 O O . GLY A 1 347 ? 26.760 1.754 -26.528 1.00 89.38 347 GLY A O 1
ATOM 2728 N N . VAL A 1 348 ? 27.068 3.443 -25.068 1.00 95.06 348 VAL A N 1
ATOM 2729 C CA . VAL A 1 348 ? 25.832 4.166 -25.369 1.00 95.06 348 VAL A CA 1
ATOM 2730 C C . VAL A 1 348 ? 26.133 5.627 -25.684 1.00 95.06 348 VAL A C 1
ATOM 2732 O O . VAL A 1 348 ? 27.084 6.200 -25.148 1.00 95.06 348 VAL A O 1
ATOM 2735 N N . ILE A 1 349 ? 25.341 6.225 -26.566 1.00 96.88 349 ILE A N 1
ATOM 2736 C CA . ILE A 1 349 ? 25.364 7.647 -26.896 1.00 96.88 349 ILE A CA 1
ATOM 2737 C C . ILE A 1 349 ? 23.968 8.200 -26.637 1.00 96.88 349 ILE A C 1
ATOM 2739 O O . ILE A 1 349 ? 22.987 7.715 -27.197 1.00 96.88 349 ILE A O 1
ATOM 2743 N N . TYR A 1 350 ? 23.894 9.232 -25.809 1.00 93.19 350 TYR A N 1
ATOM 2744 C CA . TYR A 1 350 ? 22.665 9.965 -25.534 1.00 93.19 350 TYR A CA 1
ATOM 2745 C C . TYR A 1 350 ? 22.687 11.279 -26.298 1.00 93.19 350 TYR A C 1
ATOM 2747 O O . TYR A 1 350 ? 23.608 12.078 -26.111 1.00 93.19 350 TYR A O 1
ATOM 2755 N N . VAL A 1 351 ? 21.677 11.522 -27.134 1.00 95.81 351 VAL A N 1
ATOM 2756 C CA . VAL A 1 351 ? 21.570 12.732 -27.962 1.00 95.81 351 VAL A CA 1
ATOM 2757 C C . VAL A 1 351 ? 20.259 13.470 -27.660 1.00 95.81 351 VAL A C 1
ATOM 2759 O O . VAL A 1 351 ? 19.223 13.184 -28.269 1.00 95.81 351 VAL A O 1
ATOM 2762 N N . PRO A 1 352 ? 20.269 14.411 -26.698 1.00 90.81 352 PRO A N 1
ATOM 2763 C CA . PRO A 1 352 ? 19.102 15.223 -26.370 1.00 90.81 352 PRO A CA 1
ATOM 2764 C C . PRO A 1 352 ? 18.592 16.045 -27.560 1.00 90.81 352 PRO A C 1
ATOM 2766 O O . PRO A 1 352 ? 19.372 16.627 -28.316 1.00 90.81 352 PRO A O 1
ATOM 2769 N N . GLY A 1 353 ? 17.269 16.117 -27.702 1.00 86.81 353 GLY A N 1
ATOM 2770 C CA . GLY A 1 353 ? 16.569 16.869 -28.747 1.00 86.81 353 GLY A CA 1
ATOM 2771 C C . GLY A 1 353 ? 16.473 16.162 -30.103 1.00 86.81 353 GLY A C 1
ATOM 2772 O O . GLY A 1 353 ? 15.906 16.736 -31.030 1.00 86.81 353 GLY A O 1
ATOM 2773 N N . LEU A 1 354 ? 17.029 14.954 -30.237 1.00 92.44 354 LEU A N 1
ATOM 2774 C CA . LEU A 1 354 ? 17.021 14.192 -31.487 1.00 92.44 354 LEU A CA 1
ATOM 2775 C C . LEU A 1 354 ? 15.876 13.169 -31.576 1.00 92.44 354 LEU A C 1
ATOM 2777 O O . LEU A 1 354 ? 15.554 12.736 -32.683 1.00 92.44 354 LEU A O 1
ATOM 2781 N N . ALA A 1 355 ? 15.253 12.793 -30.453 1.00 85.56 355 ALA A N 1
ATOM 2782 C CA . ALA A 1 355 ? 14.163 11.815 -30.459 1.00 85.56 355 ALA A CA 1
ATOM 2783 C C . ALA A 1 355 ? 13.024 12.257 -31.389 1.00 85.56 355 ALA A C 1
ATOM 2785 O O . ALA A 1 355 ? 12.625 13.425 -31.382 1.00 85.56 355 ALA A O 1
ATOM 2786 N N . LYS A 1 356 ? 12.513 11.326 -32.199 1.00 79.31 356 LYS A N 1
ATOM 2787 C CA . LYS A 1 356 ? 11.448 11.540 -33.195 1.00 79.31 356 LYS A CA 1
ATOM 2788 C C . LYS A 1 356 ? 11.730 12.620 -34.252 1.00 79.31 356 LYS A C 1
ATOM 2790 O O . LYS A 1 356 ? 10.813 13.038 -34.963 1.00 79.31 356 LYS A O 1
ATOM 2795 N N . VAL A 1 357 ? 12.977 13.080 -34.404 1.00 82.44 357 VAL A N 1
ATOM 2796 C CA . VAL A 1 357 ? 13.350 14.054 -35.441 1.00 82.44 357 VAL A CA 1
ATOM 2797 C C . VAL A 1 357 ? 13.896 13.328 -36.669 1.00 82.44 357 VAL A C 1
ATOM 2799 O O . VAL A 1 357 ? 15.068 12.963 -36.727 1.00 82.44 357 VAL A O 1
ATOM 2802 N N . TYR A 1 358 ? 13.052 13.164 -37.689 1.00 80.25 358 TYR A N 1
ATOM 2803 C CA . TYR A 1 358 ? 13.402 12.443 -38.926 1.00 80.25 358 TYR A CA 1
ATOM 2804 C C . TYR A 1 358 ? 13.619 13.349 -40.151 1.00 80.25 358 TYR A C 1
ATOM 2806 O O . TYR A 1 358 ? 14.065 12.879 -41.197 1.00 80.25 358 TYR A O 1
ATOM 2814 N N . GLN A 1 359 ? 13.306 14.643 -40.041 1.00 81.31 359 GLN A N 1
ATOM 2815 C CA . GLN A 1 359 ? 13.424 15.629 -41.120 1.00 81.31 359 GLN A CA 1
ATOM 2816 C C . GLN A 1 359 ? 14.136 16.885 -40.633 1.00 81.31 359 GLN A C 1
ATOM 2818 O O . GLN A 1 359 ? 14.042 17.245 -39.459 1.00 81.31 359 GLN A O 1
ATOM 2823 N N . ASN A 1 360 ? 14.813 17.576 -41.552 1.00 86.31 360 ASN A N 1
ATOM 2824 C CA . ASN A 1 360 ? 15.569 18.797 -41.265 1.00 86.31 360 ASN A CA 1
ATOM 2825 C C . ASN A 1 360 ? 16.541 18.666 -40.068 1.00 86.31 360 ASN A C 1
ATOM 2827 O O . ASN A 1 360 ? 16.730 19.612 -39.299 1.00 86.31 360 ASN A O 1
ATOM 2831 N N . ARG A 1 361 ? 17.167 17.492 -39.919 1.00 89.38 361 ARG A N 1
ATOM 2832 C CA . ARG A 1 361 ? 18.179 17.206 -38.901 1.00 89.38 361 ARG A CA 1
ATOM 2833 C C . ARG A 1 361 ? 19.382 18.133 -39.070 1.00 89.38 361 ARG A C 1
ATOM 2835 O O . ARG A 1 361 ? 19.881 18.335 -40.178 1.00 89.38 361 ARG A O 1
ATOM 2842 N N . GLY A 1 362 ? 19.823 18.711 -37.955 1.00 92.56 362 GLY A N 1
ATOM 2843 C CA . GLY A 1 362 ? 20.933 19.662 -37.893 1.00 92.56 362 GLY A CA 1
ATOM 2844 C C . GLY A 1 362 ? 22.116 19.130 -37.086 1.00 92.56 362 GLY A C 1
ATOM 2845 O O . GLY A 1 362 ? 22.589 18.015 -37.306 1.00 92.56 362 GLY A O 1
ATOM 2846 N N . SER A 1 363 ? 22.594 19.941 -36.146 1.00 96.06 363 SER A N 1
ATOM 2847 C CA . SER A 1 363 ? 23.657 19.564 -35.212 1.00 96.06 363 SER A CA 1
ATOM 2848 C C . SER A 1 363 ? 23.091 19.380 -33.810 1.00 96.06 363 SER A C 1
ATOM 2850 O O . SER A 1 363 ? 22.271 20.182 -33.365 1.00 96.06 363 SER A O 1
ATOM 2852 N N . TYR A 1 364 ? 23.567 18.355 -33.109 1.00 96.19 364 TYR A N 1
ATOM 2853 C CA . TYR A 1 364 ? 23.155 18.028 -31.747 1.00 96.19 364 TYR A CA 1
ATOM 2854 C C . TYR A 1 364 ? 24.383 17.793 -30.879 1.00 96.19 364 TYR A C 1
ATOM 2856 O O . TYR A 1 364 ? 25.418 17.314 -31.347 1.00 96.19 364 TYR A O 1
ATOM 2864 N N . ARG A 1 365 ? 24.258 18.116 -29.595 1.00 96.12 365 ARG A N 1
ATOM 2865 C CA . ARG A 1 365 ? 25.267 17.796 -28.592 1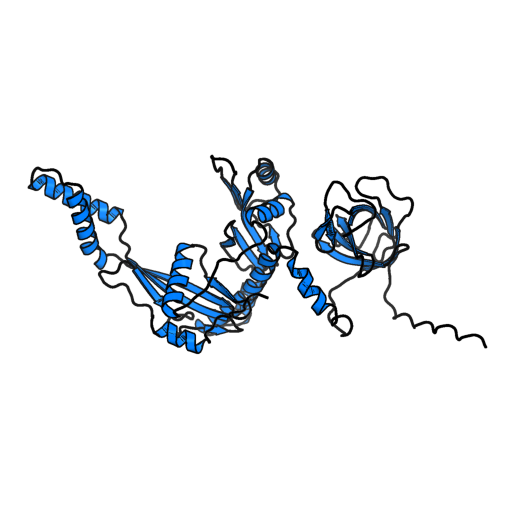.00 96.12 365 ARG A CA 1
ATOM 2866 C C . ARG A 1 365 ? 24.735 16.694 -27.697 1.00 96.12 365 ARG A C 1
ATOM 2868 O O . ARG A 1 365 ? 23.733 16.886 -27.018 1.00 96.12 365 ARG A O 1
ATOM 2875 N N . GLY A 1 366 ? 25.438 15.576 -27.694 1.00 95.69 366 GLY A N 1
ATOM 2876 C CA . GLY A 1 366 ? 25.203 14.448 -26.814 1.00 95.69 366 GLY A CA 1
ATOM 2877 C C . GLY A 1 366 ? 26.419 14.130 -25.956 1.00 95.69 366 GLY A C 1
ATOM 2878 O O . GLY A 1 366 ? 27.388 14.893 -25.879 1.00 95.69 366 GLY A O 1
ATOM 2879 N N . TYR A 1 367 ? 26.379 12.966 -25.325 1.00 97.06 367 TYR A N 1
ATOM 2880 C CA . TYR A 1 367 ? 27.538 12.380 -24.666 1.00 97.06 367 TYR A CA 1
ATOM 2881 C C . TYR A 1 367 ? 27.566 10.871 -24.896 1.00 97.06 367 TYR A C 1
ATOM 2883 O O . TYR A 1 367 ? 26.521 10.231 -25.016 1.00 97.06 367 TYR A O 1
ATOM 2891 N N . TRP A 1 368 ? 28.770 10.313 -24.973 1.00 97.06 368 TRP A N 1
ATOM 2892 C CA . TRP A 1 368 ? 28.987 8.872 -24.984 1.00 97.06 368 TRP A CA 1
ATOM 2893 C C . TRP A 1 368 ? 29.352 8.396 -23.579 1.00 97.06 368 TRP A C 1
ATOM 2895 O O . TRP A 1 368 ? 29.937 9.150 -22.795 1.00 97.06 368 TRP A O 1
ATOM 2905 N N . ALA A 1 369 ? 29.039 7.142 -23.272 1.00 95.19 369 ALA A N 1
ATOM 2906 C CA . ALA A 1 369 ? 29.356 6.509 -22.000 1.00 95.19 369 ALA A CA 1
ATOM 2907 C C . ALA A 1 369 ? 29.640 5.006 -22.172 1.00 95.19 369 ALA A C 1
ATOM 2909 O O . ALA A 1 369 ? 29.027 4.335 -23.006 1.00 95.19 369 ALA A O 1
ATOM 2910 N N . LYS A 1 370 ? 30.581 4.479 -21.378 1.00 92.19 370 LYS A N 1
ATOM 2911 C CA . LYS A 1 370 ? 30.947 3.050 -21.319 1.00 92.19 370 LYS A CA 1
ATOM 2912 C C . LYS A 1 370 ? 31.178 2.597 -19.882 1.00 92.19 370 LYS A C 1
ATOM 2914 O O . LYS A 1 370 ? 31.412 3.418 -19.002 1.00 92.19 370 LYS A O 1
ATOM 2919 N N . ASP A 1 371 ? 31.242 1.291 -19.662 1.00 87.25 371 ASP A N 1
ATOM 2920 C CA . ASP A 1 371 ? 31.624 0.731 -18.357 1.00 87.25 371 ASP A CA 1
ATOM 2921 C C . ASP A 1 371 ? 33.116 0.925 -18.055 1.00 87.25 371 ASP A C 1
ATOM 2923 O O . ASP A 1 371 ? 33.531 1.020 -16.899 1.00 87.25 371 ASP A O 1
ATOM 2927 N N . LYS A 1 372 ? 33.947 1.009 -19.101 1.00 89.50 372 LYS A N 1
ATOM 2928 C CA . LYS A 1 372 ? 35.378 1.276 -18.975 1.00 89.50 372 LYS A CA 1
ATOM 2929 C C . LYS A 1 372 ? 35.916 1.981 -20.210 1.00 89.50 372 LYS A C 1
ATOM 2931 O O . LYS A 1 372 ? 35.608 1.613 -21.339 1.00 89.50 372 LYS A O 1
ATOM 2936 N N . ALA A 1 373 ? 36.773 2.972 -19.997 1.00 90.94 373 ALA A N 1
ATOM 2937 C CA . ALA A 1 373 ? 37.478 3.659 -21.071 1.00 90.94 373 ALA A CA 1
ATOM 2938 C C . ALA A 1 373 ? 38.880 4.098 -20.629 1.00 90.94 373 ALA A C 1
ATOM 2940 O O . ALA A 1 373 ? 39.294 3.895 -19.487 1.00 90.94 373 ALA A O 1
ATOM 2941 N N . LYS A 1 374 ? 39.623 4.717 -21.551 1.00 89.62 374 LYS A N 1
ATOM 2942 C CA . LYS A 1 374 ? 41.010 5.153 -21.335 1.00 89.62 374 LYS A CA 1
ATOM 2943 C C . LYS A 1 374 ? 41.159 6.159 -20.188 1.00 89.62 374 LYS A C 1
ATOM 2945 O O . LYS A 1 374 ? 42.186 6.164 -19.514 1.00 89.62 374 LYS A O 1
ATOM 2950 N N . LYS A 1 375 ? 40.156 7.014 -19.978 1.00 92.62 375 LYS A N 1
ATOM 2951 C CA . LYS A 1 375 ? 40.165 8.084 -18.978 1.00 92.62 375 LYS A CA 1
ATOM 2952 C C . LYS A 1 375 ? 38.864 8.061 -18.183 1.00 92.62 375 LYS A C 1
ATOM 2954 O O . LYS A 1 375 ? 37.793 8.072 -18.779 1.00 92.62 375 LYS A O 1
ATOM 2959 N N . ALA A 1 376 ? 38.986 8.036 -16.858 1.00 94.94 376 ALA A N 1
ATOM 2960 C CA . ALA A 1 376 ? 37.873 8.252 -15.940 1.00 94.94 376 ALA A CA 1
ATOM 2961 C C . ALA A 1 376 ? 37.708 9.754 -15.667 1.00 94.94 376 ALA A C 1
ATOM 2963 O O . ALA A 1 376 ? 38.691 10.479 -15.498 1.00 94.94 376 ALA A O 1
ATOM 2964 N N . CYS A 1 377 ? 36.465 10.200 -15.624 1.00 92.06 377 CYS A N 1
ATOM 2965 C CA . CYS A 1 377 ? 36.038 11.551 -15.311 1.00 92.06 377 CYS A CA 1
ATOM 2966 C C . CYS A 1 377 ? 35.813 11.719 -13.810 1.00 92.06 377 CYS A C 1
ATOM 2968 O O . CYS A 1 377 ? 35.647 10.747 -13.077 1.00 92.06 377 CYS A O 1
ATOM 2970 N N . ALA A 1 378 ? 35.816 12.974 -13.360 1.00 92.75 378 ALA A N 1
ATOM 2971 C CA . ALA A 1 378 ? 35.520 13.313 -11.969 1.00 92.75 378 ALA A CA 1
ATOM 2972 C C . ALA A 1 378 ? 34.021 13.206 -11.639 1.00 92.75 378 ALA A C 1
ATOM 2974 O O . ALA A 1 378 ? 33.658 13.084 -10.475 1.00 92.75 378 ALA A O 1
ATOM 2975 N N . THR A 1 379 ? 33.164 13.274 -12.657 1.00 86.06 379 THR A N 1
ATOM 2976 C CA . THR A 1 379 ? 31.708 13.207 -12.542 1.00 86.06 379 THR A CA 1
ATOM 2977 C C . THR A 1 379 ? 31.179 11.942 -13.201 1.00 86.06 379 THR A C 1
ATOM 2979 O O . THR A 1 379 ? 31.775 11.431 -14.155 1.00 86.0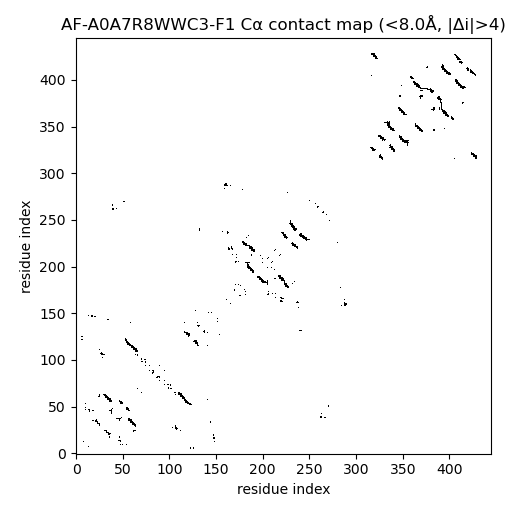6 379 THR A O 1
ATOM 2982 N N . GLN A 1 380 ? 30.039 11.468 -12.706 1.00 88.31 380 GLN A N 1
ATOM 2983 C CA . GLN A 1 380 ? 29.330 10.324 -13.263 1.00 88.31 380 GLN A CA 1
ATOM 2984 C C . GLN A 1 380 ? 28.216 10.772 -14.204 1.00 88.31 380 GLN A C 1
ATOM 2986 O O . GLN A 1 380 ? 27.607 11.823 -14.001 1.00 88.31 380 GLN A O 1
ATOM 2991 N N . ARG A 1 381 ? 27.939 9.954 -15.219 1.00 84.31 381 ARG A N 1
ATOM 2992 C CA . ARG A 1 381 ? 26.757 10.080 -16.077 1.00 84.31 381 ARG A CA 1
ATOM 2993 C C . ARG A 1 381 ? 26.094 8.719 -16.288 1.00 84.31 381 ARG A C 1
ATOM 2995 O O . ARG A 1 381 ? 26.800 7.711 -16.192 1.00 84.31 381 ARG A O 1
ATOM 3002 N N . PRO A 1 382 ? 24.792 8.679 -16.617 1.00 87.50 382 PRO A N 1
ATOM 3003 C CA . PRO A 1 382 ? 24.131 7.453 -17.047 1.00 87.50 382 PRO A CA 1
ATOM 3004 C C . PRO A 1 382 ? 24.855 6.822 -18.243 1.00 87.50 382 PRO A C 1
ATOM 3006 O O . PRO A 1 382 ? 25.204 7.493 -19.210 1.00 87.50 382 PRO A O 1
ATOM 3009 N N . GLY A 1 383 ? 25.132 5.531 -18.147 1.00 84.81 383 GLY A N 1
ATOM 3010 C CA . GLY A 1 383 ? 25.847 4.731 -19.130 1.00 84.81 383 GLY A CA 1
ATOM 3011 C C . GLY A 1 383 ? 24.967 3.633 -19.705 1.00 84.81 383 GLY A C 1
ATOM 3012 O O . GLY A 1 383 ? 23.756 3.788 -19.833 1.00 84.81 383 GLY A O 1
ATOM 3013 N N . VAL A 1 384 ? 25.573 2.511 -20.087 1.00 75.50 384 VAL A N 1
ATOM 3014 C CA . VAL A 1 384 ? 24.852 1.402 -20.725 1.00 75.50 384 VAL A CA 1
ATOM 3015 C C . VAL A 1 384 ? 23.777 0.878 -19.762 1.00 75.50 384 VAL A C 1
ATOM 3017 O O . VAL A 1 384 ? 24.059 0.613 -18.595 1.00 75.50 384 VAL A O 1
ATOM 3020 N N . VAL A 1 385 ? 22.530 0.777 -20.236 1.00 66.56 385 VAL A N 1
ATOM 3021 C CA . VAL A 1 385 ? 21.350 0.424 -19.413 1.00 66.56 385 VAL A CA 1
ATOM 3022 C C . VAL A 1 385 ? 21.139 1.373 -18.213 1.00 66.56 385 VAL A C 1
ATOM 3024 O O . VAL A 1 385 ? 20.660 0.969 -17.159 1.00 66.56 385 VAL A O 1
ATOM 3027 N N . GLY A 1 386 ? 21.543 2.643 -18.332 1.00 64.00 386 GLY A N 1
ATOM 3028 C CA . GLY A 1 386 ? 21.354 3.656 -17.287 1.00 64.00 386 GLY A CA 1
ATOM 3029 C C . GLY A 1 386 ? 22.334 3.573 -16.109 1.00 64.00 386 GLY A C 1
ATOM 3030 O O . GLY A 1 386 ? 22.226 4.367 -15.177 1.00 64.00 386 GLY A O 1
ATOM 3031 N N . ARG A 1 387 ? 23.324 2.668 -16.132 1.00 70.00 387 ARG A N 1
ATOM 3032 C CA . ARG A 1 387 ? 24.332 2.546 -15.063 1.00 70.00 387 ARG A CA 1
ATOM 3033 C C . ARG A 1 387 ? 25.221 3.776 -14.973 1.00 70.00 387 ARG A C 1
ATOM 3035 O O . ARG A 1 387 ? 25.853 4.142 -15.958 1.00 70.00 387 ARG A O 1
ATOM 3042 N N . MET A 1 388 ? 25.351 4.372 -13.793 1.00 79.50 388 MET A N 1
ATOM 3043 C CA . MET A 1 388 ? 26.251 5.512 -13.610 1.00 79.50 388 MET A CA 1
ATOM 3044 C C . MET A 1 388 ? 27.709 5.112 -13.861 1.00 79.50 388 MET A C 1
ATOM 3046 O O . MET A 1 388 ? 28.222 4.165 -13.267 1.00 79.50 388 MET A O 1
ATOM 3050 N N . THR A 1 389 ? 28.396 5.856 -14.725 1.00 89.75 389 THR A N 1
ATOM 3051 C CA . THR A 1 389 ? 29.795 5.610 -15.076 1.00 89.75 389 THR A CA 1
ATOM 3052 C C . THR A 1 389 ? 30.628 6.882 -15.020 1.00 89.75 389 THR A C 1
ATOM 3054 O O . THR A 1 389 ? 30.194 7.964 -15.415 1.00 89.75 389 THR A O 1
ATOM 3057 N N . ASN A 1 390 ? 31.871 6.735 -14.558 1.00 94.94 390 ASN A N 1
ATOM 3058 C CA . ASN A 1 390 ? 32.897 7.770 -14.669 1.00 94.94 390 ASN A CA 1
ATOM 3059 C C . ASN A 1 390 ? 33.522 7.807 -16.073 1.00 94.94 390 ASN A C 1
ATOM 3061 O O . ASN A 1 390 ? 34.340 8.672 -16.350 1.00 94.94 390 ASN A O 1
ATOM 3065 N N . TYR A 1 391 ? 33.214 6.866 -16.962 1.00 96.69 391 TYR A N 1
ATOM 3066 C CA . TYR A 1 391 ? 33.829 6.773 -18.284 1.00 96.69 391 TYR A CA 1
ATOM 3067 C C . TYR A 1 391 ? 32.876 7.312 -19.345 1.00 96.69 391 TYR A C 1
ATOM 3069 O O . TYR A 1 391 ? 32.117 6.565 -19.962 1.00 96.69 391 TYR A O 1
ATOM 3077 N N . TRP A 1 392 ? 32.927 8.626 -19.540 1.00 97.56 392 TRP A N 1
ATOM 3078 C CA . TRP A 1 392 ? 32.076 9.334 -20.488 1.00 97.56 392 TRP A CA 1
ATOM 3079 C C . TRP A 1 392 ? 32.826 10.489 -21.167 1.00 97.56 392 TRP A C 1
ATOM 3081 O O . TRP A 1 392 ? 33.940 10.855 -20.779 1.00 97.56 392 TRP A O 1
ATOM 3091 N N . GLY A 1 393 ? 32.211 11.093 -22.178 1.00 97.00 393 GLY A N 1
ATOM 3092 C CA . GLY A 1 393 ? 32.654 12.365 -22.752 1.00 97.00 393 GLY A CA 1
ATOM 3093 C C . GLY A 1 393 ? 31.663 12.926 -23.767 1.00 97.00 393 GLY A C 1
ATOM 3094 O O . GLY A 1 393 ? 30.669 12.272 -24.080 1.00 97.00 393 GLY A O 1
ATOM 3095 N N . TYR A 1 394 ? 31.882 14.147 -24.260 1.00 97.56 394 TYR A N 1
ATOM 3096 C CA . TYR A 1 394 ? 30.935 14.760 -25.199 1.00 97.56 394 TYR A CA 1
ATOM 3097 C C . TYR A 1 394 ? 30.972 14.085 -26.568 1.00 97.56 394 TYR A C 1
ATOM 3099 O O . TYR A 1 394 ? 32.004 13.566 -26.995 1.00 97.56 394 TYR A O 1
ATOM 3107 N N . PHE A 1 395 ? 29.829 14.112 -27.248 1.00 97.50 395 PHE A N 1
ATOM 3108 C CA . PHE A 1 395 ? 29.642 13.602 -28.598 1.00 97.50 395 PHE A CA 1
ATOM 3109 C C . PHE A 1 395 ? 28.809 14.613 -29.395 1.00 97.50 395 PHE A C 1
ATOM 3111 O O . PHE A 1 395 ? 27.584 14.657 -29.291 1.00 97.50 395 PHE A O 1
ATOM 3118 N N . ASP A 1 396 ? 29.483 15.468 -30.159 1.00 96.50 396 ASP A N 1
ATOM 3119 C CA . ASP A 1 396 ? 28.857 16.522 -30.956 1.00 96.50 396 ASP A CA 1
ATOM 3120 C C . ASP A 1 396 ? 28.661 16.000 -32.379 1.00 96.50 396 ASP A C 1
ATOM 3122 O O . ASP A 1 396 ? 29.633 15.807 -33.114 1.00 96.50 396 ASP A O 1
ATOM 3126 N N . ILE A 1 397 ? 27.406 15.778 -32.762 1.00 96.81 397 ILE A N 1
ATOM 3127 C CA . ILE A 1 397 ? 27.009 15.203 -34.047 1.00 96.81 397 ILE A CA 1
ATOM 3128 C C . ILE A 1 397 ? 26.458 16.276 -34.985 1.00 96.81 397 ILE A C 1
ATOM 3130 O O . ILE A 1 397 ? 25.784 17.217 -34.569 1.00 96.81 397 ILE A O 1
ATOM 3134 N N . THR A 1 398 ? 26.732 16.131 -36.277 1.00 97.06 398 THR A N 1
ATOM 3135 C CA . THR A 1 398 ? 26.140 16.927 -37.352 1.00 97.06 398 THR A CA 1
ATOM 3136 C C . THR A 1 398 ? 25.664 16.008 -38.466 1.00 97.06 398 THR A C 1
ATOM 3138 O O . THR A 1 398 ? 26.444 15.244 -39.041 1.00 97.06 398 THR A O 1
ATOM 3141 N N . PHE A 1 399 ? 24.373 16.088 -38.777 1.00 95.94 399 PHE A N 1
ATOM 3142 C CA . PHE A 1 399 ? 23.781 15.360 -39.891 1.00 95.94 399 PHE A CA 1
ATOM 3143 C C . PHE A 1 399 ? 24.152 16.030 -41.217 1.00 95.94 399 PHE A C 1
ATOM 3145 O O . PHE A 1 399 ? 23.958 17.230 -41.407 1.00 95.94 399 PHE A O 1
ATOM 3152 N N . ILE A 1 400 ? 24.725 15.244 -42.129 1.00 94.25 400 ILE A N 1
ATOM 3153 C CA . ILE A 1 400 ? 25.139 15.691 -43.466 1.00 94.25 400 ILE A CA 1
ATOM 3154 C C . ILE A 1 400 ? 23.918 15.744 -44.384 1.00 94.25 400 ILE A C 1
ATOM 3156 O O . ILE A 1 400 ? 23.726 16.707 -45.127 1.00 94.25 400 ILE A O 1
ATOM 3160 N N . ASP A 1 401 ? 23.090 14.702 -44.320 1.00 90.06 401 ASP A N 1
ATOM 3161 C CA . ASP A 1 401 ? 21.805 14.655 -45.004 1.00 90.06 401 ASP A CA 1
ATOM 3162 C C . ASP A 1 401 ? 20.720 15.095 -44.016 1.00 90.06 401 ASP A C 1
ATOM 3164 O O . ASP A 1 401 ? 20.643 14.583 -42.901 1.00 90.06 401 ASP A O 1
ATOM 3168 N N . LYS A 1 402 ? 19.886 16.057 -44.414 1.00 80.19 402 LYS A N 1
ATOM 3169 C CA . LYS A 1 402 ? 18.878 16.650 -43.525 1.00 80.19 402 LYS A CA 1
ATOM 3170 C C . LYS A 1 402 ? 17.716 15.713 -43.200 1.00 80.19 402 LYS A C 1
ATOM 3172 O O . LYS A 1 402 ? 17.129 15.832 -42.131 1.00 80.19 402 LYS A O 1
ATOM 3177 N N . ASP A 1 403 ? 17.390 14.796 -44.101 1.00 78.25 403 ASP A N 1
ATOM 3178 C CA . ASP A 1 403 ? 16.231 13.917 -43.969 1.00 78.25 403 ASP A CA 1
ATOM 3179 C C . ASP A 1 403 ? 16.672 12.459 -43.851 1.00 78.25 403 ASP A C 1
ATOM 3181 O O . ASP A 1 403 ? 17.728 12.067 -44.361 1.00 78.25 403 ASP A O 1
ATOM 3185 N N . PHE A 1 404 ? 15.872 11.665 -43.144 1.00 72.94 404 PHE A N 1
ATOM 3186 C CA . PHE A 1 404 ? 16.072 10.230 -42.984 1.00 72.94 404 PHE A CA 1
ATOM 3187 C C . PHE A 1 404 ? 16.018 9.486 -44.334 1.00 72.94 404 PHE A C 1
ATOM 3189 O O . PHE A 1 404 ? 15.139 9.784 -45.148 1.00 72.94 404 PHE A O 1
ATOM 3196 N N . PRO A 1 405 ? 16.880 8.475 -44.578 1.00 77.62 405 PRO A N 1
ATOM 3197 C CA . PRO A 1 405 ? 18.026 8.020 -43.779 1.00 77.62 405 PRO A CA 1
ATOM 3198 C C . PRO A 1 405 ? 19.263 8.897 -43.990 1.00 77.62 405 PRO A C 1
ATOM 3200 O O . PRO A 1 405 ? 19.632 9.205 -45.122 1.00 77.62 405 PRO A O 1
ATOM 3203 N N . SER A 1 406 ? 19.939 9.277 -42.901 1.00 82.38 406 SER A N 1
ATOM 3204 C CA . SER A 1 406 ? 20.961 10.332 -42.956 1.00 82.38 406 SER A CA 1
ATOM 3205 C C . SER A 1 406 ? 22.363 9.848 -42.618 1.00 82.38 406 SER A C 1
ATOM 3207 O O . SER A 1 406 ? 22.564 9.130 -41.638 1.00 82.38 406 SER A O 1
ATOM 3209 N N . ARG A 1 407 ? 23.356 10.308 -43.385 1.00 93.12 407 ARG A N 1
ATOM 3210 C CA . ARG A 1 407 ? 24.764 10.267 -42.970 1.00 93.12 407 ARG A CA 1
ATOM 3211 C C . ARG A 1 407 ? 25.033 11.344 -41.930 1.00 93.12 407 ARG A C 1
ATOM 3213 O O . ARG A 1 407 ? 24.420 12.415 -41.959 1.00 93.12 407 ARG A O 1
ATOM 3220 N N . TRP A 1 408 ? 26.005 11.091 -41.067 1.00 96.25 408 TRP A N 1
ATOM 3221 C CA . TRP A 1 408 ? 26.427 12.051 -40.057 1.00 96.25 408 TRP A CA 1
ATOM 3222 C C . TRP A 1 408 ? 27.929 11.973 -39.793 1.00 96.25 408 TRP A C 1
ATOM 3224 O O . TRP A 1 408 ? 28.573 10.946 -40.020 1.00 96.25 408 TRP A O 1
ATOM 3234 N N . GLU A 1 409 ? 28.476 13.088 -39.316 1.00 97.25 409 GLU A N 1
ATOM 3235 C CA . GLU A 1 409 ? 29.815 13.164 -38.737 1.00 97.25 409 GLU A CA 1
ATOM 3236 C C . GLU A 1 409 ? 29.727 13.617 -37.279 1.00 97.25 409 GLU A C 1
ATOM 3238 O O . GLU A 1 409 ? 28.834 14.383 -36.911 1.00 97.25 409 GLU A O 1
ATOM 3243 N N . ALA A 1 410 ? 30.649 13.155 -36.441 1.00 97.19 410 ALA A N 1
ATOM 3244 C CA . ALA A 1 410 ? 30.713 13.546 -35.044 1.00 97.19 410 ALA A CA 1
ATOM 3245 C C . ALA A 1 410 ? 32.146 13.770 -34.557 1.00 97.19 410 ALA A C 1
ATOM 3247 O O . ALA A 1 410 ? 33.100 13.113 -34.990 1.00 97.19 410 ALA A O 1
ATOM 3248 N N . ARG A 1 411 ? 32.283 14.705 -33.615 1.00 97.31 411 ARG A N 1
ATOM 3249 C CA . ARG A 1 411 ? 33.492 14.905 -32.809 1.00 97.31 411 ARG A CA 1
ATOM 3250 C C . ARG A 1 411 ? 33.208 14.444 -31.392 1.00 97.31 411 ARG A C 1
ATOM 3252 O O . ARG A 1 411 ? 32.102 14.628 -30.893 1.00 97.31 411 ARG A O 1
ATOM 3259 N N . TRP A 1 412 ? 34.215 13.893 -30.731 1.00 96.75 412 TRP A N 1
ATOM 3260 C CA . TRP A 1 412 ? 34.065 13.376 -29.378 1.00 96.75 412 TRP A CA 1
ATOM 3261 C C . TRP A 1 412 ? 35.260 13.737 -28.502 1.00 96.75 412 TRP A C 1
ATOM 3263 O O . TRP A 1 412 ? 36.344 14.005 -29.015 1.00 96.75 412 TRP A O 1
ATOM 3273 N N . SER A 1 413 ? 35.050 13.786 -27.192 1.00 96.75 413 SER A N 1
ATOM 3274 C CA . SER A 1 413 ? 36.089 14.071 -26.196 1.00 96.75 413 SER A CA 1
ATOM 3275 C C . SER A 1 413 ? 36.015 13.076 -25.040 1.00 96.75 413 SER A C 1
ATOM 3277 O O . SER A 1 413 ? 35.078 12.284 -24.963 1.00 96.75 413 SER A O 1
ATOM 3279 N N . TYR A 1 414 ? 36.983 13.113 -24.121 1.00 96.06 414 TYR A N 1
ATOM 3280 C CA . TYR A 1 414 ? 36.859 12.476 -22.805 1.00 96.06 414 TYR A CA 1
ATOM 3281 C C . TYR A 1 414 ? 36.531 13.517 -21.740 1.00 96.06 414 TYR A C 1
ATOM 3283 O O . TYR A 1 414 ? 37.311 14.458 -21.539 1.00 96.06 414 TYR A O 1
ATOM 3291 N N . CYS A 1 415 ? 35.460 13.285 -20.980 1.00 94.12 415 CYS A N 1
ATOM 3292 C CA . CYS A 1 415 ? 34.951 14.225 -19.982 1.00 94.12 415 CYS A CA 1
ATOM 3293 C C . CYS A 1 415 ? 34.732 15.613 -20.619 1.00 94.12 415 CYS A C 1
ATOM 3295 O O . CYS A 1 415 ? 34.400 15.717 -21.798 1.00 94.12 415 CYS A O 1
ATOM 3297 N N . ASP A 1 416 ? 35.018 16.683 -19.880 1.00 91.50 416 ASP A N 1
ATOM 3298 C CA . ASP A 1 416 ? 35.044 18.059 -20.391 1.00 91.50 416 ASP A CA 1
ATOM 3299 C C . ASP A 1 416 ? 36.380 18.436 -21.076 1.00 91.50 416 ASP A C 1
ATOM 3301 O O . ASP A 1 416 ? 36.794 19.592 -21.065 1.00 91.50 416 ASP A O 1
ATOM 3305 N N . GLY A 1 417 ? 37.108 17.450 -21.614 1.00 90.75 417 GLY A N 1
ATOM 3306 C CA . GLY A 1 417 ? 38.393 17.653 -22.289 1.00 90.75 417 GLY A CA 1
ATOM 3307 C C . GLY A 1 417 ? 38.277 18.134 -23.739 1.00 90.75 417 GLY A C 1
ATOM 3308 O O . GLY A 1 417 ? 37.183 18.288 -24.282 1.00 90.75 417 GLY A O 1
ATOM 3309 N N . GLU A 1 418 ? 39.432 18.334 -24.380 1.00 94.44 418 GLU A N 1
ATOM 3310 C CA . GLU A 1 418 ? 39.508 18.657 -25.810 1.00 94.44 418 GLU A CA 1
ATOM 3311 C C . GLU A 1 418 ? 38.976 17.511 -26.683 1.00 94.44 418 GLU A C 1
ATOM 3313 O O . GLU A 1 418 ? 39.015 16.340 -26.293 1.00 94.44 418 GLU A O 1
ATOM 3318 N N . TYR A 1 419 ? 38.464 17.860 -27.866 1.00 94.81 419 TYR A N 1
ATOM 3319 C CA . TYR A 1 419 ? 37.999 16.875 -28.838 1.00 94.81 419 TYR A CA 1
ATOM 3320 C C . TYR A 1 419 ? 39.177 16.111 -29.441 1.00 94.81 419 TYR A C 1
ATOM 3322 O O . TYR A 1 419 ? 40.202 16.694 -29.791 1.00 94.81 419 TYR A O 1
ATOM 3330 N N . GLU A 1 420 ? 38.992 14.809 -29.609 1.00 95.38 420 GLU A N 1
ATOM 3331 C CA . GLU A 1 420 ? 39.957 13.928 -30.250 1.00 95.38 420 GLU A CA 1
ATOM 3332 C C . GLU A 1 420 ? 40.091 14.260 -31.748 1.00 95.38 420 GLU A C 1
ATOM 3334 O O . GLU A 1 420 ? 39.130 14.667 -32.409 1.00 95.38 420 GLU A O 1
ATOM 3339 N N . GLU A 1 421 ? 41.289 14.059 -32.306 1.00 90.50 421 GLU A N 1
ATOM 3340 C CA . GLU A 1 421 ? 41.563 14.330 -33.728 1.00 90.50 421 GLU A CA 1
ATOM 3341 C C . GLU A 1 421 ? 40.757 13.414 -34.662 1.00 90.50 421 GLU A C 1
ATOM 3343 O O . GLU A 1 421 ? 40.376 13.808 -35.768 1.00 90.50 421 GLU A O 1
ATOM 3348 N N . LEU A 1 422 ? 40.485 12.183 -34.214 1.00 90.88 422 LEU A N 1
ATOM 3349 C CA . LEU A 1 422 ? 39.713 11.205 -34.968 1.00 90.88 422 LEU A CA 1
ATOM 3350 C C . LEU A 1 422 ? 38.219 11.545 -34.920 1.00 90.88 422 LEU A C 1
ATOM 3352 O O . LEU A 1 422 ? 37.556 11.352 -33.899 1.00 90.88 422 LEU A O 1
ATOM 3356 N N . LYS A 1 423 ? 37.678 11.965 -36.064 1.00 93.06 423 LYS A N 1
ATOM 3357 C CA . LYS A 1 423 ? 36.234 12.112 -36.269 1.00 93.06 423 LYS A CA 1
ATOM 3358 C C . LYS A 1 423 ? 35.559 10.764 -36.501 1.00 93.06 423 LYS A C 1
ATOM 3360 O O . LYS A 1 423 ? 36.139 9.870 -37.122 1.00 93.06 423 LYS A O 1
ATOM 3365 N N . VAL A 1 424 ? 34.311 10.656 -36.056 1.00 93.88 424 VAL A N 1
ATOM 3366 C CA . VAL A 1 424 ? 33.442 9.522 -36.375 1.00 93.88 424 VAL A CA 1
ATOM 3367 C C . VAL A 1 424 ? 32.581 9.895 -37.572 1.00 93.88 424 VAL A C 1
ATOM 3369 O O . VAL A 1 424 ? 31.906 10.919 -37.549 1.00 93.88 424 VAL A O 1
ATOM 3372 N N . GLU A 1 425 ? 32.607 9.079 -38.616 1.00 94.75 425 GLU A N 1
ATOM 3373 C CA . GLU A 1 425 ? 31.810 9.271 -39.830 1.00 94.75 425 GLU A CA 1
ATOM 3374 C C . GLU A 1 425 ? 30.967 8.024 -40.060 1.00 94.75 425 GLU A C 1
ATOM 3376 O O . GLU A 1 425 ? 31.513 6.919 -40.097 1.00 94.75 425 GLU A O 1
ATOM 3381 N N . ALA A 1 426 ? 29.654 8.188 -40.231 1.00 93.38 426 ALA A N 1
ATOM 3382 C CA . ALA A 1 426 ? 28.729 7.066 -40.314 1.00 93.38 426 ALA A CA 1
ATOM 3383 C C . ALA A 1 426 ? 27.779 7.166 -41.510 1.00 93.38 426 ALA A C 1
ATOM 3385 O O . ALA A 1 426 ? 27.292 8.243 -41.875 1.00 93.38 426 ALA A O 1
ATOM 3386 N N . LYS A 1 427 ? 27.510 6.012 -42.128 1.00 92.12 427 LYS A N 1
ATOM 3387 C CA . LYS A 1 427 ? 26.609 5.870 -43.276 1.00 92.12 427 LYS A CA 1
ATOM 3388 C C . LYS A 1 427 ? 25.466 4.913 -42.935 1.00 92.12 427 LYS A C 1
ATOM 3390 O O . LYS A 1 427 ? 25.737 3.868 -42.347 1.00 92.12 427 LYS A O 1
ATOM 3395 N N . PRO A 1 428 ? 24.213 5.249 -43.291 1.00 89.69 428 PRO A N 1
ATOM 3396 C CA . PRO A 1 428 ? 23.069 4.412 -42.960 1.00 89.69 428 PRO A CA 1
ATOM 3397 C C . PRO A 1 428 ? 23.128 3.082 -43.717 1.00 89.69 428 PRO A C 1
ATOM 3399 O O . PRO A 1 428 ? 23.514 3.031 -44.888 1.00 89.69 428 PRO A O 1
ATOM 3402 N N . VAL A 1 429 ? 22.719 2.011 -43.045 1.00 82.44 429 VAL A N 1
ATOM 3403 C CA . VAL A 1 429 ? 22.562 0.672 -43.611 1.00 82.44 429 VAL A CA 1
ATOM 3404 C C . VAL A 1 429 ? 21.133 0.558 -44.140 1.00 82.44 429 VAL A C 1
ATOM 3406 O O . VAL A 1 429 ? 20.180 0.467 -43.373 1.00 82.44 429 VAL A O 1
ATOM 3409 N N . LEU A 1 430 ? 20.968 0.590 -45.464 1.00 70.50 430 LEU A N 1
ATOM 3410 C CA . LEU A 1 430 ? 19.662 0.464 -46.120 1.00 70.50 430 LEU A CA 1
ATOM 3411 C C . LEU A 1 430 ? 19.374 -1.011 -46.420 1.00 70.50 430 LEU A C 1
ATOM 3413 O O . LEU A 1 430 ? 20.204 -1.694 -47.017 1.00 70.50 430 LEU A O 1
ATOM 3417 N N . GLY A 1 431 ? 18.213 -1.512 -45.991 1.00 50.38 431 GLY A N 1
ATOM 3418 C CA . GLY A 1 431 ? 17.857 -2.927 -46.098 1.00 50.38 431 GLY A CA 1
ATOM 3419 C C . GLY A 1 431 ? 17.866 -3.474 -47.533 1.00 50.38 431 GLY A C 1
ATOM 3420 O O . GLY A 1 431 ? 17.196 -2.941 -48.416 1.00 50.38 431 GLY A O 1
ATOM 3421 N N . GLY A 1 432 ? 18.584 -4.589 -47.730 1.00 30.80 432 GLY A N 1
ATOM 3422 C CA . GLY A 1 432 ? 18.553 -5.413 -48.941 1.00 30.80 432 GLY A CA 1
ATOM 3423 C C . GLY A 1 432 ? 19.629 -6.514 -48.994 1.00 30.80 432 GLY A C 1
ATOM 3424 O O . GLY A 1 432 ? 20.683 -6.302 -49.577 1.00 30.80 432 GLY A O 1
ATOM 3425 N N . GLN A 1 433 ? 19.285 -7.702 -48.475 1.00 25.27 433 GLN A N 1
ATOM 3426 C CA . GLN A 1 433 ? 19.995 -9.004 -48.466 1.00 25.27 433 GLN A CA 1
ATOM 3427 C C . GLN A 1 433 ? 21.151 -9.227 -47.461 1.00 25.27 433 GLN A C 1
ATOM 3429 O O . GLN A 1 433 ? 22.056 -8.402 -47.347 1.00 25.27 433 GLN A O 1
ATOM 3434 N N . PRO A 1 434 ? 21.177 -10.394 -46.772 1.00 33.38 434 PRO A N 1
ATOM 3435 C CA . PRO A 1 434 ? 22.356 -10.833 -46.038 1.00 33.38 434 PRO A CA 1
ATOM 3436 C C . PRO A 1 434 ? 23.500 -11.034 -47.031 1.00 33.38 434 PRO A C 1
ATOM 3438 O O . PRO A 1 434 ? 23.339 -11.707 -48.052 1.00 33.38 434 PRO A O 1
ATOM 3441 N N . ALA A 1 435 ? 24.652 -10.440 -46.725 1.00 31.55 435 ALA A N 1
ATOM 3442 C CA . ALA A 1 435 ? 25.870 -10.634 -47.489 1.00 31.55 435 ALA A CA 1
ATOM 3443 C C . ALA A 1 435 ? 26.124 -12.138 -47.673 1.00 31.55 435 ALA A C 1
ATOM 3445 O O . ALA A 1 435 ? 26.261 -12.883 -46.700 1.00 31.55 435 ALA A O 1
ATOM 3446 N N . GLN A 1 436 ? 26.170 -12.587 -48.930 1.00 30.17 436 GLN A N 1
ATOM 3447 C CA . GLN A 1 436 ? 26.713 -13.896 -49.261 1.00 30.17 436 GLN A CA 1
ATOM 3448 C C . GLN A 1 436 ? 28.110 -13.995 -48.650 1.00 30.17 436 GLN A C 1
ATOM 3450 O O . GLN A 1 436 ? 28.950 -13.119 -48.858 1.00 30.17 436 GLN A O 1
ATOM 3455 N N . ALA A 1 437 ? 28.345 -15.062 -47.890 1.00 34.19 437 ALA A N 1
ATOM 3456 C CA . ALA A 1 437 ? 29.668 -15.404 -47.410 1.00 34.19 437 ALA A CA 1
ATOM 3457 C C . ALA A 1 437 ? 30.617 -15.518 -48.610 1.00 34.19 437 ALA A C 1
ATOM 3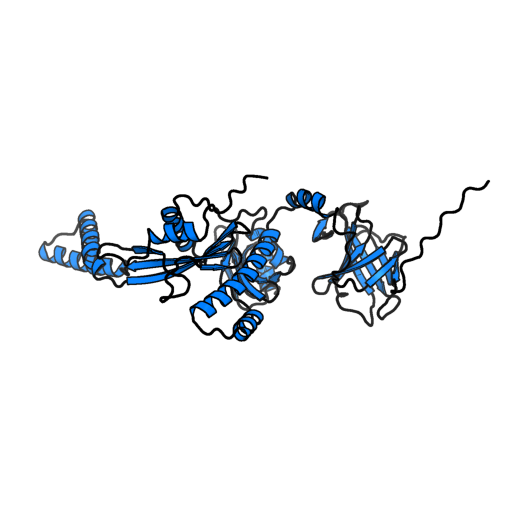459 O O . ALA A 1 437 ? 30.451 -16.383 -49.471 1.00 34.19 437 ALA A O 1
ATOM 3460 N N . THR A 1 438 ? 31.615 -14.642 -48.666 1.00 31.25 438 THR A N 1
ATOM 3461 C CA . THR A 1 438 ? 32.747 -14.787 -49.576 1.00 31.25 438 THR A CA 1
ATOM 3462 C C . THR A 1 438 ? 33.446 -16.109 -49.240 1.00 31.25 438 THR A C 1
ATOM 3464 O O . THR A 1 438 ? 33.843 -16.292 -48.085 1.00 31.25 438 THR A O 1
ATOM 3467 N N . PRO A 1 439 ? 33.606 -17.057 -50.179 1.00 33.50 439 PRO A N 1
ATOM 3468 C CA . PRO A 1 439 ? 34.357 -18.269 -49.893 1.00 33.50 439 PRO A CA 1
ATOM 3469 C C . PRO A 1 439 ? 35.826 -17.908 -49.645 1.00 33.50 439 PRO A C 1
ATOM 3471 O O . PRO A 1 439 ? 36.419 -17.110 -50.374 1.00 33.50 439 PRO A O 1
ATOM 3474 N N . ALA A 1 440 ? 36.401 -18.496 -48.595 1.00 37.16 440 ALA A N 1
ATOM 3475 C CA . ALA A 1 440 ? 37.817 -18.378 -48.269 1.00 37.16 440 ALA A CA 1
ATOM 3476 C C . ALA A 1 440 ? 38.696 -18.783 -49.473 1.00 37.16 440 ALA A C 1
ATOM 3478 O O . ALA A 1 440 ? 38.337 -19.712 -50.205 1.00 37.16 440 ALA A O 1
ATOM 3479 N N . PRO A 1 441 ? 39.854 -18.131 -49.692 1.00 34.50 441 PRO A N 1
ATOM 3480 C CA . PRO A 1 441 ? 40.757 -18.521 -50.764 1.00 34.50 441 PRO A CA 1
ATOM 3481 C C . PRO A 1 441 ? 41.296 -19.935 -50.509 1.00 34.50 441 PRO A C 1
ATOM 3483 O O . PRO A 1 441 ? 41.777 -20.249 -49.420 1.00 34.50 441 PRO A O 1
ATOM 3486 N N . ALA A 1 442 ? 41.203 -20.789 -51.530 1.00 40.12 442 ALA A N 1
ATOM 3487 C CA . ALA A 1 442 ? 41.768 -22.132 -51.515 1.00 40.12 442 ALA A CA 1
ATOM 3488 C C . ALA A 1 442 ? 43.295 -22.084 -51.294 1.00 40.12 442 ALA A C 1
ATOM 3490 O O . ALA A 1 442 ? 43.953 -21.172 -51.806 1.00 40.12 442 ALA A O 1
ATOM 3491 N N . PRO A 1 443 ? 43.883 -23.062 -50.579 1.00 40.94 443 PRO A N 1
ATOM 3492 C CA . PRO A 1 443 ? 45.328 -23.135 -50.421 1.00 40.94 443 PRO A CA 1
ATOM 3493 C C . PRO A 1 443 ? 45.988 -23.371 -51.786 1.00 40.94 443 PRO A C 1
ATOM 3495 O O . PRO A 1 443 ? 45.570 -24.239 -52.556 1.00 40.94 443 PRO A O 1
ATOM 3498 N N . ALA A 1 444 ? 47.007 -22.565 -52.087 1.00 50.59 444 ALA A N 1
ATOM 3499 C CA . ALA A 1 444 ? 47.852 -22.748 -53.259 1.00 50.59 444 ALA A CA 1
ATOM 3500 C C . ALA A 1 444 ? 48.549 -24.120 -53.202 1.00 50.59 444 ALA A C 1
ATOM 3502 O O . ALA A 1 444 ? 48.936 -24.575 -52.126 1.00 50.59 444 ALA A O 1
ATOM 3503 N N . LYS A 1 445 ? 48.638 -24.763 -54.372 1.00 47.09 445 LYS A N 1
ATOM 3504 C CA . LYS A 1 445 ? 49.229 -26.090 -54.592 1.00 47.09 445 LYS A CA 1
ATOM 3505 C C . LYS A 1 445 ? 50.685 -26.195 -54.162 1.00 47.09 445 LYS A C 1
ATOM 3507 O O . LYS A 1 445 ? 51.426 -25.212 -54.384 1.00 47.09 445 LYS A O 1
#

Mean predicted aligned error: 16.07 Å

Solvent-accessible surface area (backbone atoms only — not comparable to full-atom values): 25322 Å² total; per-residue (Å²): 144,74,86,87,77,66,82,88,64,54,70,67,59,44,35,60,36,43,66,77,43,50,52,57,82,53,53,56,88,40,59,56,29,68,16,39,38,31,60,56,44,90,88,41,79,53,45,52,49,74,57,99,58,32,39,38,36,22,38,37,37,30,36,45,60,70,56,70,64,62,56,46,54,55,44,53,50,55,48,50,53,51,27,68,77,66,74,47,84,84,50,74,70,57,52,50,55,50,44,54,50,50,46,65,66,44,45,55,74,31,54,74,48,77,47,76,43,47,32,36,36,33,68,83,82,65,45,76,49,58,77,60,75,43,68,70,58,48,50,52,50,52,54,52,48,24,72,49,65,75,68,66,98,77,76,78,88,84,60,71,46,57,52,34,60,52,51,32,47,29,58,74,68,74,55,61,68,83,63,45,44,80,44,34,35,38,30,32,36,36,85,54,98,78,53,51,75,47,77,47,67,88,37,72,58,83,36,68,74,52,51,48,46,43,76,73,58,29,39,30,46,29,41,27,34,29,39,71,85,39,39,35,30,30,42,32,51,85,72,40,69,34,78,75,39,78,31,73,73,54,60,58,56,56,64,73,66,67,62,90,44,72,44,51,41,47,51,51,52,49,55,54,48,50,57,54,48,52,54,50,50,52,59,55,50,59,73,26,54,58,84,73,64,62,68,68,56,56,75,69,54,75,81,69,77,87,80,73,87,90,83,90,75,84,61,87,47,42,27,52,31,85,85,44,52,38,35,43,62,50,69,58,83,52,19,26,33,28,39,33,64,47,96,93,57,51,28,28,36,42,28,55,75,45,35,94,57,56,59,77,41,56,71,43,64,26,34,34,19,19,92,71,61,100,56,74,39,98,59,71,43,68,20,58,96,61,41,75,22,36,19,34,18,39,32,41,35,35,40,74,39,38,42,70,86,42,33,34,40,32,44,34,28,58,38,96,50,72,65,49,90,71,65,45,44,33,39,58,64,77,93,79,78,82,78,76,80,77,78,78,83,76,83,81,132

=== Feature glossary ===
Each block in this record encodes a different view of the same protein. In brief:

Predicted aligned error. PAE(i, j) answers: if I align the predicted and true structures on residue i, how far off (in Å) do I expect residue j to be? A block-diagonal PAE matrix with low values on the blocks and high values off-diagonal is the signature of a multi-domain protein with confidently predicted domains but uncertain inter-domain orientation.

Contact-map, Ramachandran, and PAE plots. Plot images: a contact map (which residues are close in 3D, as an N×N binary image), a Ramachandran scatter (backbone torsion angles, revealing secondary-structure composition at a glance), and — for AlphaFold structures — a PAE heatmap (pairwise prediction confidence).

Backbone torsions (φ/ψ). φ (phi) and ψ (psi) are the two rotatable backbone dihedrals per residue: φ is the C(i-1)–N–Cα–C torsion, ψ is the N–Cα–C–N(i+1) torsion, both in degrees on (−180°, 180°]. α-helical residues cluster near (−60°, −45°); β-strand residues near (−120°, +130°). A Ramachandran plot is simply a scatter of (φ, ψ) for every residue.

Foldseek 3Di. A 3Di character summarizes, for each residue, the relative orientation of the Cα frame of its nearest spatial neighbor. Because it encodes fold topology rather than chemistry, 3Di alignments detect remote structural similarity that sequence alignment misses.

Radius of gyration, Cα contacts, bounding box. Three whole-structure scalars: the radius of gyration (RMS distance of Cα from centroid, in Å), the count of Cα–Cα contacts (pairs closer than 8 Å and separated by more than four residues in sequence — i.e. tertiary, not local, contacts), and the bounding-box dimensions. Together they distinguish compact globular folds from extended fibres or disordered chains.

Sequence. Sequence gives the chain of amino acids in standard one-letter code (A=alanine, C=cysteine, …, Y=tyrosine), read N→C. It is the only feature that is directly encoded by the gene; all structural features are derived from the folded form of this sequence.

mmCIF coordinates. Atomic coordinates in PDBx/mmCIF format — the same representation the Protein Data Bank distributes. Each line of the _atom_site loop places one backbone atom in Cartesian space (units: ångströms, origin: arbitrary).

Secondary structure (3-state, P-SEA). Three-state secondary structure (P-SEA) collapses the eight DSSP classes into helix (a), strand (b), and coil (c). P-SEA assigns these from Cα geometry alone — distances and angles — without requiring backbone oxygens, so it works on any Cα trace.

InterPro / GO / CATH / organism. Functional annotations link the protein to curated databases. InterPro entries identify conserved domains and families by matching the sequence against member-database signatures (Pfam, PROSITE, CDD, …). Gene Ontology (GO) terms describe molecular function, biological process, and cellular component in a controlled vocabulary. CATH places the structure in a hierarchical fold classification (Class/Architecture/Topology/Homologous-superfamily). The organism is the source species.

B-factor. B-factor (Debye–Waller factor) reflects atomic displacement in the crystal lattice. It is an experimental observable (units Å²), not a prediction; low values mean the atom is pinned down, high values mean it moves or is heterogeneous across the crystal.

Rendered structure images. Structure images are PyMOL renders from six orthogonal camera directions. Cartoon representation draws helices as coils and strands as arrows; sticks shows the backbone as bonds; surface shows the solvent-excluded envelope. Rainbow coloring maps sequence position to hue (blue→red, N→C); chain coloring assigns a distinct color per polypeptide.

Solvent-accessible surface area. Solvent-accessible surface area (SASA) is the area in Å² traced out by the centre of a 1.4 Å probe sphere (a water molecule) rolled over the protein's van der Waals surface (Shrake–Rupley / Lee–Richards construction). Buried residues have near-zero SASA; fully exposed residues can exceed 200 Å². The total SASA scales roughly with the number of surface residues.

Secondary structure (8-state, DSSP). The SS8 string is DSSP's per-residue secondary-structure call. α-helix (H) means an i→i+4 H-bond ladder; β-strand (E) means the residue participates in a β-sheet; 3₁₀ (G) and π (I) are tighter and wider helices; T/S are turns/bends; '-' is loop.

pLDDT. For AlphaFold models, the B-factor field carries pLDDT — the model's own estimate of local accuracy on a 0–100 scale. Regions with pLDDT<50 should be treated as essentially unmodeled; they often correspond to intrinsically disordered segments.

Nearest PDB structures. Nearest PDB neighbors are the top structural matches found by Foldseek when searching this structure against the entire Protein Data Bank. Each hit reports a TM-score (0 to 1; >0.5 almost always implies the same fold) and an E-value. These are *structural* homologs — they may share no detectable sequence similarity.